Protein AF-0000000078755701 (afdb_homodimer)

Structure (mmCIF, N/CA/C/O backbone):
data_AF-0000000078755701-model_v1
#
loop_
_entity.id
_entity.type
_entity.pdbx_description
1 polymer 'PepSY domain-containing protein'
#
loop_
_atom_site.group_PDB
_atom_site.id
_atom_site.type_symbol
_atom_site.label_atom_id
_atom_site.label_alt_id
_atom_site.label_comp_id
_atom_site.label_asym_id
_atom_site.label_entity_id
_atom_site.label_seq_id
_atom_site.pdbx_PDB_ins_code
_atom_site.Cartn_x
_atom_site.Cartn_y
_atom_site.Cartn_z
_atom_site.occupancy
_atom_site.B_iso_or_equiv
_atom_site.auth_seq_id
_atom_site.auth_comp_id
_atom_site.auth_asym_id
_atom_site.auth_atom_id
_atom_site.pdbx_PDB_model_num
ATOM 1 N N . MET A 1 1 ? 18.203 82.938 26.922 1 36 1 MET A N 1
ATOM 2 C CA . MET A 1 1 ? 17.234 82.375 26.031 1 36 1 MET A CA 1
ATOM 3 C C . MET A 1 1 ? 17.578 80.875 25.766 1 36 1 MET A C 1
ATOM 5 O O . MET A 1 1 ? 18.531 80.625 25.031 1 36 1 MET A O 1
ATOM 9 N N . LEU A 1 2 ? 17.359 80.062 26.797 1 42.56 2 LEU A N 1
ATOM 10 C CA . LEU A 1 2 ? 17.609 78.625 26.828 1 42.56 2 LEU A CA 1
ATOM 11 C C . LEU A 1 2 ? 16.75 77.875 25.812 1 42.56 2 LEU A C 1
ATOM 13 O O . LEU A 1 2 ? 15.516 77.938 25.859 1 42.56 2 LEU A O 1
ATOM 17 N N . ASN A 1 3 ? 17.188 77.688 24.562 1 42.69 3 ASN A N 1
ATOM 18 C CA . ASN A 1 3 ? 16.594 76.812 23.531 1 42.69 3 ASN A CA 1
ATOM 19 C C . ASN A 1 3 ? 16.391 75.438 24.031 1 42.69 3 ASN A C 1
ATOM 21 O O . ASN A 1 3 ? 17.344 74.688 24.203 1 42.69 3 ASN A O 1
ATOM 25 N N . THR A 1 4 ? 15.398 75.188 24.875 1 48.34 4 THR A N 1
ATOM 26 C CA . THR A 1 4 ? 15.008 73.812 25.172 1 48.34 4 THR A CA 1
ATOM 27 C C . THR A 1 4 ? 14.578 73.062 23.906 1 48.34 4 THR A C 1
ATOM 29 O O . THR A 1 4 ? 13.531 73.375 23.328 1 48.34 4 THR A O 1
ATOM 32 N N . GLN A 1 5 ? 15.516 72.625 23.125 1 42.97 5 GLN A N 1
ATOM 33 C CA . GLN A 1 5 ? 15.227 71.688 22.031 1 42.97 5 GLN A CA 1
ATOM 34 C C . GLN A 1 5 ? 14.383 70.5 22.5 1 42.97 5 GLN A C 1
ATOM 36 O O . GLN A 1 5 ? 14.789 69.75 23.406 1 42.97 5 GLN A O 1
ATOM 41 N N . TYR A 1 6 ? 13.031 70.625 22.453 1 46.69 6 TYR A N 1
ATOM 42 C CA . TYR A 1 6 ? 12.133 69.438 22.609 1 46.69 6 TYR A CA 1
ATOM 43 C C . TYR A 1 6 ? 12.539 68.312 21.672 1 46.69 6 TYR A C 1
ATOM 45 O O . TYR A 1 6 ? 12.516 68.438 20.453 1 46.69 6 TYR A O 1
ATOM 53 N N . SER A 1 7 ? 13.484 67.438 22.078 1 44.69 7 SER A N 1
ATOM 54 C CA . SER A 1 7 ? 13.742 66.188 21.359 1 44.69 7 SER A CA 1
ATOM 55 C C . SER A 1 7 ? 12.438 65.438 21.031 1 44.69 7 SER A C 1
ATOM 57 O O . SER A 1 7 ? 11.602 65.25 21.906 1 44.69 7 SER A O 1
ATOM 59 N N . SER A 1 8 ? 11.938 65.625 19.859 1 46.25 8 SER A N 1
ATOM 60 C CA . SER A 1 8 ? 10.812 64.875 19.344 1 46.25 8 SER A CA 1
ATOM 61 C C . SER A 1 8 ? 10.914 63.406 19.766 1 46.25 8 SER A C 1
ATOM 63 O O . SER A 1 8 ? 12 62.844 19.781 1 46.25 8 SER A O 1
ATOM 65 N N . PRO A 1 9 ? 9.977 62.938 20.594 1 43.69 9 PRO A N 1
ATOM 66 C CA . PRO A 1 9 ? 10.062 61.531 20.938 1 43.69 9 PRO A CA 1
ATOM 67 C C . PRO A 1 9 ? 10.375 60.625 19.734 1 43.69 9 PRO A C 1
ATOM 69 O O . PRO A 1 9 ? 10.039 61 18.594 1 43.69 9 PRO A O 1
ATOM 72 N N . SER A 1 10 ? 11.469 59.938 19.719 1 44.34 10 SER A N 1
ATOM 73 C CA . SER A 1 10 ? 11.82 58.938 18.719 1 44.34 10 SER A CA 1
ATOM 74 C C . SER A 1 10 ? 10.594 58.156 18.281 1 44.34 10 SER A C 1
ATOM 76 O O . SER A 1 10 ? 9.75 57.812 19.094 1 44.34 10 SER A O 1
ATOM 78 N N . PRO A 1 11 ? 10.125 58.406 17.031 1 41.38 11 PRO A N 1
ATOM 79 C CA . PRO A 1 11 ? 8.984 57.594 16.562 1 41.38 11 PRO A CA 1
ATOM 80 C C . PRO A 1 11 ? 9.008 56.156 17.109 1 41.38 11 PRO A C 1
ATOM 82 O O . PRO A 1 11 ? 10.016 55.469 17 1 41.38 11 PRO A O 1
ATOM 85 N N . VAL A 1 12 ? 8.477 55.969 18.172 1 46.81 12 VAL A N 1
ATOM 86 C CA . VAL A 1 12 ? 8.266 54.656 18.719 1 46.81 12 VAL A CA 1
ATOM 87 C C . VAL A 1 12 ? 8.195 53.625 17.578 1 46.81 12 VAL A C 1
ATOM 89 O O . VAL A 1 12 ? 7.746 53.969 16.469 1 46.81 12 VAL A O 1
ATOM 92 N N . ARG A 1 13 ? 8.523 52.281 17.672 1 51.25 13 ARG A N 1
ATOM 93 C CA . ARG A 1 13 ? 8.828 51.031 17 1 51.25 13 ARG A CA 1
ATOM 94 C C . ARG A 1 13 ? 7.652 50.562 16.156 1 51.25 13 ARG A C 1
ATOM 96 O O . ARG A 1 13 ? 6.805 49.781 16.625 1 51.25 13 ARG A O 1
ATOM 103 N N . ARG A 1 14 ? 7.102 51.219 15.156 1 53.56 14 ARG A N 1
ATOM 104 C CA . ARG A 1 14 ? 6.098 51.031 14.117 1 53.56 14 ARG A CA 1
ATOM 105 C C . ARG A 1 14 ? 6.285 49.688 13.422 1 53.56 14 ARG A C 1
ATOM 107 O O . ARG A 1 14 ? 5.441 49.25 12.625 1 53.56 14 ARG A O 1
ATOM 114 N N . GLY A 1 15 ? 7.359 49.031 13.477 1 55.38 15 GLY A N 1
ATOM 115 C CA . GLY A 1 15 ? 7.762 47.875 12.656 1 55.38 15 GLY A CA 1
ATOM 116 C C . GLY A 1 15 ? 6.984 46.625 12.969 1 55.38 15 GLY A C 1
ATOM 117 O O . GLY A 1 15 ? 6.902 45.719 12.133 1 55.38 15 GLY A O 1
ATOM 118 N N . GLY A 1 16 ? 6.344 46.562 14.047 1 66 16 GLY A N 1
ATOM 119 C CA . GLY A 1 16 ? 5.648 45.375 14.469 1 66 16 GLY A CA 1
ATOM 120 C C . GLY A 1 16 ? 4.254 45.25 13.883 1 66 16 GLY A C 1
ATOM 121 O O . GLY A 1 16 ? 3.682 44.156 13.859 1 66 16 GLY A O 1
ATOM 122 N N . TRP A 1 17 ? 3.822 46.344 13.312 1 76.25 17 TRP A N 1
ATOM 123 C CA . TRP A 1 17 ? 2.449 46.406 12.82 1 76.25 17 TRP A CA 1
ATOM 124 C C . TRP A 1 17 ? 2.293 45.562 11.562 1 76.25 17 TRP A C 1
ATOM 126 O O . TRP A 1 17 ? 1.301 44.844 11.414 1 76.25 17 TRP A O 1
ATOM 136 N N . GLY A 1 18 ? 3.309 45.438 10.742 1 89.38 18 GLY A N 1
ATOM 137 C CA . GLY A 1 18 ? 3.24 44.656 9.516 1 89.38 18 GLY A CA 1
ATOM 138 C C . GLY A 1 18 ? 3.158 43.156 9.766 1 89.38 18 GLY A C 1
ATOM 139 O O . GLY A 1 18 ? 2.355 42.469 9.133 1 89.38 18 GLY A O 1
ATOM 140 N N . VAL A 1 19 ? 3.918 42.75 10.711 1 93.19 19 VAL A N 1
ATOM 141 C CA . VAL A 1 19 ? 3.953 41.312 10.992 1 93.19 19 VAL A CA 1
ATOM 142 C C . VAL A 1 19 ? 2.619 40.875 11.594 1 93.19 19 VAL A C 1
ATOM 144 O O . VAL A 1 19 ? 2.1 39.812 11.242 1 93.19 19 VAL A O 1
ATOM 147 N N . ARG A 1 20 ? 2.053 41.719 12.492 1 93.25 20 ARG A N 1
ATOM 148 C CA . ARG A 1 20 ? 0.769 41.375 13.109 1 93.25 20 ARG A CA 1
ATOM 149 C C . ARG A 1 20 ? -0.351 41.406 12.07 1 93.25 20 ARG A C 1
ATOM 151 O O . ARG A 1 20 ? -1.27 40.562 12.133 1 93.25 20 ARG A O 1
ATOM 158 N N . PHE A 1 21 ? -0.189 42.344 11.164 1 94.31 21 PHE A N 1
ATOM 159 C CA . PHE A 1 21 ? -1.16 42.438 10.078 1 94.31 21 PHE A CA 1
ATOM 160 C C . PHE A 1 21 ? -1.162 41.156 9.242 1 94.31 21 PHE A C 1
ATOM 162 O O . PHE A 1 21 ? -2.209 40.562 9.047 1 94.31 21 PHE A O 1
ATOM 169 N N . TRP A 1 22 ? -0.05 40.75 8.805 1 95.75 22 TRP A N 1
ATOM 170 C CA . TRP A 1 22 ? 0.062 39.562 7.953 1 95.75 22 TRP A CA 1
ATOM 171 C C . TRP A 1 22 ? -0.272 38.312 8.734 1 95.75 22 TRP A C 1
ATOM 173 O O . TRP A 1 22 ? -0.922 37.406 8.203 1 95.75 22 TRP A O 1
ATOM 183 N N . HIS A 1 23 ? 0.144 38.25 9.969 1 97.06 23 HIS A N 1
ATOM 184 C CA . HIS A 1 23 ? -0.194 37.094 10.797 1 97.06 23 HIS A CA 1
ATOM 185 C C . HIS A 1 23 ? -1.705 36.906 10.906 1 97.06 23 HIS A C 1
ATOM 187 O O . HIS A 1 23 ? -2.223 35.812 10.711 1 97.06 23 HIS A O 1
ATOM 193 N N . ARG A 1 24 ? -2.301 38 11.125 1 95.38 24 ARG A N 1
ATOM 194 C CA . ARG A 1 24 ? -3.75 37.938 11.289 1 95.38 24 ARG A CA 1
ATOM 195 C C . ARG A 1 24 ? -4.438 37.531 9.992 1 95.38 24 ARG A C 1
ATOM 197 O O . ARG A 1 24 ? -5.332 36.688 9.992 1 95.38 24 ARG A O 1
ATOM 204 N N . ARG A 1 25 ? -4.066 38.062 8.945 1 95.69 25 ARG A N 1
ATOM 205 C CA . ARG A 1 25 ? -4.711 37.781 7.66 1 95.69 25 ARG A CA 1
ATOM 206 C C . ARG A 1 25 ? -4.449 36.344 7.211 1 95.69 25 ARG A C 1
ATOM 208 O O . ARG A 1 25 ? -5.359 35.688 6.738 1 95.69 25 ARG A O 1
ATOM 215 N N . ILE A 1 26 ? -3.242 35.875 7.344 1 97.38 26 ILE A N 1
ATOM 216 C CA . ILE A 1 26 ? -2.898 34.531 6.961 1 97.38 26 ILE A CA 1
ATOM 217 C C . ILE A 1 26 ? -3.629 33.531 7.867 1 97.38 26 ILE A C 1
ATOM 219 O O . ILE A 1 26 ? -4.09 32.469 7.41 1 97.38 26 ILE A O 1
ATOM 223 N N . ALA A 1 27 ? -3.688 33.906 9.07 1 97.31 27 ALA A N 1
ATOM 224 C CA . ALA A 1 27 ? -4.367 33.031 10.031 1 97.31 27 ALA A CA 1
ATOM 225 C C . ALA A 1 27 ? -5.84 32.844 9.672 1 97.31 27 ALA A C 1
ATOM 227 O O . ALA A 1 27 ? -6.367 31.734 9.703 1 97.31 27 ALA A O 1
ATOM 228 N N . ILE A 1 28 ? -6.445 33.875 9.344 1 95.19 28 ILE A N 1
ATOM 229 C CA . ILE A 1 28 ? -7.859 33.844 8.992 1 95.19 28 ILE A CA 1
ATOM 230 C C . ILE A 1 28 ? -8.047 32.969 7.738 1 95.19 28 ILE A C 1
ATOM 232 O O . ILE A 1 28 ? -8.945 32.125 7.688 1 95.19 28 ILE A O 1
ATOM 236 N N . LEU A 1 29 ? -7.195 33.156 6.859 1 94.44 29 LEU A N 1
ATOM 237 C CA . LEU A 1 29 ? -7.293 32.438 5.594 1 94.44 29 LEU A CA 1
ATOM 238 C C . LEU A 1 29 ? -6.984 30.953 5.789 1 94.44 29 LEU A C 1
ATOM 240 O O . LEU A 1 29 ? -7.535 30.094 5.086 1 94.44 29 LEU A O 1
ATOM 244 N N . SER A 1 30 ? -6.184 30.625 6.793 1 96.62 30 SER A N 1
ATOM 245 C CA . SER A 1 30 ? -5.684 29.266 6.953 1 96.62 30 SER A CA 1
ATOM 246 C C . SER A 1 30 ? -6.477 28.516 8.016 1 96.62 30 SER A C 1
ATOM 248 O O . SER A 1 30 ? -6.293 27.297 8.188 1 96.62 30 SER A O 1
ATOM 250 N N . ALA A 1 31 ? -7.324 29.25 8.703 1 97.25 31 ALA A N 1
ATOM 251 C CA . ALA A 1 31 ? -8.008 28.656 9.859 1 97.25 31 ALA A CA 1
ATOM 252 C C . ALA A 1 31 ? -8.789 27.406 9.453 1 97.25 31 ALA A C 1
ATOM 254 O O . ALA A 1 31 ? -8.703 26.375 10.109 1 97.25 31 ALA A O 1
ATOM 255 N N . GLY A 1 32 ? -9.531 27.5 8.344 1 96.19 32 GLY A N 1
ATOM 256 C CA . GLY A 1 32 ? -10.312 26.375 7.875 1 96.19 32 GLY A CA 1
ATOM 257 C C . GLY A 1 32 ? -9.461 25.156 7.523 1 96.19 32 GLY A C 1
ATOM 258 O O . GLY A 1 32 ? -9.812 24.031 7.871 1 96.19 32 GLY A O 1
ATOM 259 N N . PHE A 1 33 ? -8.406 25.453 6.84 1 97.06 33 PHE A N 1
ATOM 260 C CA . PHE A 1 33 ? -7.539 24.344 6.449 1 97.06 33 PHE A CA 1
ATOM 261 C C . PHE A 1 33 ? -6.863 23.734 7.672 1 97.06 33 PHE A C 1
ATOM 263 O O . PHE A 1 33 ? -6.734 22.516 7.766 1 97.06 33 PHE A O 1
ATOM 270 N N . LEU A 1 34 ? -6.375 24.578 8.508 1 98 34 LEU A N 1
ATOM 271 C CA . LEU A 1 34 ? -5.699 24.062 9.688 1 98 34 LEU A CA 1
ATOM 272 C C . LEU A 1 34 ? -6.641 23.203 10.523 1 98 34 LEU A C 1
ATOM 274 O O . LEU A 1 34 ? -6.246 22.141 11.016 1 98 34 LEU A O 1
ATOM 278 N N . LEU A 1 35 ? -7.844 23.641 10.648 1 98.06 35 LEU A N 1
ATOM 279 C CA . LEU A 1 35 ? -8.828 22.859 11.375 1 98.06 35 LEU A CA 1
ATOM 280 C C . LEU A 1 35 ? -9.125 21.547 10.648 1 98.06 35 LEU A C 1
ATOM 282 O O . LEU A 1 35 ? -9.125 20.469 11.258 1 98.06 35 LEU A O 1
ATOM 286 N N . LEU A 1 36 ? -9.359 21.641 9.398 1 97.81 36 LEU A N 1
ATOM 287 C CA . LEU A 1 36 ? -9.656 20.484 8.562 1 97.81 36 LEU A CA 1
ATOM 288 C C . LEU A 1 36 ? -8.539 19.453 8.648 1 97.81 36 LEU A C 1
ATOM 290 O O . LEU A 1 36 ? -8.797 18.281 8.883 1 97.81 36 LEU A O 1
ATOM 294 N N . THR A 1 37 ? -7.332 19.906 8.484 1 97.69 37 THR A N 1
ATOM 295 C CA . THR A 1 37 ? -6.215 18.969 8.43 1 97.69 37 THR A CA 1
ATOM 296 C C . THR A 1 37 ? -5.945 18.375 9.805 1 97.69 37 THR A C 1
ATOM 298 O O . THR A 1 37 ? -5.559 17.203 9.906 1 97.69 37 THR A O 1
ATOM 301 N N . ALA A 1 38 ? -6.148 19.109 10.828 1 98.06 38 ALA A N 1
ATOM 302 C CA . ALA A 1 38 ? -5.977 18.562 12.172 1 98.06 38 ALA A CA 1
ATOM 303 C C . ALA A 1 38 ? -7.004 17.469 12.453 1 98.06 38 ALA A C 1
ATOM 305 O O . ALA A 1 38 ? -6.648 16.375 12.93 1 98.06 38 ALA A O 1
ATOM 306 N N . VAL A 1 39 ? -8.211 17.75 12.109 1 98.38 39 VAL A N 1
ATOM 307 C CA . VAL A 1 39 ? -9.289 16.812 12.391 1 98.38 39 VAL A CA 1
ATOM 308 C C . VAL A 1 39 ? -9.125 15.555 11.531 1 98.38 39 VAL A C 1
ATOM 310 O O . VAL A 1 39 ? -9.148 14.43 12.039 1 98.38 39 VAL A O 1
ATOM 313 N N . THR A 1 40 ? -8.93 15.742 10.281 1 98.06 40 THR A N 1
ATOM 314 C CA . THR A 1 40 ? -8.812 14.594 9.391 1 98.06 40 THR A CA 1
ATOM 315 C C . THR A 1 40 ? -7.516 13.836 9.664 1 98.06 40 THR A C 1
ATOM 317 O O . THR A 1 40 ? -7.465 12.609 9.508 1 98.06 40 THR A O 1
ATOM 320 N N . GLY A 1 41 ? -6.48 14.539 10.039 1 97.75 41 GLY A N 1
ATOM 321 C CA . GLY A 1 41 ? -5.25 13.867 10.422 1 97.75 41 GLY A CA 1
ATOM 322 C C . GLY A 1 41 ? -5.426 12.938 11.609 1 97.75 41 GLY A C 1
ATOM 323 O O . GLY A 1 41 ? -4.891 11.828 11.617 1 97.75 41 GLY A O 1
ATOM 324 N N . ILE A 1 42 ? -6.137 13.414 12.562 1 97.75 42 ILE A N 1
ATOM 325 C CA . ILE A 1 42 ? -6.406 12.602 13.742 1 97.75 42 ILE A CA 1
ATOM 326 C C . ILE A 1 42 ? -7.227 11.375 13.352 1 97.75 42 ILE A C 1
ATOM 328 O O . ILE A 1 42 ? -6.906 10.25 13.742 1 97.75 42 ILE A O 1
ATOM 332 N N . LEU A 1 43 ? -8.25 11.578 12.617 1 97.75 43 LEU A N 1
ATOM 333 C CA . LEU A 1 43 ? -9.086 10.477 12.164 1 97.75 43 LEU A CA 1
ATOM 334 C C . LEU A 1 43 ? -8.281 9.461 11.367 1 97.75 43 LEU A C 1
ATOM 336 O O . LEU A 1 43 ? -8.469 8.25 11.516 1 97.75 43 LEU A O 1
ATOM 340 N N . TRP A 1 44 ? -7.406 9.922 10.547 1 96.5 44 TRP A N 1
ATOM 341 C CA . TRP A 1 44 ? -6.566 9.047 9.742 1 96.5 44 TRP A CA 1
ATOM 342 C C . TRP A 1 44 ? -5.59 8.273 10.617 1 96.5 44 TRP A C 1
ATOM 344 O O . TRP A 1 44 ? -5.406 7.062 10.43 1 96.5 44 TRP A O 1
ATOM 354 N N . ALA A 1 45 ? -5.059 8.922 11.539 1 95.75 45 ALA A N 1
ATOM 355 C CA . ALA A 1 45 ? -4.117 8.266 12.445 1 95.75 45 ALA A CA 1
ATOM 356 C C . ALA A 1 45 ? -4.801 7.145 13.227 1 95.75 45 ALA A C 1
ATOM 358 O O . ALA A 1 45 ? -4.168 6.141 13.562 1 95.75 45 ALA A O 1
ATOM 359 N N . TYR A 1 46 ? -6.012 7.281 13.445 1 95.56 46 TYR A N 1
ATOM 360 C CA . TYR A 1 46 ? -6.734 6.297 14.242 1 95.56 46 TYR A CA 1
ATOM 361 C C . TYR A 1 46 ? -7.508 5.336 13.344 1 95.56 46 TYR A C 1
ATOM 363 O O . TYR A 1 46 ? -8.328 4.555 13.828 1 95.56 46 TYR A O 1
ATOM 371 N N . ALA A 1 47 ? -7.293 5.316 12.125 1 93.94 47 ALA A N 1
ATOM 372 C CA . ALA A 1 47 ? -8.008 4.508 11.148 1 93.94 47 ALA A CA 1
ATOM 373 C C . ALA A 1 47 ? -7.957 3.027 11.508 1 93.94 47 ALA A C 1
ATOM 375 O O . ALA A 1 47 ? -8.961 2.322 11.414 1 93.94 47 ALA A O 1
ATOM 376 N N . PRO A 1 48 ? -6.785 2.455 11.945 1 89.5 48 PRO A N 1
ATOM 377 C CA . PRO A 1 48 ? -6.734 1.026 12.266 1 89.5 48 PRO A CA 1
ATOM 378 C C . PRO A 1 48 ? -7.727 0.63 13.359 1 89.5 48 PRO A C 1
ATOM 380 O O . PRO A 1 48 ? -8.148 -0.527 13.422 1 89.5 48 PRO A O 1
ATOM 383 N N . HIS A 1 49 ? -8.133 1.565 14.117 1 90.75 49 HIS A N 1
ATOM 384 C CA . HIS A 1 49 ? -9.031 1.283 15.234 1 90.75 49 HIS A CA 1
ATOM 385 C C . HIS A 1 49 ? -10.477 1.604 14.875 1 90.75 49 HIS A C 1
ATOM 387 O O . HIS A 1 49 ? -11.406 1.079 15.492 1 90.75 49 HIS A O 1
ATOM 393 N N . LEU A 1 50 ? -10.586 2.432 13.906 1 91.56 50 LEU A N 1
ATOM 394 C CA . LEU A 1 50 ? -11.922 2.953 13.633 1 91.56 50 LEU A CA 1
ATOM 395 C C . LEU A 1 50 ? -12.547 2.252 12.438 1 91.56 50 LEU A C 1
ATOM 397 O O . LEU A 1 50 ? -13.75 1.977 12.43 1 91.56 50 LEU A O 1
ATOM 401 N N . TYR A 1 51 ? -11.688 1.994 11.414 1 89.31 51 TYR A N 1
ATOM 402 C CA . TYR A 1 51 ? -12.281 1.62 10.133 1 89.31 51 TYR A CA 1
ATOM 403 C C . TYR A 1 51 ? -11.805 0.237 9.703 1 89.31 51 TYR A C 1
ATOM 405 O O . TYR A 1 51 ? -12.422 -0.39 8.828 1 89.31 51 TYR A O 1
ATOM 413 N N . PHE A 1 52 ? -10.586 -0.1 10.188 1 80.94 52 PHE A N 1
ATOM 414 C CA . PHE A 1 52 ? -9.992 -1.32 9.648 1 80.94 52 PHE A CA 1
ATOM 415 C C . PHE A 1 52 ? -10.195 -2.486 10.609 1 80.94 52 PHE A C 1
ATOM 417 O O . PHE A 1 52 ? -10 -2.346 11.82 1 80.94 52 PHE A O 1
ATOM 424 N N . LYS A 1 53 ? -10.898 -3.434 10.031 1 74.56 53 LYS A N 1
ATOM 425 C CA . LYS A 1 53 ? -11.055 -4.707 10.727 1 74.56 53 LYS A CA 1
ATOM 426 C C . LYS A 1 53 ? -9.961 -5.691 10.32 1 74.56 53 LYS A C 1
ATOM 428 O O . LYS A 1 53 ? -9.32 -5.516 9.281 1 74.56 53 LYS A O 1
ATOM 433 N N . GLU A 1 54 ? -9.648 -6.582 11.125 1 76.69 54 GLU A N 1
ATOM 434 C CA . GLU A 1 54 ? -8.648 -7.598 10.812 1 76.69 54 GLU A CA 1
ATOM 435 C C . GLU A 1 54 ? -8.984 -8.312 9.5 1 76.69 54 GLU A C 1
ATOM 437 O O . GLU A 1 54 ? -10.156 -8.531 9.195 1 76.69 54 GLU A O 1
ATOM 442 N N . GLY A 1 55 ? -8.047 -8.391 8.688 1 82.69 55 GLY A N 1
ATOM 443 C CA . GLY A 1 55 ? -8.195 -9.219 7.496 1 82.69 55 GLY A CA 1
ATOM 444 C C . GLY A 1 55 ? -8.602 -8.43 6.27 1 82.69 55 GLY A C 1
ATOM 445 O O . GLY A 1 55 ? -9.406 -8.898 5.461 1 82.69 55 GLY A O 1
ATOM 446 N N . TYR A 1 56 ? -8.336 -7.176 6.16 1 87.69 56 TYR A N 1
ATOM 447 C CA . TYR A 1 56 ? -8.578 -6.383 4.957 1 87.69 56 TYR A CA 1
ATOM 448 C C . TYR A 1 56 ? -7.93 -7.035 3.74 1 87.69 56 TYR A C 1
ATOM 450 O O . TYR A 1 56 ? -6.754 -7.402 3.775 1 87.69 56 TYR A O 1
ATOM 458 N N . LEU A 1 57 ? -8.711 -7.359 2.723 1 92.19 57 LEU A N 1
ATOM 459 C CA . LEU A 1 57 ? -8.328 -7.941 1.44 1 92.19 57 LEU A CA 1
ATOM 460 C C . LEU A 1 57 ? -7.922 -9.398 1.606 1 92.19 57 LEU A C 1
ATOM 462 O O . LEU A 1 57 ? -7.242 -9.961 0.744 1 92.19 57 LEU A O 1
ATOM 466 N N . LYS A 1 58 ? -8.242 -9.93 2.758 1 91.38 58 LYS A N 1
ATOM 467 C CA . LYS A 1 58 ? -7.977 -11.352 2.994 1 91.38 58 LYS A CA 1
ATOM 468 C C . LYS A 1 58 ? -9.273 -12.156 3.016 1 91.38 58 LYS A C 1
ATOM 470 O O . LYS A 1 58 ? -10.312 -11.664 3.465 1 91.38 58 LYS A O 1
ATOM 475 N N . LYS A 1 59 ? -9.102 -13.312 2.59 1 92.31 59 LYS A N 1
ATOM 476 C CA . LYS A 1 59 ? -10.266 -14.195 2.627 1 92.31 59 LYS A CA 1
ATOM 477 C C . LYS A 1 59 ? -10.602 -14.602 4.059 1 92.31 59 LYS A C 1
ATOM 479 O O . LYS A 1 59 ? -9.703 -14.891 4.855 1 92.31 59 LYS A O 1
ATOM 484 N N . LYS A 1 60 ? -11.852 -14.586 4.344 1 90.31 60 LYS A N 1
ATOM 485 C CA . LYS A 1 60 ? -12.336 -14.922 5.68 1 90.31 60 LYS A CA 1
ATOM 486 C C . LYS A 1 60 ? -12.852 -16.359 5.73 1 90.31 60 LYS A C 1
ATOM 488 O O . LYS A 1 60 ? -12.883 -16.969 6.801 1 90.31 60 LYS A O 1
ATOM 493 N N . SER A 1 61 ? -13.219 -16.75 4.605 1 88 61 SER A N 1
ATOM 494 C CA . SER A 1 61 ? -13.672 -18.125 4.449 1 88 61 SER A CA 1
ATOM 495 C C . SER A 1 61 ? -13.312 -18.672 3.074 1 88 61 SER A C 1
ATOM 497 O O . SER A 1 61 ? -13.344 -17.953 2.078 1 88 61 SER A O 1
ATOM 499 N N . LEU A 1 62 ? -12.914 -19.938 3.131 1 86 62 LEU A N 1
ATOM 500 C CA . LEU A 1 62 ? -12.578 -20.562 1.86 1 86 62 LEU A CA 1
ATOM 501 C C . LEU A 1 62 ? -13.656 -21.547 1.437 1 86 62 LEU A C 1
ATOM 503 O O . LEU A 1 62 ? -14.125 -22.359 2.248 1 86 62 LEU A O 1
ATOM 507 N N . LYS A 1 63 ? -14.086 -21.391 0.278 1 87.94 63 LYS A N 1
ATOM 508 C CA . LYS A 1 63 ? -14.992 -22.391 -0.274 1 87.94 63 LYS A CA 1
ATOM 509 C C . LYS A 1 63 ? -14.266 -23.688 -0.572 1 87.94 63 LYS A C 1
ATOM 511 O O . LYS A 1 63 ? -13.133 -23.672 -1.064 1 87.94 63 LYS A O 1
ATOM 516 N N . ALA A 1 64 ? -14.984 -24.719 -0.315 1 90.38 64 ALA A N 1
ATOM 517 C CA . ALA A 1 64 ? -14.398 -26.031 -0.585 1 90.38 64 ALA A CA 1
ATOM 518 C C . ALA A 1 64 ? -14.102 -26.203 -2.072 1 90.38 64 ALA A C 1
ATOM 520 O O . ALA A 1 64 ? -14.953 -25.906 -2.918 1 90.38 64 ALA A O 1
ATOM 521 N N . ALA A 1 65 ? -12.906 -26.547 -2.344 1 92.5 65 ALA A N 1
ATOM 522 C CA . ALA A 1 65 ? -12.453 -26.797 -3.713 1 92.5 65 ALA A CA 1
ATOM 523 C C . ALA A 1 65 ? -11.625 -28.062 -3.801 1 92.5 65 ALA A C 1
ATOM 525 O O . ALA A 1 65 ? -11.117 -28.562 -2.787 1 92.5 65 ALA A O 1
ATOM 526 N N . PRO A 1 66 ? -11.617 -28.672 -5.008 1 93.31 66 PRO A N 1
ATOM 527 C CA . PRO A 1 66 ? -10.734 -29.828 -5.164 1 93.31 66 PRO A CA 1
ATOM 528 C C . PRO A 1 66 ? -9.281 -29.5 -4.82 1 93.31 66 PRO A C 1
ATOM 530 O O . PRO A 1 66 ? -8.844 -28.359 -4.945 1 93.31 66 PRO A O 1
ATOM 533 N N . SER A 1 67 ? -8.586 -30.469 -4.336 1 92.19 67 SER A N 1
ATOM 534 C CA . SER A 1 67 ? -7.168 -30.312 -4.035 1 92.19 67 SER A CA 1
ATOM 535 C C . SER A 1 67 ? -6.352 -30.094 -5.305 1 92.19 67 SER A C 1
ATOM 537 O O . SER A 1 67 ? -6.824 -30.375 -6.406 1 92.19 67 SER A O 1
ATOM 539 N N . LEU A 1 68 ? -5.195 -29.656 -5.16 1 94.69 68 LEU A N 1
ATOM 540 C CA . LEU A 1 68 ? -4.34 -29.375 -6.309 1 94.69 68 LEU A CA 1
ATOM 541 C C . LEU A 1 68 ? -4.062 -30.641 -7.105 1 94.69 68 LEU A C 1
ATOM 543 O O . LEU A 1 68 ? -3.893 -30.594 -8.328 1 94.69 68 LEU A O 1
ATOM 547 N N . SER A 1 69 ? -4.055 -31.75 -6.453 1 90.69 69 SER A N 1
ATOM 548 C CA . SER A 1 69 ? -3.752 -33.031 -7.09 1 90.69 69 SER A CA 1
ATOM 549 C C . SER A 1 69 ? -4.871 -33.469 -8.031 1 90.69 69 SER A C 1
ATOM 551 O O . SER A 1 69 ? -4.688 -34.344 -8.852 1 90.69 69 SER A O 1
ATOM 553 N N . ALA A 1 70 ? -6.012 -32.844 -7.891 1 94.06 70 ALA A N 1
ATOM 554 C CA . ALA A 1 70 ? -7.16 -33.188 -8.727 1 94.06 70 ALA A CA 1
ATOM 555 C C . ALA A 1 70 ? -7.035 -32.594 -10.117 1 94.06 70 ALA A C 1
ATOM 557 O O . ALA A 1 70 ? -7.812 -32.906 -11.016 1 94.06 70 ALA A O 1
ATOM 558 N N . ALA A 1 71 ? -6.039 -31.719 -10.297 1 95.62 71 ALA A N 1
ATOM 559 C CA . ALA A 1 71 ? -5.863 -31.094 -11.609 1 95.62 71 ALA A CA 1
ATOM 560 C C . ALA A 1 71 ? -5.582 -32.125 -12.68 1 95.62 71 ALA A C 1
ATOM 562 O O . ALA A 1 71 ? -4.73 -33 -12.492 1 95.62 71 ALA A O 1
ATOM 563 N N . ARG A 1 72 ? -6.25 -32 -13.805 1 94.06 72 ARG A N 1
ATOM 564 C CA . ARG A 1 72 ? -6.086 -32.969 -14.898 1 94.06 72 ARG A CA 1
ATOM 565 C C . ARG A 1 72 ? -5.277 -32.375 -16.047 1 94.06 72 ARG A C 1
ATOM 567 O O . ARG A 1 72 ? -4.668 -33.094 -16.828 1 94.06 72 ARG A O 1
ATOM 574 N N . LEU A 1 73 ? -5.273 -31.094 -16.094 1 93.94 73 LEU A N 1
ATOM 575 C CA . LEU A 1 73 ? -4.547 -30.406 -17.141 1 93.94 73 LEU A CA 1
ATOM 576 C C . LEU A 1 73 ? -3.111 -30.109 -16.719 1 93.94 73 LEU A C 1
ATOM 578 O O . LEU A 1 73 ? -2.859 -29.797 -15.555 1 93.94 73 LEU A O 1
ATOM 582 N N . ALA A 1 74 ? -2.254 -30.172 -17.719 1 93.19 74 ALA A N 1
ATOM 583 C CA . ALA A 1 74 ? -0.9 -29.656 -17.516 1 93.19 74 ALA A CA 1
ATOM 584 C C . ALA A 1 74 ? -0.843 -28.156 -17.766 1 93.19 74 ALA A C 1
ATOM 586 O O . ALA A 1 74 ? -1.693 -27.609 -18.469 1 93.19 74 ALA A O 1
ATOM 587 N N . PRO A 1 75 ? 0.193 -27.516 -17.156 1 94.75 75 PRO A N 1
ATOM 588 C CA . PRO A 1 75 ? 0.327 -26.078 -17.406 1 94.75 75 PRO A CA 1
ATOM 589 C C . PRO A 1 75 ? 0.36 -25.734 -18.891 1 94.75 75 PRO A C 1
ATOM 591 O O . PRO A 1 75 ? -0.251 -24.734 -19.312 1 94.75 75 PRO A O 1
ATOM 594 N N . GLN A 1 76 ? 1.02 -26.531 -19.656 1 91.31 76 GLN A N 1
ATOM 595 C CA . GLN A 1 76 ? 1.146 -26.25 -21.094 1 91.31 76 GLN A CA 1
ATOM 596 C C . GLN A 1 76 ? -0.215 -26.297 -21.781 1 91.31 76 GLN A C 1
ATOM 598 O O . GLN A 1 76 ? -0.483 -25.5 -22.688 1 91.31 76 GLN A O 1
ATOM 603 N N . GLU A 1 77 ? -0.986 -27.25 -21.375 1 92.81 77 GLU A N 1
ATOM 604 C CA . GLU A 1 77 ? -2.328 -27.344 -21.938 1 92.81 77 GLU A CA 1
ATOM 605 C C . GLU A 1 77 ? -3.174 -26.141 -21.562 1 92.81 77 GLU A C 1
ATOM 607 O O . GLU A 1 77 ? -3.932 -25.609 -22.375 1 92.81 77 GLU A O 1
ATOM 612 N N . ALA A 1 78 ? -3.057 -25.703 -20.312 1 94.44 78 ALA A N 1
ATOM 613 C CA . ALA A 1 78 ? -3.773 -24.516 -19.859 1 94.44 78 ALA A CA 1
ATOM 614 C C . ALA A 1 78 ? -3.387 -23.297 -20.688 1 94.44 78 ALA A C 1
ATOM 616 O O . ALA A 1 78 ? -4.242 -22.484 -21.047 1 94.44 78 ALA A O 1
ATOM 617 N N . ILE A 1 79 ? -2.121 -23.172 -20.984 1 93.25 79 ILE A N 1
ATOM 618 C CA . ILE A 1 79 ? -1.617 -22.062 -21.781 1 93.25 79 ILE A CA 1
ATOM 619 C C . ILE A 1 79 ? -2.277 -22.078 -23.172 1 93.25 79 ILE A C 1
ATOM 621 O O . ILE A 1 79 ? -2.723 -21.031 -23.656 1 93.25 79 ILE A O 1
ATOM 625 N N . ARG A 1 80 ? -2.342 -23.234 -23.766 1 91.69 80 ARG A N 1
ATOM 626 C CA . ARG A 1 80 ? -2.939 -23.375 -25.078 1 91.69 80 ARG A CA 1
ATOM 627 C C . ARG A 1 80 ? -4.418 -23 -25.062 1 91.69 80 ARG A C 1
ATOM 629 O O . ARG A 1 80 ? -4.898 -22.281 -25.938 1 91.69 80 ARG A O 1
ATOM 636 N N . LEU A 1 81 ? -5.094 -23.469 -24.078 1 92.25 81 LEU A N 1
ATOM 637 C CA . LEU A 1 81 ? -6.523 -23.219 -23.969 1 92.25 81 LEU A CA 1
ATOM 638 C C . LEU A 1 81 ? -6.793 -21.734 -23.719 1 92.25 81 LEU A C 1
ATOM 640 O O . LEU A 1 81 ? -7.781 -21.188 -24.219 1 92.25 81 LEU A O 1
ATOM 644 N N . ALA A 1 82 ? -5.926 -21.047 -23 1 91.38 82 ALA A N 1
ATOM 645 C CA . ALA A 1 82 ? -6.07 -19.625 -22.703 1 91.38 82 ALA A CA 1
ATOM 646 C C . ALA A 1 82 ? -5.785 -18.781 -23.938 1 91.38 82 ALA A C 1
ATOM 648 O O . ALA A 1 82 ? -6.32 -17.672 -24.062 1 91.38 82 ALA A O 1
ATOM 649 N N . GLU A 1 83 ? -4.773 -19.062 -24.781 1 80.19 83 GLU A N 1
ATOM 650 C CA . GLU A 1 83 ? -4.406 -18.359 -26.016 1 80.19 83 GLU A CA 1
ATOM 651 C C . GLU A 1 83 ? -5.594 -18.234 -26.953 1 80.19 83 GLU A C 1
ATOM 653 O O . GLU A 1 83 ? -5.781 -17.203 -27.609 1 80.19 83 GLU A O 1
ATOM 658 N N . ALA A 1 84 ? -6.277 -19.25 -27.062 1 66.56 84 ALA A N 1
ATOM 659 C CA . ALA A 1 84 ? -7.434 -19.234 -27.953 1 66.56 84 ALA A CA 1
ATOM 660 C C . ALA A 1 84 ? -8.383 -18.094 -27.594 1 66.56 84 ALA A C 1
ATOM 662 O O . ALA A 1 84 ? -9.281 -17.75 -28.375 1 66.56 84 ALA A O 1
ATOM 663 N N . ALA A 1 85 ? -8.062 -17.359 -26.656 1 63.25 85 ALA A N 1
ATOM 664 C CA . ALA A 1 85 ? -8.922 -16.266 -26.219 1 63.25 85 ALA A CA 1
ATOM 665 C C . ALA A 1 85 ? -8.445 -14.93 -26.781 1 63.25 85 ALA A C 1
ATOM 667 O O . ALA A 1 85 ? -8.945 -13.867 -26.391 1 63.25 85 ALA A O 1
ATOM 668 N N . GLY A 1 86 ? -7.586 -14.891 -27.891 1 60.81 86 GLY A N 1
ATOM 669 C CA . GLY A 1 86 ? -7.227 -13.688 -28.625 1 60.81 86 GLY A CA 1
ATOM 670 C C . GLY A 1 86 ? -6.023 -12.969 -28.047 1 60.81 86 GLY A C 1
ATOM 671 O O . GLY A 1 86 ? -5.617 -11.922 -28.562 1 60.81 86 GLY A O 1
ATOM 672 N N . LYS A 1 87 ? -5.512 -13.305 -26.984 1 61 87 LYS A N 1
ATOM 673 C CA . LYS A 1 87 ? -4.387 -12.492 -26.531 1 61 87 LYS A CA 1
ATOM 674 C C . LYS A 1 87 ? -3.055 -1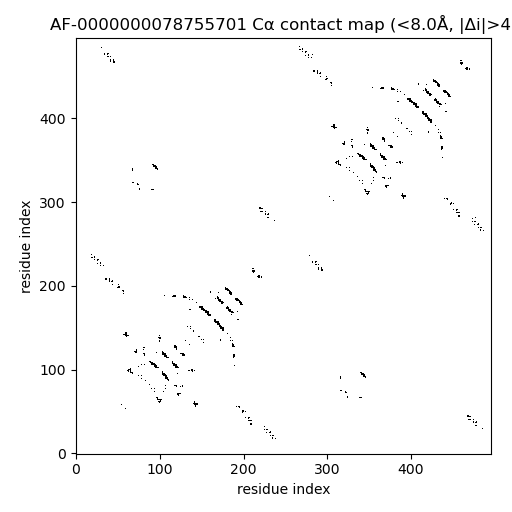3.133 -26.922 1 61 87 LYS A C 1
ATOM 676 O O . LYS A 1 87 ? -2.869 -14.344 -26.75 1 61 87 LYS A O 1
ATOM 681 N N . VAL A 1 88 ? -2.137 -12.336 -27.578 1 63.47 88 VAL A N 1
ATOM 682 C CA . VAL A 1 88 ? -1.103 -12.875 -28.453 1 63.47 88 VAL A CA 1
ATOM 683 C C . VAL A 1 88 ? 0.251 -12.828 -27.75 1 63.47 88 VAL A C 1
ATOM 685 O O . VAL A 1 88 ? 1.212 -13.461 -28.203 1 63.47 88 VAL A O 1
ATOM 688 N N . GLY A 1 89 ? 0.448 -12.617 -26.438 1 73.19 89 GLY A N 1
ATOM 689 C CA . GLY A 1 89 ? 1.827 -12.641 -25.969 1 73.19 89 GLY A CA 1
ATOM 690 C C . GLY A 1 89 ? 2.17 -13.891 -25.188 1 73.19 89 GLY A C 1
ATOM 691 O O . GLY A 1 89 ? 1.286 -14.68 -24.859 1 73.19 89 GLY A O 1
ATOM 692 N N . PRO A 1 90 ? 3.484 -14.25 -25.25 1 83.31 90 PRO A N 1
ATOM 693 C CA . PRO A 1 90 ? 3.902 -15.438 -24.5 1 83.31 90 PRO A CA 1
ATOM 694 C C . PRO A 1 90 ? 3.492 -15.375 -23.031 1 83.31 90 PRO A C 1
ATOM 696 O O . PRO A 1 90 ? 3.461 -14.297 -22.438 1 83.31 90 PRO A O 1
ATOM 699 N N . ALA A 1 91 ? 3.072 -16.531 -22.5 1 91.94 91 ALA A N 1
ATOM 700 C CA . ALA A 1 91 ? 2.725 -16.609 -21.094 1 91.94 91 ALA A CA 1
ATOM 701 C C . ALA A 1 91 ? 3.939 -16.344 -20.203 1 91.94 91 ALA A C 1
ATOM 703 O O . ALA A 1 91 ? 5.043 -16.812 -20.5 1 91.94 91 ALA A O 1
ATOM 704 N N . GLU A 1 92 ? 3.752 -15.578 -19.219 1 91.75 92 GLU A N 1
ATOM 705 C CA . GLU A 1 92 ? 4.805 -15.25 -18.266 1 91.75 92 GLU A CA 1
ATOM 706 C C . GLU A 1 92 ? 4.75 -16.156 -17.047 1 91.75 92 GLU A C 1
ATOM 708 O O . GLU A 1 92 ? 5.785 -16.469 -16.453 1 91.75 92 GLU A O 1
ATOM 713 N N . SER A 1 93 ? 3.562 -16.531 -16.703 1 95.88 93 SER A N 1
ATOM 714 C CA . SER A 1 93 ? 3.41 -17.422 -15.547 1 95.88 93 SER A CA 1
ATOM 715 C C . SER A 1 93 ? 2.096 -18.188 -15.617 1 95.88 93 SER A C 1
ATOM 717 O O . SER A 1 93 ? 1.177 -17.797 -16.344 1 95.88 93 SER A O 1
ATOM 719 N N . VAL A 1 94 ? 2.064 -19.281 -14.938 1 97.31 94 VAL A N 1
ATOM 720 C CA . VAL A 1 94 ? 0.871 -20.109 -14.773 1 97.31 94 VAL A CA 1
ATOM 721 C C . VAL A 1 94 ? 0.692 -20.453 -13.297 1 97.31 94 VAL A C 1
ATOM 723 O O . VAL A 1 94 ? 1.623 -20.953 -12.648 1 97.31 94 VAL A O 1
ATOM 726 N N . VAL A 1 95 ? -0.46 -20.188 -12.812 1 98.19 95 VAL A N 1
ATOM 727 C CA . VAL A 1 95 ? -0.737 -20.422 -11.398 1 98.19 95 VAL A CA 1
ATOM 728 C C . VAL A 1 95 ? -1.849 -21.469 -11.258 1 98.19 95 VAL A C 1
ATOM 730 O O . VAL A 1 95 ? -2.928 -21.312 -11.836 1 98.19 95 VAL A O 1
ATOM 733 N N . LEU A 1 96 ? -1.566 -22.516 -10.594 1 98.12 96 LEU A N 1
ATOM 734 C CA . LEU A 1 96 ? -2.584 -23.484 -10.203 1 98.12 96 LEU A CA 1
ATOM 735 C C . LEU A 1 96 ? -3.07 -23.219 -8.781 1 98.12 96 LEU A C 1
ATOM 737 O O . LEU A 1 96 ? -2.277 -23.25 -7.836 1 98.12 96 LEU A O 1
ATOM 741 N N . ARG A 1 97 ? -4.348 -22.969 -8.633 1 97 97 ARG A N 1
ATOM 742 C CA . ARG A 1 97 ? -4.887 -22.672 -7.305 1 97 97 ARG A CA 1
ATOM 743 C C . ARG A 1 97 ? -6.383 -22.953 -7.246 1 97 97 ARG A C 1
ATOM 745 O O . ARG A 1 97 ? -7.031 -23.109 -8.281 1 97 97 ARG A O 1
ATOM 752 N N . ALA A 1 98 ? -6.848 -23.031 -6.02 1 95.56 98 ALA A N 1
ATOM 753 C CA . ALA A 1 98 ? -8.289 -23.078 -5.797 1 95.56 98 ALA A CA 1
ATOM 754 C C . ALA A 1 98 ? -8.891 -21.672 -5.777 1 95.56 98 ALA A C 1
ATOM 756 O O . ALA A 1 98 ? -8.305 -20.75 -5.215 1 95.56 98 ALA A O 1
ATOM 757 N N . GLU A 1 99 ? -10.008 -21.484 -6.445 1 95.25 99 GLU A N 1
ATOM 758 C CA . GLU A 1 99 ? -10.695 -20.203 -6.484 1 95.25 99 GLU A CA 1
ATOM 759 C C . GLU A 1 99 ? -12.203 -20.375 -6.645 1 95.25 99 GLU A C 1
ATOM 761 O O . GLU A 1 99 ? -12.656 -20.984 -7.613 1 95.25 99 GLU A O 1
ATOM 766 N N . GLY A 1 100 ? -12.938 -19.828 -5.695 1 93.56 100 GLY A N 1
ATOM 767 C CA . GLY A 1 100 ? -14.391 -19.859 -5.793 1 93.56 100 GLY A CA 1
ATOM 768 C C . GLY A 1 100 ? -14.953 -21.266 -5.855 1 93.56 100 GLY A C 1
ATOM 769 O O . GLY A 1 100 ? -15.906 -21.531 -6.594 1 93.56 100 GLY A O 1
ATOM 770 N N . GLY A 1 101 ? -14.344 -22.156 -5.332 1 93.94 101 GLY A N 1
ATOM 771 C CA . GLY A 1 101 ? -14.82 -23.516 -5.273 1 93.94 101 GLY A CA 1
ATOM 772 C C . GLY A 1 101 ? -14.336 -24.375 -6.43 1 93.94 101 GLY A C 1
ATOM 773 O O . GLY A 1 101 ? -14.711 -25.531 -6.551 1 93.94 101 GLY A O 1
ATOM 774 N N . ARG A 1 102 ? -13.547 -23.797 -7.23 1 96 102 ARG A N 1
ATOM 775 C CA . ARG A 1 102 ? -13 -24.516 -8.375 1 96 102 ARG A CA 1
ATOM 776 C C . ARG A 1 102 ? -11.477 -24.578 -8.312 1 96 102 ARG A C 1
ATOM 778 O O . ARG A 1 102 ? -10.859 -23.859 -7.52 1 96 102 ARG A O 1
ATOM 785 N N . LEU A 1 103 ? -10.969 -25.5 -9.055 1 97.19 103 LEU A N 1
ATOM 786 C CA . LEU A 1 103 ? -9.531 -25.531 -9.305 1 97.19 103 LEU A CA 1
ATOM 787 C C . LEU A 1 103 ? -9.195 -24.906 -10.656 1 97.19 103 LEU A C 1
ATOM 789 O O . LEU A 1 103 ? -9.734 -25.312 -11.688 1 97.19 103 LEU A O 1
ATOM 793 N N . VAL A 1 104 ? -8.312 -23.906 -10.602 1 98.06 104 VAL A N 1
ATOM 794 C CA . VAL A 1 104 ? -8.148 -23.156 -11.844 1 98.06 104 VAL A CA 1
ATOM 795 C C . VAL A 1 104 ? -6.664 -23 -12.156 1 98.06 104 VAL A C 1
ATOM 797 O O . VAL A 1 104 ? -5.82 -23.047 -11.258 1 98.06 104 VAL A O 1
ATOM 800 N N . PHE A 1 105 ? -6.367 -22.875 -13.43 1 97.75 105 PHE A N 1
ATOM 801 C CA . PHE A 1 105 ? -5.113 -22.312 -13.922 1 97.75 105 PHE A CA 1
ATOM 802 C C . PHE A 1 105 ? -5.285 -20.859 -14.297 1 97.75 105 PHE A C 1
ATOM 804 O O . PHE A 1 105 ? -6.203 -20.5 -15.047 1 97.75 105 PHE A O 1
ATOM 811 N N . GLU A 1 106 ? -4.5 -20.031 -13.711 1 97.44 106 GLU A N 1
ATOM 812 C CA . GLU A 1 106 ? -4.387 -18.656 -14.195 1 97.44 106 GLU A CA 1
ATOM 813 C C . GLU A 1 106 ? -3.178 -18.484 -15.109 1 97.44 106 GLU A C 1
ATOM 815 O O . GLU A 1 106 ? -2.037 -18.688 -14.688 1 97.44 106 GLU A O 1
ATOM 820 N N . VAL A 1 107 ? -3.402 -18.156 -16.312 1 96.25 107 VAL A N 1
ATOM 821 C CA . VAL A 1 107 ? -2.338 -17.875 -17.281 1 96.25 107 VAL A CA 1
ATOM 822 C C . VAL A 1 107 ? -2.141 -16.375 -17.422 1 96.25 107 VAL A C 1
ATOM 824 O O . VAL A 1 107 ? -3.066 -15.656 -17.797 1 96.25 107 VAL A O 1
ATOM 827 N N . VAL A 1 108 ? -0.997 -15.953 -17.094 1 94.81 108 VAL A N 1
ATOM 828 C CA . VAL A 1 108 ? -0.691 -14.531 -17.156 1 94.81 108 VAL A CA 1
ATOM 829 C C . VAL A 1 108 ? 0.201 -14.242 -18.359 1 94.81 108 VAL A C 1
ATOM 831 O O . VAL A 1 108 ? 1.245 -14.875 -18.531 1 94.81 108 VAL A O 1
ATOM 834 N N . ARG A 1 109 ? -0.25 -13.258 -19.125 1 91.62 109 ARG A N 1
ATOM 835 C CA . ARG A 1 109 ? 0.499 -12.82 -20.297 1 91.62 109 ARG A CA 1
ATOM 836 C C . ARG A 1 109 ? 0.771 -11.32 -20.234 1 91.62 109 ARG A C 1
ATOM 838 O O . ARG A 1 109 ? 0.016 -10.57 -19.609 1 91.62 109 ARG A O 1
ATOM 845 N N . ARG A 1 110 ? 1.876 -10.969 -20.719 1 83.81 110 ARG A N 1
ATOM 846 C CA . ARG A 1 110 ? 2.197 -9.547 -20.75 1 83.81 110 ARG A CA 1
ATOM 847 C C . ARG A 1 110 ? 2.098 -9 -22.172 1 83.81 110 ARG A C 1
ATOM 849 O O . ARG A 1 110 ? 2.596 -9.617 -23.125 1 83.81 110 ARG A O 1
ATOM 856 N N . GLU A 1 111 ? 1.292 -7.996 -22.281 1 78.19 111 GLU A N 1
ATOM 857 C CA . GLU A 1 111 ? 1.229 -7.215 -23.516 1 78.19 111 GLU A CA 1
ATOM 858 C C . GLU A 1 111 ? 1.715 -5.785 -23.281 1 78.19 111 GLU A C 1
ATOM 860 O O . GLU A 1 111 ? 0.994 -4.965 -22.719 1 78.19 111 GLU A O 1
ATOM 865 N N . GLY A 1 112 ? 2.863 -5.496 -23.75 1 72.88 112 GLY A N 1
ATOM 866 C CA . GLY A 1 112 ? 3.439 -4.207 -23.391 1 72.88 112 GLY A CA 1
ATOM 867 C C . GLY A 1 112 ? 3.707 -4.066 -21.906 1 72.88 112 GLY A C 1
ATOM 868 O O . GLY A 1 112 ? 4.461 -4.852 -21.328 1 72.88 112 GLY A O 1
ATOM 869 N N . LYS A 1 113 ? 3.002 -3.064 -21.344 1 75.12 113 LYS A N 1
ATOM 870 C CA . LYS A 1 113 ? 3.207 -2.816 -19.922 1 75.12 113 LYS A CA 1
ATOM 871 C C . LYS A 1 113 ? 2.1 -3.453 -19.078 1 75.12 113 LYS A C 1
ATOM 873 O O . LYS A 1 113 ? 2.186 -3.494 -17.859 1 75.12 113 LYS A O 1
ATOM 878 N N . ALA A 1 114 ? 1.21 -4.02 -19.734 1 77.94 114 ALA A N 1
ATOM 879 C CA . ALA A 1 114 ? 0.041 -4.52 -19.016 1 77.94 114 ALA A CA 1
ATOM 880 C C . ALA A 1 114 ? 0.054 -6.043 -18.938 1 77.94 114 ALA A C 1
ATOM 882 O O . ALA A 1 114 ? 0.434 -6.715 -19.891 1 77.94 114 ALA A O 1
ATOM 883 N N . ALA A 1 115 ? -0.267 -6.496 -17.75 1 84.19 115 ALA A N 1
ATOM 884 C CA . ALA A 1 115 ? -0.45 -7.934 -17.562 1 84.19 115 ALA A CA 1
ATOM 885 C C . ALA A 1 115 ? -1.913 -8.328 -17.734 1 84.19 115 ALA A C 1
ATOM 887 O O . ALA A 1 115 ? -2.814 -7.609 -17.297 1 84.19 115 ALA A O 1
ATOM 888 N N . HIS A 1 116 ? -2.088 -9.422 -18.516 1 88.88 116 HIS A N 1
ATOM 889 C CA . HIS A 1 116 ? -3.424 -9.961 -18.75 1 88.88 116 HIS A CA 1
ATOM 890 C C . HIS A 1 116 ? -3.547 -11.383 -18.203 1 88.88 116 HIS A C 1
ATOM 892 O O . HIS A 1 116 ? -2.668 -12.219 -18.438 1 88.88 116 HIS A O 1
ATOM 898 N N . SER A 1 117 ? -4.629 -11.57 -17.484 1 94.12 117 SER A N 1
ATOM 899 C CA . SER A 1 117 ? -4.84 -12.875 -16.875 1 94.12 117 SER A CA 1
ATOM 900 C C . SER A 1 117 ? -6.059 -13.578 -17.469 1 94.12 117 SER A C 1
ATOM 902 O O . SER A 1 117 ? -7.066 -12.93 -17.766 1 94.12 117 SER A O 1
ATOM 904 N N . GLN A 1 118 ? -5.902 -14.883 -17.688 1 95 118 GLN A N 1
ATOM 905 C CA . GLN A 1 118 ? -7.008 -15.742 -18.094 1 95 118 GLN A CA 1
ATOM 906 C C . GLN A 1 118 ? -7.102 -16.984 -17.219 1 95 118 GLN A C 1
ATOM 908 O O . GLN A 1 118 ? -6.082 -17.578 -16.875 1 95 118 GLN A O 1
ATOM 913 N N . LEU A 1 119 ? -8.297 -17.297 -16.891 1 96.94 119 LEU A N 1
ATOM 914 C CA . LEU A 1 119 ? -8.523 -18.469 -16.062 1 96.94 119 LEU A CA 1
ATOM 915 C C . LEU A 1 119 ? -9.078 -19.625 -16.875 1 96.94 119 LEU A C 1
ATOM 917 O O . LEU A 1 119 ? -9.938 -19.422 -17.75 1 96.94 119 LEU A O 1
ATOM 921 N N . VAL A 1 120 ? -8.578 -20.766 -16.625 1 96.75 120 VAL A N 1
ATOM 922 C CA . VAL A 1 120 ? -9.047 -22.031 -17.203 1 96.75 120 VAL A CA 1
ATOM 923 C C . VAL A 1 120 ? -9.289 -23.047 -16.078 1 96.75 120 VAL A C 1
ATOM 925 O O . VAL A 1 120 ? -8.484 -23.156 -15.156 1 96.75 120 VAL A O 1
ATOM 928 N N . ASP A 1 121 ? -10.438 -23.656 -16.141 1 97.81 121 ASP A N 1
ATOM 929 C CA . ASP A 1 121 ? -10.68 -24.734 -15.188 1 97.81 121 ASP A CA 1
ATOM 930 C C . ASP A 1 121 ? -9.641 -25.844 -15.32 1 97.81 121 ASP A C 1
ATOM 932 O O . ASP A 1 121 ? -9.406 -26.359 -16.422 1 97.81 121 ASP A O 1
ATOM 936 N N . ALA A 1 122 ? -9.039 -26.234 -14.273 1 98 122 ALA A N 1
ATOM 937 C CA . ALA A 1 122 ? -7.875 -27.125 -14.305 1 98 122 ALA A CA 1
ATOM 938 C C . ALA A 1 122 ? -8.297 -28.578 -14.523 1 98 122 ALA A C 1
ATOM 940 O O . ALA A 1 122 ? -7.453 -29.438 -14.758 1 98 122 ALA A O 1
ATOM 941 N N . ILE A 1 123 ? -9.547 -28.844 -14.375 1 97 123 ILE A N 1
ATOM 942 C CA . ILE A 1 123 ? -10.062 -30.203 -14.516 1 97 123 ILE A CA 1
ATOM 943 C C . ILE A 1 123 ? -10.742 -30.359 -15.867 1 97 123 ILE A C 1
ATOM 945 O O . ILE A 1 123 ? -10.359 -31.234 -16.672 1 97 123 ILE A O 1
ATOM 949 N N . SER A 1 124 ? -11.648 -29.469 -16.266 1 96.5 124 SER A N 1
ATOM 950 C CA . SER A 1 124 ? -12.461 -29.609 -17.469 1 96.5 124 SER A CA 1
ATOM 951 C C . SER A 1 124 ? -11.828 -28.891 -18.656 1 96.5 124 SER A C 1
ATOM 953 O O . SER A 1 124 ? -12.141 -29.188 -19.812 1 96.5 124 SER A O 1
ATOM 955 N N . GLY A 1 125 ? -11.039 -27.812 -18.375 1 95.88 125 GLY A N 1
ATOM 956 C CA . GLY A 1 125 ? -10.461 -27 -19.438 1 95.88 125 GLY A CA 1
ATOM 957 C C . GLY A 1 125 ? -11.359 -25.859 -19.875 1 95.88 125 GLY A C 1
ATOM 958 O O . GLY A 1 125 ? -11.008 -25.094 -20.766 1 95.88 125 GLY A O 1
ATOM 959 N N . GLU A 1 126 ? -12.414 -25.703 -19.203 1 95.62 126 GLU A N 1
ATOM 960 C CA . GLU A 1 126 ? -13.352 -24.625 -19.531 1 95.62 126 GLU A CA 1
ATOM 961 C C . GLU A 1 126 ? -12.727 -23.25 -19.312 1 95.62 126 GLU A C 1
ATOM 963 O O . GLU A 1 126 ? -12.055 -23.031 -18.297 1 95.62 126 GLU A O 1
ATOM 968 N N . LYS A 1 127 ? -12.938 -22.391 -20.297 1 95.19 127 LYS A N 1
ATOM 969 C CA . LYS A 1 127 ? -12.5 -21 -20.125 1 95.19 127 LYS A CA 1
ATOM 970 C C . LYS A 1 127 ? -13.422 -20.266 -19.156 1 95.19 127 LYS A C 1
ATOM 972 O O . LYS A 1 127 ? -14.633 -20.172 -19.375 1 95.19 127 LYS A O 1
ATOM 977 N N . LEU A 1 128 ? -12.797 -19.688 -18.172 1 96.06 128 LEU A N 1
ATOM 978 C CA . LEU A 1 128 ? -13.617 -19.094 -17.125 1 96.06 128 LEU A CA 1
ATOM 979 C C . LEU A 1 128 ? -13.594 -17.562 -17.219 1 96.06 128 LEU A C 1
ATOM 981 O O . LEU A 1 128 ? -14.461 -16.891 -16.641 1 96.06 128 LEU A O 1
ATOM 985 N N . SER A 1 129 ? -12.633 -17 -17.891 1 94.56 129 SER A N 1
ATOM 986 C CA . SER A 1 129 ? -12.523 -15.547 -18.016 1 94.56 129 SER A CA 1
ATOM 987 C C . SER A 1 129 ? -13.297 -15.039 -19.234 1 94.56 129 SER A C 1
ATOM 989 O O . SER A 1 129 ? -13.211 -15.617 -20.312 1 94.56 129 SER A O 1
ATOM 991 N N . PRO A 1 130 ? -13.984 -14.055 -19.219 1 95.5 130 PRO A N 1
ATOM 992 C CA . PRO A 1 130 ? -14.305 -13.328 -18 1 95.5 130 PRO A CA 1
ATOM 993 C C . PRO A 1 130 ? -15.297 -14.078 -17.094 1 95.5 130 PRO A C 1
ATOM 995 O O . PRO A 1 130 ? -16.109 -14.852 -17.594 1 95.5 130 PRO A O 1
ATOM 998 N N . LEU A 1 131 ? -15.117 -13.828 -15.82 1 97.5 131 LEU A N 1
ATOM 999 C CA . LEU A 1 131 ? -15.977 -14.5 -14.844 1 97.5 131 LEU A CA 1
ATOM 1000 C C . LEU A 1 131 ? -17.438 -14.164 -15.094 1 97.5 131 LEU A C 1
ATOM 1002 O O . LEU A 1 131 ? -17.781 -13.031 -15.461 1 97.5 131 LEU A O 1
ATOM 1006 N N . ASP A 1 132 ? -18.266 -15.125 -14.836 1 96.81 132 ASP A N 1
ATOM 1007 C CA . ASP A 1 132 ? -19.703 -14.812 -14.789 1 96.81 132 ASP A CA 1
ATOM 1008 C C . ASP A 1 132 ? -20.109 -14.344 -13.398 1 96.81 132 ASP A C 1
ATOM 1010 O O . ASP A 1 132 ? -19.281 -14.32 -12.477 1 96.81 132 ASP A O 1
ATOM 1014 N N . GLU A 1 133 ? -21.297 -13.898 -13.297 1 97.25 133 GLU A N 1
ATOM 1015 C CA . GLU A 1 133 ? -21.781 -13.32 -12.055 1 97.25 133 GLU A CA 1
ATOM 1016 C C . GLU A 1 133 ? -21.734 -14.336 -10.914 1 97.25 133 GLU A C 1
ATOM 1018 O O . GLU A 1 133 ? -21.359 -13.992 -9.789 1 97.25 133 GLU A O 1
ATOM 1023 N N . LYS A 1 134 ? -22.047 -15.531 -11.195 1 95.25 134 LYS A N 1
ATOM 1024 C CA . LYS A 1 134 ? -22.094 -16.578 -10.18 1 95.25 134 LYS A CA 1
ATOM 1025 C C . LYS A 1 134 ? -20.703 -16.828 -9.586 1 95.25 134 LYS A C 1
ATOM 1027 O O . LYS A 1 134 ? -20.547 -16.844 -8.367 1 95.25 134 LYS A O 1
ATOM 1032 N N . MET A 1 135 ? -19.766 -16.984 -10.438 1 95.5 135 MET A N 1
ATOM 1033 C CA . MET A 1 135 ? -18.406 -17.234 -9.961 1 95.5 135 MET A CA 1
ATOM 1034 C C . MET A 1 135 ? -17.859 -16.016 -9.242 1 95.5 135 MET A C 1
ATOM 1036 O O . MET A 1 135 ? -17.188 -16.141 -8.211 1 95.5 135 MET A O 1
ATOM 1040 N N . ALA A 1 136 ? -18.125 -14.852 -9.781 1 97.94 136 ALA A N 1
ATOM 1041 C CA . ALA A 1 136 ? -17.688 -13.617 -9.133 1 97.94 136 ALA A CA 1
ATOM 1042 C C . ALA A 1 136 ? -18.266 -13.5 -7.727 1 97.94 136 ALA A C 1
ATOM 1044 O O . ALA A 1 136 ? -17.547 -13.133 -6.785 1 97.94 136 ALA A O 1
ATOM 1045 N N . ALA A 1 137 ? -19.5 -13.805 -7.641 1 96.75 137 ALA A N 1
ATOM 1046 C CA . ALA A 1 137 ? -20.172 -13.75 -6.34 1 96.75 137 ALA A CA 1
ATOM 1047 C C . ALA A 1 137 ? -19.562 -14.766 -5.375 1 96.75 137 ALA A C 1
ATOM 1049 O O . ALA A 1 137 ? -19.391 -14.477 -4.191 1 96.75 137 ALA A O 1
ATOM 1050 N N . ALA A 1 138 ? -19.297 -15.922 -5.871 1 95.25 138 ALA A N 1
ATOM 1051 C CA . ALA A 1 138 ? -18.703 -16.969 -5.043 1 95.25 138 ALA A CA 1
ATOM 1052 C C . ALA A 1 138 ? -17.328 -16.562 -4.52 1 95.25 138 ALA A C 1
ATOM 1054 O O . ALA A 1 138 ? -17.031 -16.734 -3.338 1 95.25 138 ALA A O 1
ATOM 1055 N N . VAL A 1 139 ? -16.531 -16.031 -5.363 1 97.38 139 VAL A N 1
ATOM 1056 C CA . VAL A 1 139 ? -15.211 -15.562 -4.973 1 97.38 139 VAL A CA 1
ATOM 1057 C C . VAL A 1 139 ? -15.344 -14.43 -3.957 1 97.38 139 VAL A C 1
ATOM 1059 O O . VAL A 1 139 ? -14.688 -14.445 -2.91 1 97.38 139 VAL A O 1
ATOM 1062 N N . ALA A 1 140 ? -16.219 -13.469 -4.242 1 97.94 140 ALA A N 1
ATOM 1063 C CA . ALA A 1 140 ? -16.406 -12.297 -3.393 1 97.94 140 ALA A CA 1
ATOM 1064 C C . ALA A 1 140 ? -16.891 -12.695 -2.002 1 97.94 140 ALA A C 1
ATOM 1066 O O . ALA A 1 140 ? -16.484 -12.102 -1 1 97.94 140 ALA A O 1
ATOM 1067 N N . ALA A 1 141 ? -17.703 -13.672 -1.946 1 95.62 141 ALA A N 1
ATOM 1068 C CA . ALA A 1 141 ? -18.281 -14.109 -0.679 1 95.62 141 ALA A CA 1
ATOM 1069 C C . ALA A 1 141 ? -17.203 -14.594 0.28 1 95.62 141 ALA A C 1
ATOM 1071 O O . ALA A 1 141 ? -17.375 -14.547 1.5 1 95.62 141 ALA A O 1
ATOM 1072 N N . GLU A 1 142 ? -16.109 -15 -0.261 1 95.31 142 GLU A N 1
ATOM 1073 C CA . GLU A 1 142 ? -15.016 -15.5 0.57 1 95.31 142 GLU A CA 1
ATOM 1074 C C . GLU A 1 142 ? -14.359 -14.375 1.368 1 95.31 142 GLU A C 1
ATOM 1076 O O . GLU A 1 142 ? -13.617 -14.633 2.316 1 95.31 142 GLU A O 1
ATOM 1081 N N . TYR A 1 143 ? -14.672 -13.148 1.036 1 95.06 143 TYR A N 1
ATOM 1082 C CA . TYR A 1 143 ? -14.055 -12 1.691 1 95.06 143 TYR A CA 1
ATOM 1083 C C . TYR A 1 143 ? -14.992 -11.391 2.725 1 95.06 143 TYR A C 1
ATOM 1085 O O . TYR A 1 143 ? -14.641 -10.414 3.395 1 95.06 143 TYR A O 1
ATOM 1093 N N . VAL A 1 144 ? -16.109 -11.875 2.826 1 93.5 144 VAL A N 1
ATOM 1094 C CA . VAL A 1 144 ? -17.094 -11.359 3.764 1 93.5 144 VAL A CA 1
ATOM 1095 C C . VAL A 1 144 ? -17.344 -12.383 4.871 1 93.5 144 VAL A C 1
ATOM 1097 O O . VAL A 1 144 ? -17.422 -13.586 4.609 1 93.5 144 VAL A O 1
ATOM 1100 N N . VAL A 1 145 ? -17.391 -11.906 6.078 1 88.81 145 VAL A N 1
ATOM 1101 C CA . VAL A 1 145 ? -17.578 -12.781 7.234 1 88.81 145 VAL A CA 1
ATOM 1102 C C . VAL A 1 145 ? -18.984 -13.375 7.199 1 88.81 145 VAL A C 1
ATOM 1104 O O . VAL A 1 145 ? -19.953 -12.68 6.883 1 88.81 145 VAL A O 1
ATOM 1107 N N . GLY A 1 146 ? -19 -14.625 7.508 1 84.31 146 GLY A N 1
ATOM 1108 C CA . GLY A 1 146 ? -20.281 -15.297 7.625 1 84.31 146 GLY A CA 1
ATOM 1109 C C . GLY A 1 146 ? -20.797 -15.82 6.297 1 84.31 146 GLY A C 1
ATOM 1110 O O . GLY A 1 146 ? -20.016 -16.266 5.453 1 84.31 146 GLY A O 1
ATOM 1111 N N . ASN A 1 147 ? -22.094 -16.109 6.156 1 81.62 147 ASN A N 1
ATOM 1112 C CA . ASN A 1 147 ? -22.781 -16.484 4.93 1 81.62 147 ASN A CA 1
ATOM 1113 C C . ASN A 1 147 ? -23.641 -15.352 4.391 1 81.62 147 ASN A C 1
ATOM 1115 O O . ASN A 1 147 ? -24.859 -15.375 4.516 1 81.62 147 ASN A O 1
ATOM 1119 N N . PRO A 1 148 ? -22.875 -14.477 3.697 1 87.5 148 PRO A N 1
ATOM 1120 C CA . PRO A 1 148 ? -23.594 -13.258 3.297 1 87.5 148 PRO A CA 1
ATOM 1121 C C . PRO A 1 148 ? -24.547 -13.492 2.133 1 87.5 148 PRO A C 1
ATOM 1123 O O . PRO A 1 148 ? -24.281 -14.312 1.259 1 87.5 148 PRO A O 1
ATOM 1126 N N . THR A 1 149 ? -25.656 -12.727 2.178 1 94.69 149 THR A N 1
ATOM 1127 C CA . THR A 1 149 ? -26.609 -12.75 1.074 1 94.69 149 THR A CA 1
ATOM 1128 C C . THR A 1 149 ? -26.219 -11.727 0.006 1 94.69 149 THR A C 1
ATOM 1130 O O . THR A 1 149 ? -25.859 -10.594 0.324 1 94.69 149 THR A O 1
ATOM 1133 N N . LEU A 1 150 ? -26.234 -12.18 -1.2 1 96.94 150 LEU A N 1
ATOM 1134 C CA . LEU A 1 150 ? -25.906 -11.305 -2.322 1 96.94 150 LEU A CA 1
ATOM 1135 C C . LEU A 1 150 ? -26.969 -10.234 -2.51 1 96.94 150 LEU A C 1
ATOM 1137 O O . LEU A 1 150 ? -28.156 -10.547 -2.564 1 96.94 150 LEU A O 1
ATOM 1141 N N . LYS A 1 151 ? -26.625 -9.031 -2.535 1 97.62 151 LYS A N 1
ATOM 1142 C CA . LYS A 1 151 ? -27.531 -7.93 -2.867 1 97.62 151 LYS A CA 1
ATOM 1143 C C . LYS A 1 151 ? -27.562 -7.688 -4.371 1 97.62 151 LYS A C 1
ATOM 1145 O O . LYS A 1 151 ? -28.625 -7.75 -4.988 1 97.62 151 LYS A O 1
ATOM 1150 N N . ASN A 1 152 ? -26.375 -7.445 -4.957 1 97.75 152 ASN A N 1
ATOM 1151 C CA . ASN A 1 152 ? -26.25 -7.305 -6.402 1 97.75 152 ASN A CA 1
ATOM 1152 C C . ASN A 1 152 ? -24.781 -7.402 -6.844 1 97.75 152 ASN A C 1
ATOM 1154 O O . ASN A 1 152 ? -23.875 -7.305 -6.016 1 97.75 152 ASN A O 1
ATOM 1158 N N . ALA A 1 153 ? -24.562 -7.715 -8.078 1 98.25 153 ALA A N 1
ATOM 1159 C CA . ALA A 1 153 ? -23.266 -7.742 -8.742 1 98.25 153 ALA A CA 1
ATOM 1160 C C . ALA A 1 153 ? -23.297 -6.965 -10.055 1 98.25 153 ALA A C 1
ATOM 1162 O O . ALA A 1 153 ? -24.125 -7.25 -10.93 1 98.25 153 ALA A O 1
ATOM 1163 N N . THR A 1 154 ? -22.453 -5.98 -10.141 1 98.31 154 THR A N 1
ATOM 1164 C CA . THR A 1 154 ? -22.453 -5.129 -11.328 1 98.31 154 THR A CA 1
ATOM 1165 C C . THR A 1 154 ? -21.047 -5.082 -11.945 1 98.31 154 THR A C 1
ATOM 1167 O O . THR A 1 154 ? -20.047 -5.062 -11.227 1 98.31 154 THR A O 1
ATOM 1170 N N . VAL A 1 155 ? -21.031 -5.082 -13.281 1 98.5 155 VAL A N 1
ATOM 1171 C CA . VAL A 1 155 ? -19.75 -4.98 -13.992 1 98.5 155 VAL A CA 1
ATOM 1172 C C . VAL A 1 155 ? -19.391 -3.512 -14.172 1 98.5 155 VAL A C 1
ATOM 1174 O O . VAL A 1 155 ? -20.219 -2.691 -14.547 1 98.5 155 VAL A O 1
ATOM 1177 N N . ILE A 1 156 ? -18.188 -3.189 -13.836 1 98.12 156 ILE A N 1
ATOM 1178 C CA . ILE A 1 156 ? -17.609 -1.869 -14.094 1 98.12 156 ILE A CA 1
ATOM 1179 C C . ILE A 1 156 ? -16.391 -2 -14.992 1 98.12 156 ILE A C 1
ATOM 1181 O O . ILE A 1 156 ? -15.398 -2.631 -14.609 1 98.12 156 ILE A O 1
ATOM 1185 N N . ASP A 1 157 ? -16.406 -1.395 -16.109 1 97.38 157 ASP A N 1
ATOM 1186 C CA . ASP A 1 157 ? -15.258 -1.395 -17 1 97.38 157 ASP A CA 1
ATOM 1187 C C . ASP A 1 157 ? -14.344 -0.198 -16.734 1 97.38 157 ASP A C 1
ATOM 1189 O O . ASP A 1 157 ? -14.82 0.873 -16.344 1 97.38 157 ASP A O 1
ATOM 1193 N N . ASN A 1 158 ? -13.125 -0.414 -16.938 1 95.88 158 ASN A N 1
ATOM 1194 C CA . ASN A 1 158 ? -12.094 0.6 -16.719 1 95.88 158 ASN A CA 1
ATOM 1195 C C . ASN A 1 158 ? -12.18 1.194 -15.32 1 95.88 158 ASN A C 1
ATOM 1197 O O . ASN A 1 158 ? -12.234 2.414 -15.164 1 95.88 158 ASN A O 1
ATOM 1201 N N . TYR A 1 159 ? -12.133 0.3 -14.367 1 96.06 159 TYR A N 1
ATOM 1202 C CA . TYR A 1 159 ? -12.203 0.685 -12.961 1 96.06 159 TYR A CA 1
ATOM 1203 C C . TYR A 1 159 ? -10.883 1.289 -12.5 1 96.06 159 TYR A C 1
ATOM 1205 O O . TYR A 1 159 ? -9.82 0.681 -12.664 1 96.06 159 TYR A O 1
ATOM 1213 N N . ARG A 1 160 ? -10.977 2.432 -11.945 1 92 160 ARG A N 1
ATOM 1214 C CA . ARG A 1 160 ? -9.797 3.076 -11.383 1 92 160 ARG A CA 1
ATOM 1215 C C . ARG A 1 160 ? -9.734 2.879 -9.875 1 92 160 ARG A C 1
ATOM 1217 O O . ARG A 1 160 ? -10.516 3.473 -9.133 1 92 160 ARG A O 1
ATOM 1224 N N . HIS A 1 161 ? -8.82 2.113 -9.469 1 92.25 161 HIS A N 1
ATOM 1225 C CA . HIS A 1 161 ? -8.578 1.883 -8.047 1 92.25 161 HIS A CA 1
ATOM 1226 C C . HIS A 1 161 ? -8.148 3.168 -7.348 1 92.25 161 HIS A C 1
ATOM 1228 O O . HIS A 1 161 ? -7.645 4.094 -7.988 1 92.25 161 HIS A O 1
ATOM 1234 N N . ARG A 1 162 ? -8.297 3.238 -6.137 1 82.62 162 ARG A N 1
ATOM 1235 C CA . ARG A 1 162 ? -7.945 4.41 -5.344 1 82.62 162 ARG A CA 1
ATOM 1236 C C . ARG A 1 162 ? -6.461 4.727 -5.465 1 82.62 162 ARG A C 1
ATOM 1238 O O . ARG A 1 162 ? -6.051 5.883 -5.336 1 82.62 162 ARG A O 1
ATOM 1245 N N . SER A 1 163 ? -5.668 3.699 -5.648 1 82.25 163 SER A N 1
ATOM 1246 C CA . SER A 1 163 ? -4.227 3.871 -5.82 1 82.25 163 SER A CA 1
ATOM 1247 C C . SER A 1 163 ? -3.906 4.504 -7.168 1 82.25 163 SER A C 1
ATOM 1249 O O . SER A 1 163 ? -2.775 4.941 -7.402 1 82.25 163 SER A O 1
ATOM 1251 N N . GLY A 1 164 ? -4.832 4.551 -8.109 1 83 164 GLY A N 1
ATOM 1252 C CA . GLY A 1 164 ? -4.609 5.066 -9.445 1 83 164 GLY A CA 1
ATOM 1253 C C . GLY A 1 164 ? -4.492 3.977 -10.492 1 83 16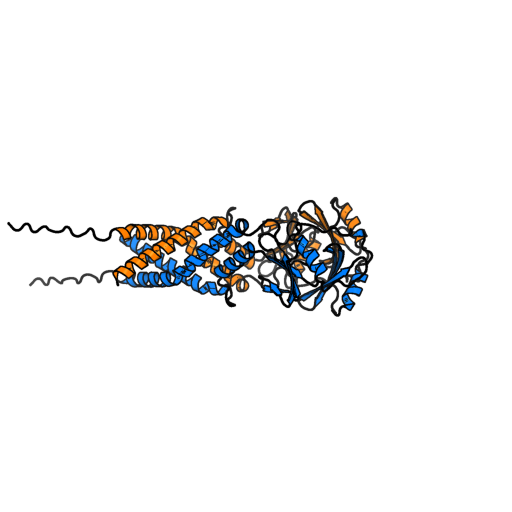4 GLY A C 1
ATOM 1254 O O . GLY A 1 164 ? -4.562 4.25 -11.695 1 83 164 GLY A O 1
ATOM 1255 N N . LYS A 1 165 ? -4.355 2.744 -10.031 1 87.31 165 LYS A N 1
ATOM 1256 C CA . LYS A 1 165 ? -4.207 1.628 -10.961 1 87.31 165 LYS A CA 1
ATOM 1257 C C . LYS A 1 165 ? -5.504 1.377 -11.727 1 87.31 165 LYS A C 1
ATOM 1259 O O . LYS A 1 165 ? -6.59 1.404 -11.141 1 87.31 165 LYS A O 1
ATOM 1264 N N . LEU A 1 166 ? -5.332 1.122 -12.961 1 91.94 166 LEU A N 1
ATOM 1265 C CA . LEU A 1 166 ? -6.484 0.838 -13.812 1 91.94 166 LEU A CA 1
ATOM 1266 C C . LEU A 1 166 ? -6.699 -0.665 -13.945 1 91.94 166 LEU A C 1
ATOM 1268 O O . LEU A 1 166 ? -5.766 -1.407 -14.25 1 91.94 166 LEU A O 1
ATOM 1272 N N . VAL A 1 167 ? -7.875 -1.097 -13.695 1 94.44 167 VAL A N 1
ATOM 1273 C CA . VAL A 1 167 ? -8.281 -2.48 -13.906 1 94.44 167 VAL A CA 1
ATOM 1274 C C . VAL A 1 167 ? -9.336 -2.541 -15.016 1 94.44 167 VAL A C 1
ATOM 1276 O O . VAL A 1 167 ? -10.406 -1.934 -14.898 1 94.44 167 VAL A O 1
ATOM 1279 N N . PRO A 1 168 ? -9.062 -3.227 -16.031 1 93.25 168 PRO A N 1
ATOM 1280 C CA . PRO A 1 168 ? -9.906 -3.176 -17.234 1 93.25 168 PRO A CA 1
ATOM 1281 C C . PRO A 1 168 ? -11.367 -3.494 -16.938 1 93.25 168 PRO A C 1
ATOM 1283 O O . PRO A 1 168 ? -12.266 -2.855 -17.5 1 93.25 168 PRO A O 1
ATOM 1286 N N . SER A 1 169 ? -11.594 -4.488 -16.141 1 96.94 169 SER A N 1
ATOM 1287 C CA . SER A 1 169 ? -12.969 -4.879 -15.844 1 96.94 169 SER A CA 1
ATOM 1288 C C . SER A 1 169 ? -13.062 -5.559 -14.484 1 96.94 169 SER A C 1
ATOM 1290 O O . SER A 1 169 ? -12.266 -6.438 -14.164 1 96.94 169 SER A O 1
ATOM 1292 N N . VAL A 1 170 ? -14.062 -5.086 -13.703 1 98.5 170 VAL A N 1
ATOM 1293 C CA . VAL A 1 170 ? -14.242 -5.668 -12.375 1 98.5 170 VAL A CA 1
ATOM 1294 C C . VAL A 1 170 ? -15.719 -5.957 -12.133 1 98.5 170 VAL A C 1
ATOM 1296 O O . VAL A 1 170 ? -16.594 -5.355 -12.766 1 98.5 170 VAL A O 1
ATOM 1299 N N . TYR A 1 171 ? -16 -6.898 -11.328 1 98.69 171 TYR A N 1
ATOM 1300 C CA . TYR A 1 171 ? -17.297 -7.035 -10.68 1 98.69 171 TYR A CA 1
ATOM 1301 C C . TYR A 1 171 ? -17.328 -6.309 -9.344 1 98.69 171 TYR A C 1
ATOM 1303 O O . TYR A 1 171 ? -16.469 -6.547 -8.484 1 98.69 171 TYR A O 1
ATOM 1311 N N . ARG A 1 172 ? -18.203 -5.449 -9.195 1 98.69 172 ARG A N 1
ATOM 1312 C CA . ARG A 1 172 ? -18.562 -4.945 -7.871 1 98.69 172 ARG A CA 1
ATOM 1313 C C . ARG A 1 172 ? -19.672 -5.785 -7.242 1 98.69 172 ARG A C 1
ATOM 1315 O O . ARG A 1 172 ? -20.812 -5.734 -7.688 1 98.69 172 ARG A O 1
ATOM 1322 N N . VAL A 1 173 ? -19.406 -6.488 -6.25 1 98.62 173 VAL A N 1
ATOM 1323 C CA . VAL A 1 173 ? -20.344 -7.398 -5.621 1 98.62 173 VAL A CA 1
ATOM 1324 C C . VAL A 1 173 ? -20.75 -6.855 -4.25 1 98.62 173 VAL A C 1
ATOM 1326 O O . VAL A 1 173 ? -19.922 -6.77 -3.34 1 98.62 173 VAL A O 1
ATOM 1329 N N . ALA A 1 174 ? -21.969 -6.555 -4.117 1 98.38 174 ALA A N 1
ATOM 1330 C CA . ALA A 1 174 ? -22.516 -6.008 -2.875 1 98.38 174 ALA A CA 1
ATOM 1331 C C . ALA A 1 174 ? -23.266 -7.074 -2.09 1 98.38 174 ALA A C 1
ATOM 1333 O O . ALA A 1 174 ? -23.969 -7.91 -2.676 1 98.38 174 ALA A O 1
ATOM 1334 N N . PHE A 1 175 ? -23.172 -7.023 -0.788 1 97.75 175 PHE A N 1
ATOM 1335 C CA . PHE A 1 175 ? -23.812 -8.008 0.074 1 97.75 175 PHE A CA 1
ATOM 1336 C C . PHE A 1 175 ? -24.719 -7.324 1.085 1 97.75 175 PHE A C 1
ATOM 1338 O O . PHE A 1 175 ? -24.516 -6.16 1.437 1 97.75 175 PHE A O 1
ATOM 1345 N N . VAL A 1 176 ? -25.781 -8.07 1.542 1 96.06 176 VAL A N 1
ATOM 1346 C CA . VAL A 1 176 ? -26.641 -7.648 2.633 1 96.06 176 VAL A CA 1
ATOM 1347 C C . VAL A 1 176 ? -26.047 -8.07 3.971 1 96.06 176 VAL A C 1
ATOM 1349 O O . VAL A 1 176 ? -26.312 -9.172 4.461 1 96.06 176 VAL A O 1
ATOM 1352 N N . ALA A 1 177 ? -25.25 -7.312 4.473 1 91.81 177 ALA A N 1
ATOM 1353 C CA . ALA A 1 177 ? -24.594 -7.562 5.754 1 91.81 177 ALA A CA 1
ATOM 1354 C C . ALA A 1 177 ? -24.266 -6.25 6.461 1 91.81 177 ALA A C 1
ATOM 1356 O O . ALA A 1 177 ? -24.422 -5.172 5.887 1 91.81 177 ALA A O 1
ATOM 1357 N N . SER A 1 178 ? -23.859 -6.316 7.684 1 89.38 178 SER A N 1
ATOM 1358 C CA . SER A 1 178 ? -23.5 -5.133 8.461 1 89.38 178 SER A CA 1
ATOM 1359 C C . SER A 1 178 ? -22.391 -4.34 7.762 1 89.38 178 SER A C 1
ATOM 1361 O O . SER A 1 178 ? -21.406 -4.91 7.305 1 89.38 178 SER A O 1
ATOM 1363 N N . GLY A 1 179 ? -22.672 -3.066 7.586 1 91.94 179 GLY A N 1
ATOM 1364 C CA . GLY A 1 179 ? -21.719 -2.16 6.98 1 91.94 179 GLY A CA 1
ATOM 1365 C C . GLY A 1 179 ? -21.828 -2.1 5.469 1 91.94 179 GLY A C 1
ATOM 1366 O O . GLY A 1 179 ? -21.094 -1.354 4.812 1 91.94 179 GLY A O 1
ATOM 1367 N N . ASN A 1 180 ? -22.656 -2.977 4.922 1 95.06 180 ASN A N 1
ATOM 1368 C CA . ASN A 1 180 ? -22.906 -2.979 3.484 1 95.06 180 ASN A CA 1
ATOM 1369 C C . ASN A 1 180 ? -21.609 -3.227 2.705 1 95.06 180 ASN A C 1
ATOM 1371 O O . ASN A 1 180 ? -21.203 -2.406 1.878 1 95.06 180 ASN A O 1
ATOM 1375 N N . PRO A 1 181 ? -21.031 -4.387 2.904 1 95.81 181 PRO A N 1
ATOM 1376 C CA . PRO A 1 181 ? -19.75 -4.66 2.254 1 95.81 181 PRO A CA 1
ATOM 1377 C C . PRO A 1 181 ? -19.875 -4.793 0.738 1 95.81 181 PRO A C 1
ATOM 1379 O O . PRO A 1 181 ? -20.859 -5.332 0.241 1 95.81 181 PRO A O 1
ATOM 1382 N N . GLU A 1 182 ? -18.891 -4.254 0.064 1 97.44 182 GLU A N 1
ATOM 1383 C CA . GLU A 1 182 ? -18.719 -4.359 -1.383 1 97.44 182 GLU A CA 1
ATOM 1384 C C . GLU A 1 182 ? -17.344 -4.879 -1.739 1 97.44 182 GLU A C 1
ATOM 1386 O O . GLU A 1 182 ? -16.328 -4.324 -1.301 1 97.44 182 GLU A O 1
ATOM 1391 N N . ILE A 1 183 ? -17.328 -5.926 -2.512 1 98.12 183 ILE A N 1
ATOM 1392 C CA . ILE A 1 183 ? -16.078 -6.562 -2.916 1 98.12 183 ILE A CA 1
ATOM 1393 C C . ILE A 1 183 ? -15.883 -6.406 -4.422 1 98.12 183 ILE A C 1
ATOM 1395 O O . ILE A 1 183 ? -16.781 -6.719 -5.207 1 98.12 183 ILE A O 1
ATOM 1399 N N . TYR A 1 184 ? -14.766 -5.922 -4.805 1 98.62 184 TYR A N 1
ATOM 1400 C CA . TYR A 1 184 ? -14.422 -5.75 -6.211 1 98.62 184 TYR A CA 1
ATOM 1401 C C . TYR A 1 184 ? -13.492 -6.859 -6.688 1 98.62 184 TYR A C 1
ATOM 1403 O O . TYR A 1 184 ? -12.391 -7.023 -6.152 1 98.62 184 TYR A O 1
ATOM 1411 N N . ILE A 1 185 ? -13.938 -7.562 -7.637 1 98.69 185 ILE A N 1
ATOM 1412 C CA . ILE A 1 185 ? -13.203 -8.719 -8.141 1 98.69 185 ILE A CA 1
ATOM 1413 C C . ILE A 1 185 ? -12.82 -8.492 -9.602 1 98.69 185 ILE A C 1
ATOM 1415 O O . ILE A 1 185 ? -13.664 -8.125 -10.422 1 98.69 185 ILE A O 1
ATOM 1419 N N . ASP A 1 186 ? -11.539 -8.695 -9.938 1 98.25 186 ASP A N 1
ATOM 1420 C CA . ASP A 1 186 ? -11.109 -8.656 -11.336 1 98.25 186 ASP A CA 1
ATOM 1421 C C . ASP A 1 186 ? -11.797 -9.75 -12.148 1 98.25 186 ASP A C 1
ATOM 1423 O O . ASP A 1 186 ? -11.758 -10.922 -11.773 1 98.25 186 ASP A O 1
ATOM 1427 N N . ARG A 1 187 ? -12.352 -9.43 -13.234 1 97.81 187 ARG A N 1
ATOM 1428 C CA . ARG A 1 187 ? -13.195 -10.359 -13.969 1 97.81 187 ARG A CA 1
ATOM 1429 C C . ARG A 1 187 ? -12.352 -11.375 -14.734 1 97.81 187 ARG A C 1
ATOM 1431 O O . ARG A 1 187 ? -12.875 -12.375 -15.234 1 97.81 187 ARG A O 1
ATOM 1438 N N . ASN A 1 188 ? -11.133 -11.133 -14.852 1 95.56 188 ASN A N 1
ATOM 1439 C CA . ASN A 1 188 ? -10.297 -12.047 -15.633 1 95.56 188 ASN A CA 1
ATOM 1440 C C . ASN A 1 188 ? -9.445 -12.93 -14.742 1 95.56 188 ASN A C 1
ATOM 1442 O O . ASN A 1 188 ? -9.242 -14.109 -15.039 1 95.56 188 ASN A O 1
ATOM 1446 N N . SER A 1 189 ? -8.984 -12.438 -13.633 1 96.94 189 SER A N 1
ATOM 1447 C CA . SER A 1 189 ? -8.07 -13.188 -12.781 1 96.94 189 SER A CA 1
ATOM 1448 C C . SER A 1 189 ? -8.773 -13.695 -11.523 1 96.94 189 SER A C 1
ATOM 1450 O O . SER A 1 189 ? -8.234 -14.539 -10.805 1 96.94 189 SER A O 1
ATOM 1452 N N . ALA A 1 190 ? -9.938 -13.109 -11.148 1 98.19 190 ALA A N 1
ATOM 1453 C CA . ALA A 1 190 ? -10.672 -13.391 -9.922 1 98.19 190 ALA A CA 1
ATOM 1454 C C . ALA A 1 190 ? -9.953 -12.812 -8.703 1 98.19 190 ALA A C 1
ATOM 1456 O O . ALA A 1 190 ? -10.336 -13.078 -7.566 1 98.19 190 ALA A O 1
ATOM 1457 N N . ALA A 1 191 ? -8.969 -12.039 -8.953 1 97.31 191 ALA A N 1
ATOM 1458 C CA . ALA A 1 191 ? -8.266 -11.406 -7.852 1 97.31 191 ALA A CA 1
ATOM 1459 C C . ALA A 1 191 ? -9.102 -10.297 -7.223 1 97.31 191 ALA A C 1
ATOM 1461 O O . ALA A 1 191 ? -9.844 -9.602 -7.918 1 97.31 191 ALA A O 1
ATOM 1462 N N . ILE A 1 192 ? -8.992 -10.086 -5.949 1 98 192 ILE A N 1
ATOM 1463 C CA . ILE A 1 192 ? -9.672 -8.977 -5.277 1 98 192 ILE A CA 1
ATOM 1464 C C . ILE A 1 192 ? -8.977 -7.664 -5.629 1 98 192 ILE A C 1
ATOM 1466 O O . ILE A 1 192 ? -7.746 -7.574 -5.598 1 98 192 ILE A O 1
ATOM 1470 N N . VAL A 1 193 ? -9.727 -6.734 -5.977 1 97.56 193 VAL A N 1
ATOM 1471 C CA . VAL A 1 193 ? -9.203 -5.426 -6.359 1 97.56 193 VAL A CA 1
ATOM 1472 C C . VAL A 1 193 ? -9.414 -4.434 -5.219 1 97.56 193 VAL A C 1
ATOM 1474 O O . VAL A 1 193 ? -8.555 -3.6 -4.945 1 97.56 193 VAL A O 1
ATOM 1477 N N . GLU A 1 194 ? -10.523 -4.555 -4.586 1 96.12 194 GLU A N 1
ATOM 1478 C CA . GLU A 1 194 ? -10.875 -3.631 -3.514 1 96.12 194 GLU A CA 1
ATOM 1479 C C . GLU A 1 194 ? -11.938 -4.23 -2.592 1 96.12 194 GLU A C 1
ATOM 1481 O O . GLU A 1 194 ? -12.742 -5.062 -3.02 1 96.12 194 GLU A O 1
ATOM 1486 N N . GLU A 1 195 ? -11.859 -3.916 -1.415 1 95.31 195 GLU A N 1
ATOM 1487 C CA . GLU A 1 195 ? -12.844 -4.227 -0.377 1 95.31 195 GLU A CA 1
ATOM 1488 C C . GLU A 1 195 ? -13.328 -2.959 0.322 1 95.31 195 GLU A C 1
ATOM 1490 O O . GLU A 1 195 ? -12.523 -2.197 0.863 1 95.31 195 GLU A O 1
ATOM 1495 N N . SER A 1 196 ? -14.57 -2.727 0.28 1 94.12 196 SER A N 1
ATOM 1496 C CA . SER A 1 196 ? -15.102 -1.506 0.876 1 94.12 196 SER A CA 1
ATOM 1497 C C . SER A 1 196 ? -16.359 -1.794 1.698 1 94.12 196 SER A C 1
ATOM 1499 O O . SER A 1 196 ? -17.031 -2.803 1.48 1 94.12 196 SER A O 1
ATOM 1501 N N . ASP A 1 197 ? -16.578 -1.06 2.668 1 94.69 197 ASP A N 1
ATOM 1502 C CA . ASP A 1 197 ? -17.812 -0.943 3.439 1 94.69 197 ASP A CA 1
ATOM 1503 C C . ASP A 1 197 ? -18.047 0.5 3.875 1 94.69 197 ASP A C 1
ATOM 1505 O O . ASP A 1 197 ? -17.312 1.406 3.473 1 94.69 197 ASP A O 1
ATOM 1509 N N . ASP A 1 198 ? -19.047 0.738 4.668 1 95.38 198 ASP A N 1
ATOM 1510 C CA . ASP A 1 198 ? -19.391 2.107 5.047 1 95.38 198 ASP A CA 1
ATOM 1511 C C . ASP A 1 198 ? -18.234 2.775 5.785 1 95.38 198 ASP A C 1
ATOM 1513 O O . ASP A 1 198 ? -17.891 3.924 5.492 1 95.38 198 ASP A O 1
ATOM 1517 N N . ALA A 1 199 ? -17.688 2.098 6.703 1 94.75 199 ALA A N 1
ATOM 1518 C CA . ALA A 1 199 ? -16.594 2.652 7.504 1 94.75 199 ALA A CA 1
ATOM 1519 C C . ALA A 1 199 ? -15.383 2.953 6.641 1 94.75 199 ALA A C 1
ATOM 1521 O O . ALA A 1 199 ? -14.773 4.023 6.762 1 94.75 199 ALA A O 1
ATOM 1522 N N . ARG A 1 200 ? -15.031 2.068 5.797 1 93.81 200 ARG A N 1
ATOM 1523 C CA . ARG A 1 200 ? -13.875 2.252 4.926 1 93.81 200 ARG A CA 1
ATOM 1524 C C . ARG A 1 200 ? -14.125 3.359 3.908 1 93.81 200 ARG A C 1
ATOM 1526 O O . ARG A 1 200 ? -13.219 4.129 3.584 1 93.81 200 ARG A O 1
ATOM 1533 N N . ALA A 1 201 ? -15.336 3.408 3.426 1 94.19 201 ALA A N 1
ATOM 1534 C CA . ALA A 1 201 ? -15.68 4.484 2.504 1 94.19 201 ALA A CA 1
ATOM 1535 C C . ALA A 1 201 ? -15.5 5.852 3.162 1 94.19 201 ALA A C 1
ATOM 1537 O O . ALA A 1 201 ? -15 6.785 2.537 1 94.19 201 ALA A O 1
ATOM 1538 N N . PHE A 1 202 ? -15.961 5.969 4.426 1 96.56 202 PHE A N 1
ATOM 1539 C CA . PHE A 1 202 ? -15.789 7.207 5.172 1 96.56 202 PHE A CA 1
ATOM 1540 C C . PHE A 1 202 ? -14.305 7.523 5.355 1 96.56 202 PHE A C 1
ATOM 1542 O O . PHE A 1 202 ? -13.883 8.672 5.184 1 96.56 202 PHE A O 1
ATOM 1549 N N . HIS A 1 203 ? -13.508 6.496 5.613 1 95.94 203 HIS A N 1
ATOM 1550 C CA . HIS A 1 203 ? -12.07 6.684 5.777 1 95.94 203 HIS A CA 1
ATOM 1551 C C . HIS A 1 203 ? -11.438 7.227 4.5 1 95.94 203 HIS A C 1
ATOM 1553 O O . HIS A 1 203 ? -10.609 8.141 4.555 1 95.94 203 HIS A O 1
ATOM 1559 N N . PHE A 1 204 ? -11.82 6.688 3.381 1 93 204 PHE A N 1
ATOM 1560 C CA . PHE A 1 204 ? -11.25 7.133 2.115 1 93 204 PHE A CA 1
ATOM 1561 C C . PHE A 1 204 ? -11.641 8.578 1.822 1 93 204 PHE A C 1
ATOM 1563 O O . PHE A 1 204 ? -10.852 9.328 1.245 1 93 204 PHE A O 1
ATOM 1570 N N . TRP A 1 205 ? -12.82 8.953 2.287 1 94.75 205 TRP A N 1
ATOM 1571 C CA . TRP A 1 205 ? -13.25 10.344 2.164 1 94.75 205 TRP A CA 1
ATOM 1572 C C . TRP A 1 205 ? -12.406 11.258 3.047 1 94.75 205 TRP A C 1
ATOM 1574 O O . TRP A 1 205 ? -11.992 12.344 2.621 1 94.75 205 TRP A O 1
ATOM 1584 N N . VAL A 1 206 ? -12.133 10.797 4.199 1 96.81 206 VAL A N 1
ATOM 1585 C CA . VAL A 1 206 ? -11.289 11.523 5.145 1 96.81 206 VAL A CA 1
ATOM 1586 C C . VAL A 1 206 ? -9.914 11.766 4.527 1 96.81 206 VAL A C 1
ATOM 1588 O O . VAL A 1 206 ? -9.398 12.891 4.562 1 96.81 206 VAL A O 1
ATOM 1591 N N . MET A 1 207 ? -9.391 10.75 3.904 1 95.44 207 MET A N 1
ATOM 1592 C CA . MET A 1 207 ? -8.07 10.852 3.287 1 95.44 207 MET A CA 1
ATOM 1593 C C . MET A 1 207 ? -8.078 11.859 2.143 1 95.44 207 MET A C 1
ATOM 1595 O O . MET A 1 207 ? -7.156 12.664 2.002 1 95.44 207 MET A O 1
ATOM 1599 N N . LYS A 1 208 ? -9.133 11.844 1.407 1 95.12 208 LYS A N 1
ATOM 1600 C CA . LYS A 1 208 ? -9.25 12.766 0.287 1 95.12 208 LYS A CA 1
ATOM 1601 C C . LYS A 1 208 ? -9.305 14.211 0.773 1 95.12 208 LYS A C 1
ATOM 1603 O O . LYS A 1 208 ? -8.68 15.102 0.18 1 95.12 208 LYS A O 1
ATOM 1608 N N . LEU A 1 209 ? -9.984 14.43 1.835 1 96.5 209 LEU A N 1
ATOM 1609 C CA . LEU A 1 209 ? -10.086 15.758 2.416 1 96.5 209 LEU A CA 1
ATOM 1610 C C . LEU A 1 209 ? -8.742 16.234 2.947 1 96.5 209 LEU A C 1
ATOM 1612 O O . LEU A 1 209 ? -8.328 17.359 2.691 1 96.5 209 LEU A O 1
ATOM 1616 N N . HIS A 1 210 ? -8.078 15.32 3.57 1 97.38 210 HIS A N 1
ATOM 1617 C CA . HIS A 1 210 ? -6.793 15.656 4.172 1 97.38 210 HIS A CA 1
ATOM 1618 C C . HIS A 1 210 ? -5.766 16.031 3.109 1 97.38 210 HIS A C 1
ATOM 1620 O O . HIS A 1 210 ? -4.938 16.922 3.32 1 97.38 210 HIS A O 1
ATOM 1626 N N . GLN A 1 211 ? -5.926 15.438 2.016 1 96.38 211 GLN A N 1
ATOM 1627 C CA . GLN A 1 211 ? -4.941 15.617 0.954 1 96.38 211 GLN A CA 1
ATOM 1628 C C . GLN A 1 211 ? -5.449 16.594 -0.109 1 96.38 211 GLN A C 1
ATOM 1630 O O . GLN A 1 211 ? -4.797 16.797 -1.134 1 96.38 211 GLN A O 1
ATOM 1635 N N . LEU A 1 212 ? -6.613 17.078 0.014 1 96.62 212 LEU A N 1
ATOM 1636 C CA . LEU A 1 212 ? -7.242 18.016 -0.919 1 96.62 212 LEU A CA 1
ATOM 1637 C C . LEU A 1 212 ? -7.367 17.391 -2.305 1 96.62 212 LEU A C 1
ATOM 1639 O O . LEU A 1 212 ? -7.074 18.031 -3.311 1 96.62 212 LEU A O 1
ATOM 1643 N N . GLN A 1 213 ? -7.637 16.125 -2.26 1 93.31 213 GLN A N 1
ATOM 1644 C CA . GLN A 1 213 ? -7.789 15.406 -3.52 1 93.31 213 GLN A CA 1
ATOM 1645 C C . GLN A 1 213 ? -9.258 15.305 -3.92 1 93.31 213 GLN A C 1
ATOM 1647 O O . GLN A 1 213 ? -9.797 14.211 -4.066 1 93.31 213 GLN A O 1
ATOM 1652 N N . PHE A 1 214 ? -9.859 16.438 -4.094 1 88.25 214 PHE A N 1
ATOM 1653 C CA . PHE A 1 214 ? -11.242 16.484 -4.562 1 88.25 214 PHE A CA 1
ATOM 1654 C C . PHE A 1 214 ? -11.328 17.219 -5.898 1 88.25 214 PHE A C 1
ATOM 1656 O O . PHE A 1 214 ? -10.43 17.969 -6.258 1 88.25 214 PHE A O 1
ATOM 1663 N N . PHE A 1 215 ? -12.273 16.828 -6.699 1 87.81 215 PHE A N 1
ATOM 1664 C CA . PHE A 1 215 ? -12.594 17.484 -7.961 1 87.81 215 PHE A CA 1
ATOM 1665 C C . PHE A 1 215 ? -11.43 17.375 -8.938 1 87.81 215 PHE A C 1
ATOM 1667 O O . PHE A 1 215 ? -11.109 18.344 -9.641 1 87.81 215 PHE A O 1
ATOM 1674 N N . GLY A 1 216 ? -10.703 16.312 -8.836 1 87.5 216 GLY A N 1
ATOM 1675 C CA . GLY A 1 216 ? -9.641 16.062 -9.805 1 87.5 216 GLY A CA 1
ATOM 1676 C C . GLY A 1 216 ? -8.297 16.625 -9.375 1 87.5 216 GLY A C 1
ATOM 1677 O O . GLY A 1 216 ? -7.305 16.484 -10.094 1 87.5 216 GLY A O 1
ATOM 1678 N N . THR A 1 217 ? -8.25 17.281 -8.211 1 91.38 217 THR A N 1
ATOM 1679 C CA . THR A 1 217 ? -6.984 17.812 -7.719 1 91.38 217 THR A CA 1
ATOM 1680 C C . THR A 1 217 ? -6.094 16.688 -7.199 1 91.38 217 THR A C 1
ATOM 1682 O O . THR A 1 217 ? -6.562 15.57 -6.973 1 91.38 217 THR A O 1
ATOM 1685 N N . LYS A 1 218 ? -4.816 17.047 -7.102 1 92.25 218 LYS A N 1
ATOM 1686 C CA . LYS A 1 218 ? -3.824 16.125 -6.562 1 92.25 218 LYS A CA 1
ATOM 1687 C C . LYS A 1 218 ? -3.268 16.609 -5.234 1 92.25 218 LYS A C 1
ATOM 1689 O O . LYS A 1 218 ? -3.473 17.781 -4.863 1 92.25 218 LYS A O 1
ATOM 1694 N N . LYS A 1 219 ? -2.66 15.75 -4.602 1 94.31 219 LYS A N 1
ATOM 1695 C CA . LYS A 1 219 ? -2.178 16.047 -3.258 1 94.31 219 LYS A CA 1
ATOM 1696 C C . LYS A 1 219 ? -1.158 17.188 -3.279 1 94.31 219 LYS A C 1
ATOM 1698 O O . LYS A 1 219 ? -0.909 17.812 -2.256 1 94.31 219 LYS A O 1
ATOM 1703 N N . GLU A 1 220 ? -0.597 17.5 -4.422 1 95.56 220 GLU A N 1
ATOM 1704 C CA . GLU A 1 220 ? 0.372 18.578 -4.555 1 95.56 220 GLU A CA 1
ATOM 1705 C C . GLU A 1 220 ? -0.267 19.938 -4.242 1 95.56 220 GLU A C 1
ATOM 1707 O O . GLU A 1 220 ? 0.431 20.891 -3.91 1 95.56 220 GLU A O 1
ATOM 1712 N N . LEU A 1 221 ? -1.572 19.984 -4.297 1 96.88 221 LEU A N 1
ATOM 1713 C CA . LEU A 1 221 ? -2.303 21.203 -3.975 1 96.88 221 LEU A CA 1
ATOM 1714 C C . LEU A 1 221 ? -2.049 21.609 -2.531 1 96.88 221 LEU A C 1
ATOM 1716 O O . LEU A 1 221 ? -2.148 22.797 -2.195 1 96.88 221 LEU A O 1
ATOM 1720 N N . THR A 1 222 ? -1.653 20.734 -1.696 1 96.94 222 THR A N 1
ATOM 1721 C CA . THR A 1 222 ? -1.432 21.031 -0.284 1 96.94 222 THR A CA 1
ATOM 1722 C C . THR A 1 222 ? -0.241 21.969 -0.105 1 96.94 222 THR A C 1
ATOM 1724 O O . THR A 1 222 ? -0.052 22.547 0.97 1 96.94 222 THR A O 1
ATOM 1727 N N . LEU A 1 223 ? 0.48 22.188 -1.189 1 97.44 223 LEU A N 1
ATOM 1728 C CA . LEU A 1 223 ? 1.597 23.125 -1.156 1 97.44 223 LEU A CA 1
ATOM 1729 C C . LEU A 1 223 ? 1.126 24.516 -0.746 1 97.44 223 LEU A C 1
ATOM 1731 O O . LEU A 1 223 ? 1.782 25.188 0.053 1 97.44 223 LEU A O 1
ATOM 1735 N N . ILE A 1 224 ? 0.047 24.938 -1.218 1 97.38 224 ILE A N 1
ATOM 1736 C CA . ILE A 1 224 ? -0.456 26.281 -1.005 1 97.38 224 ILE A CA 1
ATOM 1737 C C . ILE A 1 224 ? -0.771 26.5 0.474 1 97.38 224 ILE A C 1
ATOM 1739 O O . ILE A 1 224 ? -0.16 27.344 1.134 1 97.38 224 ILE A O 1
ATOM 1743 N N . PRO A 1 225 ? -1.64 25.688 1.024 1 97.31 225 PRO A N 1
ATOM 1744 C CA . PRO A 1 225 ? -1.858 25.891 2.457 1 97.31 225 PRO A CA 1
ATOM 1745 C C . PRO A 1 225 ? -0.638 25.547 3.301 1 97.31 225 PRO A C 1
ATOM 1747 O O . PRO A 1 225 ? -0.423 26.125 4.363 1 97.31 225 PRO A O 1
ATOM 1750 N N . GLY A 1 226 ? 0.147 24.609 2.852 1 97.69 226 GLY A N 1
ATOM 1751 C CA . GLY A 1 226 ? 1.373 24.297 3.566 1 97.69 226 GLY A CA 1
ATOM 1752 C C . GLY A 1 226 ? 2.305 25.484 3.707 1 97.69 226 GLY A C 1
ATOM 1753 O O . GLY A 1 226 ? 2.842 25.734 4.789 1 97.69 226 GLY A O 1
ATOM 1754 N N . LEU A 1 227 ? 2.443 26.219 2.662 1 98.19 227 LEU A N 1
ATOM 1755 C CA . LEU A 1 227 ? 3.289 27.406 2.693 1 98.19 227 LEU A CA 1
ATOM 1756 C C . LEU A 1 227 ? 2.68 28.484 3.586 1 98.19 227 LEU A C 1
ATOM 1758 O O . LEU A 1 227 ? 3.4 29.188 4.301 1 98.19 227 LEU A O 1
ATOM 1762 N N . ALA A 1 228 ? 1.418 28.609 3.482 1 98.25 228 ALA A N 1
ATOM 1763 C CA . ALA A 1 228 ? 0.733 29.562 4.348 1 98.25 228 ALA A CA 1
ATOM 1764 C C . ALA A 1 228 ? 0.963 29.234 5.82 1 98.25 228 ALA A C 1
ATOM 1766 O O . ALA A 1 228 ? 1.159 30.125 6.641 1 98.25 228 ALA A O 1
ATOM 1767 N N . LEU A 1 229 ? 0.962 27.969 6.137 1 98.25 229 LEU A N 1
ATOM 1768 C CA . LEU A 1 229 ? 1.171 27.547 7.52 1 98.25 229 LEU A CA 1
ATOM 1769 C C . LEU A 1 229 ? 2.605 27.812 7.957 1 98.25 229 LEU A C 1
ATOM 1771 O O . LEU A 1 229 ? 2.844 28.219 9.102 1 98.25 229 LEU A O 1
ATOM 1775 N N . ILE A 1 230 ? 3.486 27.641 7.094 1 98.38 230 ILE A N 1
ATOM 1776 C CA . ILE A 1 230 ? 4.879 27.938 7.402 1 98.38 230 ILE A CA 1
ATOM 1777 C C . ILE A 1 230 ? 5.027 29.438 7.699 1 98.38 230 ILE A C 1
ATOM 1779 O O . ILE A 1 230 ? 5.641 29.812 8.695 1 98.38 230 ILE A O 1
ATOM 1783 N N . LEU A 1 231 ? 4.43 30.281 6.906 1 98.19 231 LEU A N 1
ATOM 1784 C CA . LEU A 1 231 ? 4.469 31.719 7.113 1 98.19 231 LEU A CA 1
ATOM 1785 C C . LEU A 1 231 ? 3.787 32.094 8.43 1 98.19 231 LEU A C 1
ATOM 1787 O O . LEU A 1 231 ? 4.223 33.031 9.117 1 98.19 231 LEU A O 1
ATOM 1791 N N . LEU A 1 232 ? 2.76 31.391 8.688 1 98.06 232 LEU A N 1
ATOM 1792 C CA . LEU A 1 232 ? 2.045 31.625 9.938 1 98.06 232 LEU A CA 1
ATOM 1793 C C . LEU A 1 232 ? 2.953 31.391 11.141 1 98.06 232 LEU A C 1
ATOM 1795 O O . LEU A 1 232 ? 2.986 32.188 12.07 1 98.06 232 LEU A O 1
ATOM 1799 N N . VAL A 1 233 ? 3.652 30.328 11.117 1 97.81 233 VAL A N 1
ATOM 1800 C CA . VAL A 1 233 ? 4.551 30.016 12.219 1 97.81 233 VAL A CA 1
ATOM 1801 C C . VAL A 1 233 ? 5.656 31.047 12.312 1 97.81 233 VAL A C 1
ATOM 1803 O O . VAL A 1 233 ? 5.977 31.531 13.398 1 97.81 233 VAL A O 1
ATOM 1806 N N . ILE A 1 234 ? 6.168 31.406 11.195 1 97.25 234 ILE A N 1
ATOM 1807 C CA . ILE A 1 234 ? 7.27 32.375 11.156 1 97.25 234 ILE A CA 1
ATOM 1808 C C . ILE A 1 234 ? 6.812 33.719 11.719 1 97.25 234 ILE A C 1
ATOM 1810 O O . ILE A 1 234 ? 7.473 34.281 12.578 1 97.25 234 ILE A O 1
ATOM 1814 N N . THR A 1 235 ? 5.66 34.188 11.266 1 97.06 235 THR A N 1
ATOM 1815 C CA . THR A 1 235 ? 5.16 35.469 11.742 1 97.06 235 THR A CA 1
ATOM 1816 C C . THR A 1 235 ? 4.777 35.406 13.219 1 97.06 235 THR A C 1
ATOM 1818 O O . THR A 1 235 ? 5.031 36.344 13.977 1 97.06 235 THR A O 1
ATOM 1821 N N . GLY A 1 236 ? 4.199 34.281 13.57 1 95.88 236 GLY A N 1
ATOM 1822 C CA . GLY A 1 236 ? 3.885 34.094 14.984 1 95.88 236 GLY A CA 1
ATOM 1823 C C . GLY A 1 236 ? 5.113 34.094 15.875 1 95.88 236 GLY A C 1
ATOM 1824 O O . GLY A 1 236 ? 5.105 34.688 16.938 1 95.88 236 GLY A O 1
ATOM 1825 N N . MET A 1 237 ? 6.094 33.5 15.477 1 95.38 237 MET A N 1
ATOM 1826 C CA . MET A 1 237 ? 7.336 33.438 16.25 1 95.38 237 MET A CA 1
ATOM 1827 C C . MET A 1 237 ? 7.988 34.812 16.328 1 95.38 237 MET A C 1
ATOM 1829 O O . MET A 1 237 ? 8.555 35.188 17.359 1 95.38 237 MET A O 1
ATOM 1833 N N . LEU A 1 238 ? 7.914 35.562 15.289 1 95.31 238 LEU A N 1
ATOM 1834 C CA . LEU A 1 238 ? 8.469 36.906 15.273 1 95.31 238 LEU A CA 1
ATOM 1835 C C . LEU A 1 238 ? 7.727 37.812 16.25 1 95.31 238 LEU A C 1
ATOM 1837 O O . LEU A 1 238 ? 8.344 38.656 16.938 1 95.31 238 LEU A O 1
ATOM 1841 N N . ILE A 1 239 ? 6.434 37.656 16.234 1 94.31 239 ILE A N 1
ATOM 1842 C CA . ILE A 1 239 ? 5.629 38.469 17.156 1 94.31 239 ILE A CA 1
ATOM 1843 C C . ILE A 1 239 ? 6.008 38.094 18.594 1 94.31 239 ILE A C 1
ATOM 1845 O O . ILE A 1 239 ? 6.211 38.969 19.438 1 94.31 239 ILE A O 1
ATOM 1849 N N . TRP A 1 240 ? 6.098 36.812 18.828 1 91.25 240 TRP A N 1
ATOM 1850 C CA . TRP A 1 240 ? 6.473 36.344 20.156 1 91.25 240 TRP A CA 1
ATOM 1851 C C . TRP A 1 240 ? 7.867 36.844 20.547 1 91.25 240 TRP A C 1
ATOM 1853 O O . TRP A 1 240 ? 8.086 37.312 21.656 1 91.25 240 TRP A O 1
ATOM 1863 N N . TRP A 1 241 ? 8.805 36.688 19.641 1 91.44 241 TRP A N 1
ATOM 1864 C CA . TRP A 1 241 ? 10.188 37.094 19.875 1 91.44 241 TRP A CA 1
ATOM 1865 C C . TRP A 1 241 ? 10.281 38.562 20.219 1 91.44 241 TRP A C 1
ATOM 1867 O O . TRP A 1 241 ? 11.016 38.969 21.125 1 91.44 241 TRP A O 1
ATOM 1877 N N . ARG A 1 242 ? 9.594 39.469 19.609 1 89.88 242 ARG A N 1
ATOM 1878 C CA . ARG A 1 242 ? 9.594 40.906 19.844 1 89.88 242 ARG A CA 1
ATOM 1879 C C . ARG A 1 242 ? 8.984 41.219 21.203 1 89.88 242 ARG A C 1
ATOM 1881 O O . ARG A 1 242 ? 9.461 42.125 21.906 1 89.88 242 ARG A O 1
ATOM 1888 N N . ARG A 1 243 ? 7.988 40.469 21.469 1 86 243 ARG A N 1
ATOM 1889 C CA . ARG A 1 243 ? 7.367 40.688 22.766 1 86 243 ARG A CA 1
ATOM 1890 C C . ARG A 1 243 ? 8.305 40.25 23.891 1 86 243 ARG A C 1
ATOM 1892 O O . ARG A 1 243 ? 8.406 40.938 24.922 1 86 243 ARG A O 1
ATOM 1899 N N . TYR A 1 244 ? 8.977 39.156 23.703 1 85.81 244 TYR A N 1
ATOM 1900 C CA . TYR A 1 244 ? 9.922 38.625 24.688 1 85.81 244 TYR A CA 1
ATOM 1901 C C . TYR A 1 244 ? 11.07 39.594 24.906 1 85.81 244 TYR A C 1
ATOM 1903 O O . TYR A 1 244 ? 11.484 39.844 26.047 1 85.81 244 TYR A O 1
ATOM 1911 N N . ARG A 1 245 ? 11.531 40.25 23.922 1 87.94 245 ARG A N 1
ATOM 1912 C CA . ARG A 1 245 ? 12.641 41.188 24 1 87.94 245 ARG A CA 1
ATOM 1913 C C . ARG A 1 245 ? 12.219 42.469 24.703 1 87.94 245 ARG A C 1
ATOM 1915 O O . ARG A 1 245 ? 13.031 43.094 25.391 1 87.94 245 ARG A O 1
ATOM 1922 N N . ALA A 1 246 ? 11.023 42.75 24.516 1 81.75 246 ALA A N 1
ATOM 1923 C CA . ALA A 1 246 ? 10.523 43.969 25.141 1 81.75 246 ALA A CA 1
ATOM 1924 C C . ALA A 1 246 ? 10.344 43.781 26.656 1 81.75 246 ALA A C 1
ATOM 1926 O O . ALA A 1 246 ? 10.406 44.75 27.422 1 81.75 246 ALA A O 1
ATOM 1927 N N . LEU A 1 247 ? 10.195 42.562 27.062 1 75.88 247 LEU A N 1
ATOM 1928 C CA . LEU A 1 247 ? 10 42.25 28.469 1 75.88 247 LEU A CA 1
ATOM 1929 C C . LEU A 1 247 ? 11.336 42 29.156 1 75.88 247 LEU A C 1
ATOM 1931 O O . LEU A 1 247 ? 11.438 42.094 30.391 1 75.88 247 LEU A O 1
ATOM 1935 N N . SER A 1 248 ? 12.344 41.656 28.5 1 72.19 248 SER A N 1
ATOM 1936 C CA . SER A 1 248 ? 13.672 41.469 29.078 1 72.19 248 SER A CA 1
ATOM 1937 C C . SER A 1 248 ? 14.469 42.75 29.094 1 72.19 248 SER A C 1
ATOM 1939 O O . SER A 1 248 ? 15.25 43 30.031 1 72.19 248 SER A O 1
ATOM 1941 N N . MET B 1 1 ? -25.484 70.062 48.906 1 36.19 1 MET B N 1
ATOM 1942 C CA . MET B 1 1 ? -24.453 69.062 48.938 1 36.19 1 MET B CA 1
ATOM 1943 C C . MET B 1 1 ? -24.719 67.938 47.906 1 36.19 1 MET B C 1
ATOM 1945 O O . MET B 1 1 ? -25.625 67.125 48.094 1 36.19 1 MET B O 1
ATOM 1949 N N . LEU B 1 2 ? -24.516 68.312 46.625 1 42.31 2 LEU B N 1
ATOM 1950 C CA . LEU B 1 2 ? -24.703 67.438 45.469 1 42.31 2 LEU B CA 1
ATOM 1951 C C . LEU B 1 2 ? -23.75 66.25 45.5 1 42.31 2 LEU B C 1
ATOM 1953 O O . LEU B 1 2 ? -22.531 66.438 45.531 1 42.31 2 LEU B O 1
ATOM 1957 N N . ASN B 1 3 ? -24.125 65.125 46.062 1 43 3 ASN B N 1
ATOM 1958 C CA . ASN B 1 3 ? -23.438 63.812 46 1 43 3 ASN B CA 1
ATOM 1959 C C . ASN B 1 3 ? -23.188 63.375 44.562 1 43 3 ASN B C 1
ATOM 1961 O O . ASN B 1 3 ? -24.125 63 43.844 1 43 3 ASN B O 1
ATOM 1965 N N . THR B 1 4 ? -22.234 64 43.875 1 48.44 4 THR B N 1
ATOM 1966 C CA . THR B 1 4 ? -21.797 63.438 42.594 1 48.44 4 THR B CA 1
ATOM 1967 C C . THR B 1 4 ? -21.297 62 42.781 1 48.44 4 THR B C 1
ATOM 1969 O O . THR B 1 4 ? -20.25 61.781 43.406 1 48.44 4 THR B O 1
ATOM 1972 N N . GLN B 1 5 ? -22.172 61.031 42.812 1 42.66 5 GLN B N 1
ATOM 1973 C CA . GLN B 1 5 ? -21.797 59.625 42.719 1 42.66 5 GLN B CA 1
ATOM 1974 C C . GLN B 1 5 ? -20.906 59.344 41.531 1 42.66 5 GLN B C 1
ATOM 1976 O O . GLN B 1 5 ? -21.281 59.594 40.375 1 42.66 5 GLN B O 1
ATOM 1981 N N . TYR B 1 6 ? -19.562 59.469 41.688 1 47.19 6 TYR B N 1
ATOM 1982 C CA . TYR B 1 6 ? -18.594 58.969 40.688 1 47.19 6 TYR B CA 1
ATOM 1983 C C . TYR B 1 6 ? -18.891 57.5 40.344 1 47.19 6 TYR B C 1
ATOM 1985 O O . TYR B 1 6 ? -18.844 56.625 41.219 1 47.19 6 TYR B O 1
ATOM 1993 N N . SER B 1 7 ? -19.781 57.219 39.344 1 44.28 7 SER B N 1
ATOM 1994 C CA . SER B 1 7 ? -19.938 55.875 38.812 1 44.28 7 SER B CA 1
ATOM 1995 C C . SER B 1 7 ? -18.578 55.25 38.469 1 44.28 7 SER B C 1
ATOM 1997 O O . SER B 1 7 ? -17.75 55.906 37.844 1 44.28 7 SER B O 1
ATOM 1999 N N . SER B 1 8 ? -18.078 54.438 39.344 1 46.12 8 SER B N 1
ATOM 2000 C CA . SER B 1 8 ? -16.891 53.625 39.094 1 46.12 8 SER B CA 1
ATOM 2001 C C . SER B 1 8 ? -16.891 53.094 37.656 1 46.12 8 SER B C 1
ATOM 2003 O O . SER B 1 8 ? -17.922 52.75 37.094 1 46.12 8 SER B O 1
ATOM 2005 N N . PRO B 1 9 ? -15.938 53.562 36.812 1 43.62 9 PRO B N 1
ATOM 2006 C CA . PRO B 1 9 ? -15.922 53 35.469 1 43.62 9 PRO B CA 1
ATOM 2007 C C . PRO B 1 9 ? -16.141 51.469 35.469 1 43.62 9 PRO B C 1
ATOM 2009 O O . PRO B 1 9 ? -15.812 50.812 36.438 1 43.62 9 PRO B O 1
ATOM 2012 N N . SER B 1 10 ? -17.172 51 34.844 1 44.25 10 SER B N 1
ATOM 2013 C CA . SER B 1 10 ? -17.422 49.594 34.625 1 44.25 10 SER B CA 1
ATOM 2014 C C . SER B 1 10 ? -16.125 48.844 34.312 1 44.25 10 SER B C 1
ATOM 2016 O O . SER B 1 10 ? -15.258 49.344 33.625 1 44.25 10 SER B O 1
ATOM 2018 N N . PRO B 1 11 ? -15.68 47.969 35.25 1 41.41 11 PRO B N 1
ATOM 2019 C CA . PRO B 1 11 ? -14.477 47.188 34.969 1 41.41 11 PRO B CA 1
ATOM 2020 C C . PRO B 1 11 ? -14.375 46.812 33.5 1 41.41 11 PRO B C 1
ATOM 2022 O O . PRO B 1 11 ? -15.32 46.25 32.938 1 41.41 11 PRO B O 1
ATOM 2025 N N . VAL B 1 12 ? -13.852 47.594 32.719 1 46.81 12 VAL B N 1
ATOM 2026 C CA . VAL B 1 12 ? -13.531 47.25 31.344 1 46.81 12 VAL B CA 1
ATOM 2027 C C . VAL B 1 12 ? -13.367 45.75 31.203 1 46.81 12 VAL B C 1
ATOM 2029 O O . VAL B 1 12 ? -12.906 45.062 32.125 1 46.81 12 VAL B O 1
ATOM 2032 N N . ARG B 1 13 ? -13.641 45 30.094 1 51.75 13 ARG B N 1
ATOM 2033 C CA . ARG B 1 13 ? -13.844 43.688 29.469 1 51.75 13 ARG B CA 1
ATOM 2034 C C . ARG B 1 13 ? -12.617 42.812 29.641 1 51.75 13 ARG B C 1
ATOM 2036 O O . ARG B 1 13 ? -11.734 42.781 28.781 1 51.75 13 ARG B O 1
ATOM 2043 N N . ARG B 1 14 ? -12.094 42.438 30.797 1 53.72 14 ARG B N 1
ATOM 2044 C CA . ARG B 1 14 ? -11.055 41.562 31.328 1 53.72 14 ARG B CA 1
ATOM 2045 C C . ARG B 1 14 ? -11.102 40.188 30.656 1 53.72 14 ARG B C 1
ATOM 2047 O O . ARG B 1 14 ? -10.195 39.375 30.828 1 53.72 14 ARG B O 1
ATOM 2054 N N . GLY B 1 15 ? -12.117 39.75 30.047 1 55.53 15 GLY B N 1
ATOM 2055 C CA . GLY B 1 15 ? -12.406 38.406 29.625 1 55.53 15 GLY B CA 1
ATOM 2056 C C . GLY B 1 15 ? -11.539 37.938 28.469 1 55.53 15 GLY B C 1
ATOM 2057 O O . GLY B 1 15 ? -11.352 36.75 28.266 1 55.53 15 GLY B O 1
ATOM 2058 N N . GLY B 1 16 ? -10.938 38.812 27.812 1 66.44 16 GLY B N 1
ATOM 2059 C CA . GLY B 1 16 ? -10.164 38.469 26.625 1 66.44 16 GLY B CA 1
ATOM 2060 C C . GLY B 1 16 ? -8.742 38.062 26.938 1 66.44 16 GLY B C 1
ATOM 2061 O O . GLY B 1 16 ? -8.078 37.438 26.109 1 66.44 16 GLY B O 1
ATOM 2062 N N . TRP B 1 17 ? -8.398 38.312 28.188 1 76.44 17 TRP B N 1
ATOM 2063 C CA . TRP B 1 17 ? -7.02 38.062 28.594 1 76.44 17 TRP B CA 1
ATOM 2064 C C . TRP B 1 17 ? -6.742 36.562 28.688 1 76.44 17 TRP B C 1
ATOM 2066 O O . TRP B 1 17 ? -5.691 36.094 28.25 1 76.44 17 TRP B O 1
ATOM 2076 N N . GLY B 1 18 ? -7.703 35.75 29.062 1 89.44 18 GLY B N 1
ATOM 2077 C CA . GLY B 1 18 ? -7.523 34.312 29.188 1 89.44 18 GLY B CA 1
ATOM 2078 C C . GLY B 1 18 ? -7.32 33.625 27.859 1 89.44 18 GLY B C 1
ATOM 2079 O O . GLY B 1 18 ? -6.438 32.75 27.719 1 89.44 18 GLY B O 1
ATOM 2080 N N . VAL B 1 19 ? -8.086 34.062 26.938 1 93.19 19 VAL B N 1
ATOM 2081 C CA . VAL B 1 19 ? -8.008 33.406 25.625 1 93.19 19 VAL B CA 1
ATOM 2082 C C . VAL B 1 19 ? -6.664 33.75 24.969 1 93.19 19 VAL B C 1
ATOM 2084 O O . VAL B 1 19 ? -6.039 32.875 24.359 1 93.19 19 VAL B O 1
ATOM 2087 N N . ARG B 1 20 ? -6.215 35 25.109 1 93.19 20 ARG B N 1
ATOM 2088 C CA . ARG B 1 20 ? -4.934 35.406 24.531 1 93.19 20 ARG B CA 1
ATOM 2089 C C . ARG B 1 20 ? -3.777 34.688 25.219 1 93.19 20 ARG B C 1
ATOM 2091 O O . ARG B 1 20 ? -2.793 34.312 24.578 1 93.19 20 ARG B O 1
ATOM 2098 N N . PHE B 1 21 ? -3.982 34.531 26.5 1 94.25 21 PHE B N 1
ATOM 2099 C CA . PHE B 1 21 ? -2.979 33.812 27.281 1 94.25 21 PHE B CA 1
ATOM 2100 C C . PHE B 1 21 ? -2.828 32.375 26.781 1 94.25 21 PHE B C 1
ATOM 2102 O O . PHE B 1 21 ? -1.723 31.938 26.469 1 94.25 21 PHE B O 1
ATOM 2109 N N . TRP B 1 22 ? -3.871 31.688 26.672 1 95.81 22 TRP B N 1
ATOM 2110 C CA . TRP B 1 22 ? -3.844 30.297 26.25 1 95.81 22 TRP B CA 1
ATOM 2111 C C . TRP B 1 22 ? -3.436 30.172 24.781 1 95.81 22 TRP B C 1
ATOM 2113 O O . TRP B 1 22 ? -2.688 29.266 24.422 1 95.81 22 TRP B O 1
ATOM 2123 N N . HIS B 1 23 ? -3.902 31.078 23.969 1 97.06 23 HIS B N 1
ATOM 2124 C CA . HIS B 1 23 ? -3.502 31.078 22.562 1 97.06 23 HIS B CA 1
ATOM 2125 C C . HIS B 1 23 ? -1.987 31.188 22.422 1 97.06 23 HIS B C 1
ATOM 2127 O O . HIS B 1 23 ? -1.369 30.406 21.688 1 97.06 23 HIS B O 1
ATOM 2133 N N . ARG B 1 24 ? -1.49 32.062 23.172 1 95.31 24 ARG B N 1
ATOM 2134 C CA . ARG B 1 24 ? -0.051 32.281 23.094 1 95.31 24 ARG B CA 1
ATOM 2135 C C . ARG B 1 24 ? 0.725 31.062 23.578 1 95.31 24 ARG B C 1
ATOM 2137 O O . ARG B 1 24 ? 1.69 30.641 22.953 1 95.31 24 ARG B O 1
ATOM 2144 N N . ARG B 1 25 ? 0.36 30.516 24.641 1 95.69 25 ARG B N 1
ATOM 2145 C CA . ARG B 1 25 ? 1.078 29.391 25.219 1 95.69 25 ARG B CA 1
ATOM 2146 C C . ARG B 1 25 ? 0.963 28.156 24.344 1 95.69 25 ARG B C 1
ATOM 2148 O O . ARG B 1 25 ? 1.949 27.438 24.125 1 95.69 25 ARG B O 1
ATOM 2155 N N . ILE B 1 26 ? -0.2 27.859 23.828 1 97.31 26 ILE B N 1
ATOM 2156 C CA . ILE B 1 26 ? -0.405 26.703 22.969 1 97.31 26 ILE B CA 1
ATOM 2157 C C . ILE B 1 26 ? 0.372 26.891 21.672 1 97.31 26 ILE B C 1
ATOM 2159 O O . ILE B 1 26 ? 0.945 25.938 21.125 1 97.31 26 ILE B O 1
ATOM 2163 N N . ALA B 1 27 ? 0.342 28.062 21.219 1 97.31 27 ALA B N 1
ATOM 2164 C CA . ALA B 1 27 ? 1.051 28.375 19.984 1 97.31 27 ALA B CA 1
ATOM 2165 C C . ALA B 1 27 ? 2.549 28.109 20.125 1 97.31 27 ALA B C 1
ATOM 2167 O O . ALA B 1 27 ? 3.172 27.516 19.25 1 97.31 27 ALA B O 1
ATOM 2168 N N . ILE B 1 28 ? 3.07 28.531 21.172 1 95.06 28 ILE B N 1
ATOM 2169 C CA . ILE B 1 28 ? 4.496 28.359 21.422 1 95.06 28 ILE B CA 1
ATOM 2170 C C . ILE B 1 28 ? 4.82 26.859 21.516 1 95.06 28 ILE B C 1
ATOM 2172 O O . ILE B 1 28 ? 5.789 26.391 20.906 1 95.06 28 ILE B O 1
ATOM 2176 N N . LEU B 1 29 ? 4 26.188 22.125 1 94.25 29 LEU B N 1
ATOM 2177 C CA . LEU B 1 29 ? 4.223 24.766 22.328 1 94.25 29 LEU B CA 1
ATOM 2178 C C . LEU B 1 29 ? 4.039 24 21.016 1 94.25 29 LEU B C 1
ATOM 2180 O O . LEU B 1 29 ? 4.695 22.984 20.797 1 94.25 29 LEU B O 1
ATOM 2184 N N . SER B 1 30 ? 3.225 24.531 20.125 1 96.5 30 SER B N 1
ATOM 2185 C CA . SER B 1 30 ? 2.842 23.797 18.922 1 96.5 30 SER B CA 1
ATOM 2186 C C . SER B 1 30 ? 3.648 24.266 17.719 1 96.5 30 SER B C 1
ATOM 2188 O O . SER B 1 30 ? 3.564 23.656 16.641 1 96.5 30 SER B O 1
ATOM 2190 N N . ALA B 1 31 ? 4.387 25.312 17.922 1 97.19 31 ALA B N 1
ATOM 2191 C CA . ALA B 1 31 ? 5.066 25.938 16.781 1 97.19 31 ALA B CA 1
ATOM 2192 C C . ALA B 1 31 ? 5.977 24.938 16.078 1 97.19 31 ALA B C 1
ATOM 2194 O O . ALA B 1 31 ? 5.949 24.828 14.844 1 97.19 31 ALA B O 1
ATOM 2195 N N . GLY B 1 32 ? 6.762 24.172 16.844 1 96.19 32 GLY B N 1
ATOM 2196 C CA . GLY B 1 32 ? 7.66 23.188 16.266 1 96.19 32 GLY B CA 1
ATOM 2197 C C . GLY B 1 32 ? 6.938 22.109 15.477 1 96.19 32 GLY B C 1
ATOM 2198 O O . GLY B 1 32 ? 7.371 21.75 14.391 1 96.19 32 GLY B O 1
ATOM 2199 N N . PHE B 1 33 ? 5.883 21.656 16.062 1 97 33 PHE B N 1
ATOM 2200 C CA . PHE B 1 33 ? 5.137 20.609 15.383 1 97 33 PHE B CA 1
ATOM 2201 C C . PHE B 1 33 ? 4.465 21.156 14.133 1 97 33 PHE B C 1
ATOM 2203 O O . PHE B 1 33 ? 4.441 20.484 13.094 1 97 33 PHE B O 1
ATOM 2210 N N . LEU B 1 34 ? 3.861 22.281 14.281 1 98 34 LEU B N 1
ATOM 2211 C CA . LEU B 1 34 ? 3.18 22.859 13.125 1 98 34 LEU B CA 1
ATOM 2212 C C . LEU B 1 34 ? 4.156 23.078 11.977 1 98 34 LEU B C 1
ATOM 2214 O O . LEU B 1 34 ? 3.836 22.797 10.82 1 98 34 LEU B O 1
ATOM 2218 N N . LEU B 1 35 ? 5.312 23.547 12.305 1 98.06 35 LEU B N 1
ATOM 2219 C CA . LEU B 1 35 ? 6.332 23.734 11.281 1 98.06 35 LEU B CA 1
ATOM 2220 C C . LEU B 1 35 ? 6.77 22.406 10.695 1 98.06 35 LEU B C 1
ATOM 2222 O O . LEU B 1 35 ? 6.84 22.25 9.477 1 98.06 35 LEU B O 1
ATOM 2226 N N . LEU B 1 36 ? 7.051 21.5 11.531 1 97.88 36 LEU B N 1
ATOM 2227 C CA . LEU B 1 36 ? 7.484 20.156 11.133 1 97.88 36 LEU B CA 1
ATOM 2228 C C . LEU B 1 36 ? 6.457 19.516 10.211 1 97.88 36 LEU B C 1
ATOM 2230 O O . LEU B 1 36 ? 6.809 19.016 9.141 1 97.88 36 LEU B O 1
ATOM 2234 N N . THR B 1 37 ? 5.234 19.562 10.617 1 97.75 37 THR B N 1
ATOM 2235 C CA . THR B 1 37 ? 4.211 18.859 9.852 1 97.75 37 THR B CA 1
ATOM 2236 C C . THR B 1 37 ? 3.932 19.562 8.531 1 97.75 37 THR B C 1
ATOM 2238 O O . THR B 1 37 ? 3.654 18.906 7.52 1 97.75 37 THR B O 1
ATOM 2241 N N . ALA B 1 38 ? 4.016 20.828 8.508 1 98.06 38 ALA B N 1
ATOM 2242 C CA . ALA B 1 38 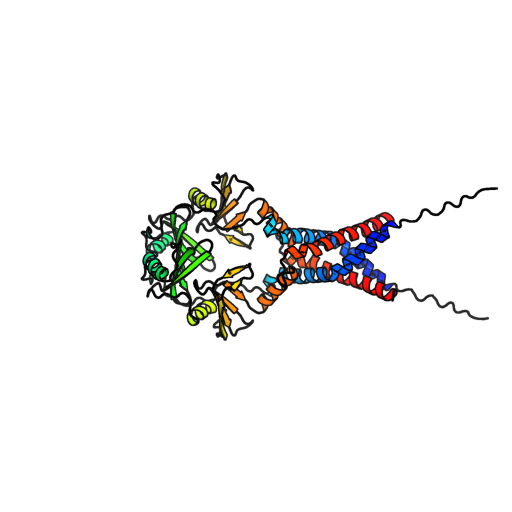? 3.832 21.547 7.258 1 98.06 38 ALA B CA 1
ATOM 2243 C C . ALA B 1 38 ? 4.938 21.219 6.262 1 98.06 38 ALA B C 1
ATOM 2245 O O . ALA B 1 38 ? 4.66 20.906 5.098 1 98.06 38 ALA B O 1
ATOM 2246 N N . VAL B 1 39 ? 6.133 21.219 6.746 1 98.38 39 VAL B N 1
ATOM 2247 C CA . VAL B 1 39 ? 7.277 20.969 5.871 1 98.38 39 VAL B CA 1
ATOM 2248 C C . VAL B 1 39 ? 7.258 19.516 5.391 1 98.38 39 VAL B C 1
ATOM 2250 O O . VAL B 1 39 ? 7.363 19.25 4.191 1 98.38 39 VAL B O 1
ATOM 2253 N N . THR B 1 40 ? 7.102 18.625 6.277 1 98.06 40 THR B N 1
ATOM 2254 C CA . THR B 1 40 ? 7.125 17.219 5.898 1 98.06 40 THR B CA 1
ATOM 2255 C C . THR B 1 40 ? 5.895 16.859 5.078 1 98.06 40 THR B C 1
ATOM 2257 O O . THR B 1 40 ? 5.957 16 4.195 1 98.06 40 THR B O 1
ATOM 2260 N N . GLY B 1 41 ? 4.781 17.484 5.363 1 97.75 41 GLY B N 1
ATOM 2261 C CA . GLY B 1 41 ? 3.602 17.281 4.539 1 97.75 41 GLY B CA 1
ATOM 2262 C C . GLY B 1 41 ? 3.805 17.688 3.092 1 97.75 41 GLY B C 1
ATOM 2263 O O . GLY B 1 41 ? 3.375 16.969 2.178 1 97.75 41 GLY B O 1
ATOM 2264 N N . ILE B 1 42 ? 4.426 18.781 2.924 1 97.75 42 ILE B N 1
ATOM 2265 C CA . ILE B 1 42 ? 4.719 19.266 1.577 1 97.75 42 ILE B CA 1
ATOM 2266 C C . ILE B 1 42 ? 5.664 18.297 0.878 1 97.75 42 ILE B C 1
ATOM 2268 O O . ILE B 1 42 ? 5.43 17.906 -0.268 1 97.75 42 ILE B O 1
ATOM 2272 N N . LEU B 1 43 ? 6.695 17.922 1.537 1 97.69 43 LEU B N 1
ATOM 2273 C CA . LEU B 1 43 ? 7.652 16.969 0.969 1 97.69 43 LEU B CA 1
ATOM 2274 C C . LEU B 1 43 ? 6.973 15.656 0.609 1 97.69 43 LEU B C 1
ATOM 2276 O O . LEU B 1 43 ? 7.266 15.062 -0.433 1 97.69 43 LEU B O 1
ATOM 2280 N N . TRP B 1 44 ? 6.102 15.211 1.425 1 96.44 44 TRP B N 1
ATOM 2281 C CA . TRP B 1 44 ? 5.379 13.969 1.179 1 96.44 44 TRP B CA 1
ATOM 2282 C C . TRP B 1 44 ? 4.441 14.109 -0.015 1 96.44 44 TRP B C 1
ATOM 2284 O O . TRP B 1 44 ? 4.375 13.219 -0.87 1 96.44 44 TRP B O 1
ATOM 2294 N N . ALA B 1 45 ? 3.814 15.188 -0.084 1 95.62 45 ALA B N 1
ATOM 2295 C CA . ALA B 1 45 ? 2.898 15.43 -1.197 1 95.62 45 ALA B CA 1
ATOM 2296 C C . ALA B 1 45 ? 3.645 15.445 -2.527 1 95.62 45 ALA B C 1
ATOM 2298 O O . ALA B 1 45 ? 3.092 15.062 -3.561 1 95.62 45 ALA B O 1
ATOM 2299 N N . TYR B 1 46 ? 4.836 15.797 -2.504 1 95.44 46 TYR B N 1
ATOM 2300 C CA . TYR B 1 46 ? 5.609 15.898 -3.736 1 95.44 46 TYR B CA 1
ATOM 2301 C C . TYR B 1 46 ? 6.508 14.68 -3.922 1 95.44 46 TYR B C 1
ATOM 2303 O O . TYR B 1 46 ? 7.375 14.672 -4.797 1 95.44 46 TYR B O 1
ATOM 2311 N N . ALA B 1 47 ? 6.34 13.68 -3.211 1 93.81 47 ALA B N 1
ATOM 2312 C CA . ALA B 1 47 ? 7.164 12.477 -3.23 1 93.81 47 ALA B CA 1
ATOM 2313 C C . ALA B 1 47 ? 7.227 11.875 -4.633 1 93.81 47 ALA B C 1
ATOM 2315 O O . ALA B 1 47 ? 8.297 11.469 -5.094 1 93.81 47 ALA B O 1
ATOM 2316 N N . PRO B 1 48 ? 6.105 11.781 -5.41 1 89.38 48 PRO B N 1
ATOM 2317 C CA . PRO B 1 48 ? 6.168 11.18 -6.742 1 89.38 48 PRO B CA 1
ATOM 2318 C C . PRO B 1 48 ? 7.141 11.898 -7.672 1 89.38 48 PRO B C 1
ATOM 2320 O O . PRO B 1 48 ? 7.66 11.297 -8.617 1 89.38 48 PRO B O 1
ATOM 2323 N N . HIS B 1 49 ? 7.438 13.094 -7.359 1 90.5 49 HIS B N 1
ATOM 2324 C CA . HIS B 1 49 ? 8.312 13.898 -8.211 1 90.5 49 HIS B CA 1
ATOM 2325 C C . HIS B 1 49 ? 9.734 13.93 -7.676 1 90.5 49 HIS B C 1
ATOM 2327 O O . HIS B 1 49 ? 10.68 14.211 -8.414 1 90.5 49 HIS B O 1
ATOM 2333 N N . LEU B 1 50 ? 9.805 13.641 -6.426 1 91.31 50 LEU B N 1
ATOM 2334 C CA . LEU B 1 50 ? 11.102 13.852 -5.785 1 91.31 50 LEU B CA 1
ATOM 2335 C C . LEU B 1 50 ? 11.836 12.523 -5.586 1 91.31 50 LEU B C 1
ATOM 2337 O O . LEU B 1 50 ? 13.055 12.453 -5.75 1 91.31 50 LEU B O 1
ATOM 2341 N N . TYR B 1 51 ? 11.023 11.492 -5.199 1 89.19 51 TYR B N 1
ATOM 2342 C CA . TYR B 1 51 ? 11.688 10.289 -4.695 1 89.19 51 TYR B CA 1
ATOM 2343 C C . TYR B 1 51 ? 11.344 9.078 -5.555 1 89.19 51 TYR B C 1
ATOM 2345 O O . TYR B 1 51 ? 12.031 8.055 -5.5 1 89.19 51 TYR B O 1
ATOM 2353 N N . PHE B 1 52 ? 10.125 9.156 -6.164 1 81.06 52 PHE B N 1
ATOM 2354 C CA . PHE B 1 52 ? 9.648 7.953 -6.828 1 81.06 52 PHE B CA 1
ATOM 2355 C C . PHE B 1 52 ? 9.93 8.016 -8.328 1 81.06 52 PHE B C 1
ATOM 2357 O O . PHE B 1 52 ? 9.703 9.039 -8.969 1 81.06 52 PHE B O 1
ATOM 2364 N N . LYS B 1 53 ? 10.734 7.043 -8.688 1 74.69 53 LYS B N 1
ATOM 2365 C CA . LYS B 1 53 ? 10.984 6.836 -10.109 1 74.69 53 LYS B CA 1
ATOM 2366 C C . LYS B 1 53 ? 10.008 5.824 -10.695 1 74.69 53 LYS B C 1
ATOM 2368 O O . LYS B 1 53 ? 9.383 5.055 -9.969 1 74.69 53 LYS B O 1
ATOM 2373 N N . GLU B 1 54 ? 9.75 5.918 -11.906 1 76.81 54 GLU B N 1
ATOM 2374 C CA . GLU B 1 54 ? 8.867 4.965 -12.578 1 76.81 54 GLU B CA 1
ATOM 2375 C C . GLU B 1 54 ? 9.32 3.529 -12.336 1 76.81 54 GLU B C 1
ATOM 2377 O O . GLU B 1 54 ? 10.523 3.256 -12.266 1 76.81 54 GLU B O 1
ATOM 2382 N N . GLY B 1 55 ? 8.445 2.76 -11.969 1 82.81 55 GLY B N 1
ATOM 2383 C CA . GLY B 1 55 ? 8.727 1.333 -11.898 1 82.81 55 GLY B CA 1
ATOM 2384 C C . GLY B 1 55 ? 9.117 0.872 -10.508 1 82.81 55 GLY B C 1
ATOM 2385 O O . GLY B 1 55 ? 9.984 0.012 -10.352 1 82.81 55 GLY B O 1
ATOM 2386 N N . TYR B 1 56 ? 8.75 1.504 -9.461 1 87.62 56 TYR B N 1
ATOM 2387 C CA . TYR B 1 56 ? 8.969 1.05 -8.094 1 87.62 56 TYR B CA 1
ATOM 2388 C C . TYR B 1 56 ? 8.438 -0.365 -7.898 1 87.62 56 TYR B C 1
ATOM 2390 O O . TYR B 1 56 ? 7.301 -0.665 -8.266 1 87.62 56 TYR B O 1
ATOM 2398 N N . LEU B 1 57 ? 9.297 -1.291 -7.508 1 92.12 57 LEU B N 1
ATOM 2399 C CA . LEU B 1 57 ? 9.023 -2.691 -7.203 1 92.12 57 LEU B CA 1
ATOM 2400 C C . LEU B 1 57 ? 8.734 -3.477 -8.477 1 92.12 57 LEU B C 1
ATOM 2402 O O . LEU B 1 57 ? 8.133 -4.555 -8.43 1 92.12 57 LEU B O 1
ATOM 2406 N N . LYS B 1 58 ? 9.055 -2.855 -9.578 1 91.25 58 LYS B N 1
ATOM 2407 C CA . LYS B 1 58 ? 8.898 -3.545 -10.859 1 91.25 58 LYS B CA 1
ATOM 2408 C C . LYS B 1 58 ? 10.258 -3.898 -11.461 1 91.25 58 LYS B C 1
ATOM 2410 O O . LYS B 1 58 ? 11.227 -3.152 -11.297 1 91.25 58 LYS B O 1
ATOM 2415 N N . LYS B 1 59 ? 10.211 -4.945 -12.117 1 92.25 59 LYS B N 1
ATOM 2416 C CA . LYS B 1 59 ? 11.445 -5.348 -12.797 1 92.25 59 LYS B CA 1
ATOM 2417 C C . LYS B 1 59 ? 11.75 -4.43 -13.977 1 92.25 59 LYS B C 1
ATOM 2419 O O . LYS B 1 59 ? 10.852 -4.062 -14.734 1 92.25 59 LYS B O 1
ATOM 2424 N N . LYS B 1 60 ? 12.977 -4.074 -14.078 1 90.25 60 LYS B N 1
ATOM 2425 C CA . LYS B 1 60 ? 13.43 -3.174 -15.133 1 90.25 60 LYS B CA 1
ATOM 2426 C C . LYS B 1 60 ? 14.07 -3.951 -16.281 1 90.25 60 LYS B C 1
ATOM 2428 O O . LYS B 1 60 ? 14.109 -3.477 -17.422 1 90.25 60 LYS B O 1
ATOM 2433 N N . SER B 1 61 ? 14.516 -5.055 -15.883 1 88.06 61 SER B N 1
ATOM 2434 C CA . SER B 1 61 ? 15.102 -5.969 -16.859 1 88.06 61 SER B CA 1
ATOM 2435 C C . SER B 1 61 ? 14.852 -7.422 -16.484 1 88.06 61 SER B C 1
ATOM 2437 O O . SER B 1 61 ? 14.883 -7.77 -15.297 1 88.06 61 SER B O 1
ATOM 2439 N N . LEU B 1 62 ? 14.57 -8.164 -17.531 1 86.06 62 LEU B N 1
ATOM 2440 C CA . LEU B 1 62 ? 14.352 -9.586 -17.266 1 86.06 62 LEU B CA 1
ATOM 2441 C C . LEU B 1 62 ? 15.539 -10.414 -17.75 1 86.06 62 LEU B C 1
ATOM 2443 O O . LEU B 1 62 ? 16.047 -10.211 -18.859 1 86.06 62 LEU B O 1
ATOM 2447 N N . LYS B 1 63 ? 16 -11.18 -16.891 1 88.12 63 LYS B N 1
ATOM 2448 C CA . LYS B 1 63 ? 17.031 -12.133 -17.312 1 88.12 63 LYS B CA 1
ATOM 2449 C C . LYS B 1 63 ? 16.438 -13.227 -18.188 1 88.12 63 LYS B C 1
ATOM 2451 O O . LYS B 1 63 ? 15.336 -13.719 -17.938 1 88.12 63 LYS B O 1
ATOM 2456 N N . ALA B 1 64 ? 17.234 -13.578 -19.141 1 90.56 64 ALA B N 1
ATOM 2457 C CA . ALA B 1 64 ? 16.781 -14.633 -20.031 1 90.56 64 ALA B CA 1
ATOM 2458 C C . ALA B 1 64 ? 16.578 -15.945 -19.281 1 90.56 64 ALA B C 1
ATOM 2460 O O . ALA B 1 64 ? 17.422 -16.359 -18.5 1 90.56 64 ALA B O 1
ATOM 2461 N N . ALA B 1 65 ? 15.422 -16.484 -19.453 1 92.56 65 ALA B N 1
ATOM 2462 C CA . ALA B 1 65 ? 15.062 -17.75 -18.828 1 92.56 65 ALA B CA 1
ATOM 2463 C C . ALA B 1 65 ? 14.344 -18.672 -19.828 1 92.56 65 ALA B C 1
ATOM 2465 O O . ALA B 1 65 ? 13.844 -18.203 -20.859 1 92.56 65 ALA B O 1
ATOM 2466 N N . PRO B 1 66 ? 14.453 -19.984 -19.562 1 93.38 66 PRO B N 1
ATOM 2467 C CA . PRO B 1 66 ? 13.688 -20.891 -20.422 1 93.38 66 PRO B CA 1
ATOM 2468 C C . PRO B 1 66 ? 12.195 -20.562 -20.453 1 93.38 66 PRO B C 1
ATOM 2470 O O . PRO B 1 66 ? 11.672 -20 -19.484 1 93.38 66 PRO B O 1
ATOM 2473 N N . SER B 1 67 ? 11.578 -20.812 -21.547 1 92.19 67 SER B N 1
ATOM 2474 C CA . SER B 1 67 ? 10.141 -20.609 -21.672 1 92.19 67 SER B CA 1
ATOM 2475 C C . SER B 1 67 ? 9.359 -21.547 -20.766 1 92.19 67 SER B C 1
ATOM 2477 O O . SER B 1 67 ? 9.906 -22.547 -20.281 1 92.19 67 SER B O 1
ATOM 2479 N N . LEU B 1 68 ? 8.164 -21.281 -20.562 1 94.69 68 LEU B N 1
ATOM 2480 C CA . LEU B 1 68 ? 7.336 -22.094 -19.688 1 94.69 68 LEU B CA 1
ATOM 2481 C C . LEU B 1 68 ? 7.211 -23.516 -20.219 1 94.69 68 LEU B C 1
ATOM 2483 O O . LEU B 1 68 ? 7.098 -24.469 -19.438 1 94.69 68 LEU B O 1
ATOM 2487 N N . SER B 1 69 ? 7.27 -23.672 -21.484 1 90.69 69 SER B N 1
ATOM 2488 C CA . SER B 1 69 ? 7.113 -24.969 -22.125 1 90.69 69 SER B CA 1
ATOM 2489 C C . SER B 1 69 ? 8.312 -25.875 -21.859 1 90.69 69 SER B C 1
ATOM 2491 O O . SER B 1 69 ? 8.25 -27.078 -22.078 1 90.69 69 SER B O 1
ATOM 2493 N N . ALA B 1 70 ? 9.383 -25.297 -21.391 1 94.12 70 ALA B N 1
ATOM 2494 C CA . ALA B 1 70 ? 10.594 -26.062 -21.125 1 94.12 70 ALA B CA 1
ATOM 2495 C C . ALA B 1 70 ? 10.477 -26.812 -19.797 1 94.12 70 ALA B C 1
ATOM 2497 O O . ALA B 1 70 ? 11.32 -27.641 -19.469 1 94.12 70 ALA B O 1
ATOM 2498 N N . ALA B 1 71 ? 9.414 -26.516 -19.031 1 95.56 71 ALA B N 1
ATOM 2499 C CA . ALA B 1 71 ? 9.242 -27.188 -17.75 1 95.56 71 ALA B CA 1
ATOM 2500 C C . ALA B 1 71 ? 9.109 -28.703 -17.953 1 95.56 71 ALA B C 1
ATOM 2502 O O . ALA B 1 71 ? 8.336 -29.156 -18.797 1 95.56 71 ALA B O 1
ATOM 2503 N N . ARG B 1 72 ? 9.812 -29.453 -17.125 1 94.06 72 ARG B N 1
ATOM 2504 C CA . ARG B 1 72 ? 9.789 -30.906 -17.234 1 94.06 72 ARG B CA 1
ATOM 2505 C C . ARG B 1 72 ? 8.984 -31.531 -16.094 1 94.06 72 ARG B C 1
ATOM 2507 O O . ARG B 1 72 ? 8.492 -32.656 -16.219 1 94.06 72 ARG B O 1
ATOM 2514 N N . LEU B 1 73 ? 8.859 -30.797 -15.062 1 93.94 73 LEU B N 1
ATOM 2515 C CA . LEU B 1 73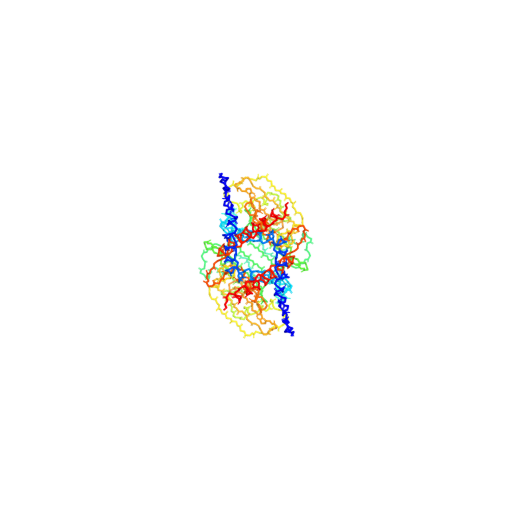 ? 8.117 -31.297 -13.906 1 93.94 73 LEU B CA 1
ATOM 2516 C C . LEU B 1 73 ? 6.645 -30.906 -13.992 1 93.94 73 LEU B C 1
ATOM 2518 O O . LEU B 1 73 ? 6.312 -29.812 -14.469 1 93.94 73 LEU B O 1
ATOM 2522 N N . ALA B 1 74 ? 5.844 -31.812 -13.492 1 93.12 74 ALA B N 1
ATOM 2523 C CA . ALA B 1 74 ? 4.441 -31.469 -13.266 1 93.12 74 ALA B CA 1
ATOM 2524 C C . ALA B 1 74 ? 4.258 -30.766 -11.922 1 93.12 74 ALA B C 1
ATOM 2526 O O . ALA B 1 74 ? 5.086 -30.906 -11.016 1 93.12 74 ALA B O 1
ATOM 2527 N N . PRO B 1 75 ? 3.148 -30 -11.82 1 94.75 75 PRO B N 1
ATOM 2528 C CA . PRO B 1 75 ? 2.895 -29.328 -10.539 1 94.75 75 PRO B CA 1
ATOM 2529 C C . PRO B 1 75 ? 2.895 -30.312 -9.359 1 94.75 75 PRO B C 1
ATOM 2531 O O . PRO B 1 75 ? 3.428 -29.984 -8.297 1 94.75 75 PRO B O 1
ATOM 2534 N N . GLN B 1 76 ? 2.344 -31.453 -9.555 1 91.31 76 GLN B N 1
ATOM 2535 C CA . GLN B 1 76 ? 2.254 -32.438 -8.477 1 91.31 76 GLN B CA 1
ATOM 2536 C C . GLN B 1 76 ? 3.641 -32.906 -8.031 1 91.31 76 GLN B C 1
ATOM 2538 O O . GLN B 1 76 ? 3.873 -33.094 -6.836 1 91.31 76 GLN B O 1
ATOM 2543 N N . GLU B 1 77 ? 4.488 -33.062 -8.984 1 92.81 77 GLU B N 1
ATOM 2544 C CA . GLU B 1 77 ? 5.855 -33.469 -8.656 1 92.81 77 GLU B CA 1
ATOM 2545 C C . GLU B 1 77 ? 6.57 -32.344 -7.891 1 92.81 77 GLU B C 1
ATOM 2547 O O . GLU B 1 77 ? 7.312 -32.625 -6.941 1 92.81 77 GLU B O 1
ATOM 2552 N N . ALA B 1 78 ? 6.355 -31.109 -8.328 1 94.5 78 ALA B N 1
ATOM 2553 C CA . ALA B 1 78 ? 6.941 -29.969 -7.621 1 94.5 78 ALA B CA 1
ATOM 2554 C C . ALA B 1 78 ? 6.48 -29.938 -6.168 1 94.5 78 ALA B C 1
ATOM 2556 O O . ALA B 1 78 ? 7.273 -29.641 -5.266 1 94.5 78 ALA B O 1
ATOM 2557 N N . ILE B 1 79 ? 5.219 -30.203 -5.938 1 93.31 79 ILE B N 1
ATOM 2558 C CA . ILE B 1 79 ? 4.652 -30.219 -4.594 1 93.31 79 ILE B CA 1
ATOM 2559 C C . ILE B 1 79 ? 5.371 -31.266 -3.742 1 93.31 79 ILE B C 1
ATOM 2561 O O . ILE B 1 79 ? 5.738 -31 -2.596 1 93.31 79 ILE B O 1
ATOM 2565 N N . ARG B 1 80 ? 5.555 -32.438 -4.289 1 91.69 80 ARG B N 1
ATOM 2566 C CA . ARG B 1 80 ? 6.223 -33.5 -3.568 1 91.69 80 ARG B CA 1
ATOM 2567 C C . ARG B 1 80 ? 7.66 -33.125 -3.223 1 91.69 80 ARG B C 1
ATOM 2569 O O . ARG B 1 80 ? 8.109 -33.344 -2.094 1 91.69 80 ARG B O 1
ATOM 2576 N N . LEU B 1 81 ? 8.336 -32.562 -4.16 1 92.31 81 LEU B N 1
ATOM 2577 C CA . LEU B 1 81 ? 9.727 -32.188 -3.953 1 92.31 81 LEU B CA 1
ATOM 2578 C C . LEU B 1 81 ? 9.844 -31.094 -2.918 1 92.31 81 LEU B C 1
ATOM 2580 O O . LEU B 1 81 ? 10.797 -31.062 -2.135 1 92.31 81 LEU B O 1
ATOM 2584 N N . ALA B 1 82 ? 8.898 -30.172 -2.881 1 91.44 82 ALA B N 1
ATOM 2585 C CA . ALA B 1 82 ? 8.891 -29.078 -1.926 1 91.44 82 ALA B CA 1
ATOM 2586 C C . ALA B 1 82 ? 8.586 -29.562 -0.514 1 91.44 82 ALA B C 1
ATOM 2588 O O . ALA B 1 82 ? 9.031 -28.969 0.469 1 91.44 82 ALA B O 1
ATOM 2589 N N . GLU B 1 83 ? 7.66 -30.516 -0.267 1 80.75 83 GLU B N 1
ATOM 2590 C CA . GLU B 1 83 ? 7.289 -31.094 1.021 1 80.75 83 GLU B CA 1
ATOM 2591 C C . GLU B 1 83 ? 8.5 -31.688 1.729 1 80.75 83 GLU B C 1
ATOM 2593 O O . GLU B 1 83 ? 8.633 -31.562 2.949 1 80.75 83 GLU B O 1
ATOM 2598 N N . ALA B 1 84 ? 9.266 -32.312 1.035 1 67.5 84 ALA B N 1
ATOM 2599 C CA . ALA B 1 84 ? 10.461 -32.906 1.625 1 67.5 84 ALA B CA 1
ATOM 2600 C C . ALA B 1 84 ? 11.297 -31.844 2.34 1 67.5 84 ALA B C 1
ATOM 2602 O O . ALA B 1 84 ? 12.188 -32.188 3.123 1 67.5 84 ALA B O 1
ATOM 2603 N N . ALA B 1 85 ? 10.867 -30.688 2.312 1 63.97 85 ALA B N 1
ATOM 2604 C CA . ALA B 1 85 ? 11.609 -29.594 2.943 1 63.97 85 ALA B CA 1
ATOM 2605 C C . ALA B 1 85 ? 11.047 -29.281 4.324 1 63.97 85 ALA B C 1
ATOM 2607 O O . ALA B 1 85 ? 11.445 -28.281 4.949 1 63.97 85 ALA B O 1
ATOM 2608 N N . GLY B 1 86 ? 10.266 -30.172 4.922 1 60.31 86 GLY B N 1
ATOM 2609 C CA . GLY B 1 86 ? 9.828 -30.078 6.305 1 60.31 86 GLY B CA 1
ATOM 2610 C C . GLY B 1 86 ? 8.539 -29.297 6.477 1 60.31 86 GLY B C 1
ATOM 2611 O O . GLY B 1 86 ? 8.086 -29.078 7.602 1 60.31 86 GLY B O 1
ATOM 2612 N N . LYS B 1 87 ? 8.016 -28.688 5.512 1 62.25 87 LYS B N 1
ATOM 2613 C CA . LYS B 1 87 ? 6.801 -27.938 5.832 1 62.25 87 LYS B CA 1
ATOM 2614 C C . LYS B 1 87 ? 5.551 -28.75 5.535 1 62.25 87 LYS B C 1
ATOM 2616 O O . LYS B 1 87 ? 5.453 -29.391 4.484 1 62.25 87 LYS B O 1
ATOM 2621 N N . VAL B 1 88 ? 4.598 -28.938 6.543 1 63.72 88 VAL B N 1
ATOM 2622 C CA . VAL B 1 88 ? 3.656 -30.047 6.617 1 63.72 88 VAL B CA 1
ATOM 2623 C C . VAL B 1 88 ? 2.268 -29.578 6.188 1 63.72 88 VAL B C 1
ATOM 2625 O O . VAL B 1 88 ? 1.378 -30.391 5.941 1 63.72 88 VAL B O 1
ATOM 2628 N N . GLY B 1 89 ? 1.996 -28.406 5.594 1 73.06 89 GLY B N 1
ATOM 2629 C CA . GLY B 1 89 ? 0.604 -28.172 5.246 1 73.06 89 GLY B CA 1
ATOM 2630 C C . GLY B 1 89 ? 0.326 -28.328 3.76 1 73.06 89 GLY B C 1
ATOM 2631 O O . GLY B 1 89 ? 1.253 -28.469 2.963 1 73.06 89 GLY B O 1
ATOM 2632 N N . PRO B 1 90 ? -0.95 -28.734 3.453 1 83.38 90 PRO B N 1
ATOM 2633 C CA . PRO B 1 90 ? -1.305 -28.875 2.039 1 83.38 90 PRO B CA 1
ATOM 2634 C C . PRO B 1 90 ? -0.969 -27.641 1.213 1 83.38 90 PRO B C 1
ATOM 2636 O O . PRO B 1 90 ? -1.059 -26.516 1.715 1 83.38 90 PRO B O 1
ATOM 2639 N N . ALA B 1 91 ? -0.47 -27.875 0.007 1 92 91 ALA B N 1
ATOM 2640 C CA . ALA B 1 91 ? -0.18 -26.766 -0.905 1 92 91 ALA B CA 1
ATOM 2641 C C . ALA B 1 91 ? -1.454 -26.016 -1.276 1 92 91 ALA B C 1
ATOM 2643 O O . ALA B 1 91 ? -2.492 -26.625 -1.533 1 92 91 ALA B O 1
ATOM 2644 N N . GLU B 1 92 ? -1.395 -24.766 -1.259 1 91.81 92 GLU B N 1
ATOM 2645 C CA . GLU B 1 92 ? -2.514 -23.906 -1.622 1 91.81 92 GLU B CA 1
ATOM 2646 C C . GLU B 1 92 ? -2.432 -23.484 -3.086 1 91.81 92 GLU B C 1
ATOM 2648 O O . GLU B 1 92 ? -3.459 -23.281 -3.734 1 91.81 92 GLU B O 1
ATOM 2653 N N . SER B 1 93 ? -1.235 -23.328 -3.545 1 95.94 93 SER B N 1
ATOM 2654 C CA . SER B 1 93 ? -1.053 -22.938 -4.938 1 95.94 93 SER B CA 1
ATOM 2655 C C . SER B 1 93 ? 0.328 -23.328 -5.449 1 95.94 93 SER B C 1
ATOM 2657 O O . SER B 1 93 ? 1.237 -23.594 -4.656 1 95.94 93 SER B O 1
ATOM 2659 N N . VAL B 1 94 ? 0.441 -23.438 -6.715 1 97.31 94 VAL B N 1
ATOM 2660 C CA . VAL B 1 94 ? 1.694 -23.688 -7.418 1 97.31 94 VAL B CA 1
ATOM 2661 C C . VAL B 1 94 ? 1.836 -22.719 -8.586 1 97.31 94 VAL B C 1
ATOM 2663 O O . VAL B 1 94 ? 0.926 -22.594 -9.406 1 97.31 94 VAL B O 1
ATOM 2666 N N . VAL B 1 95 ? 2.928 -22.062 -8.617 1 98.19 95 VAL B N 1
ATOM 2667 C CA . VAL B 1 95 ? 3.16 -21.062 -9.648 1 98.19 95 VAL B CA 1
ATOM 2668 C C . VAL B 1 95 ? 4.352 -21.469 -10.508 1 98.19 95 VAL B C 1
ATOM 2670 O O . VAL B 1 95 ? 5.438 -21.75 -9.992 1 98.19 95 VAL B O 1
ATOM 2673 N N . LEU B 1 96 ? 4.148 -21.609 -11.758 1 98.12 96 LEU B N 1
ATOM 2674 C CA . LEU B 1 96 ? 5.23 -21.797 -12.719 1 98.12 96 LEU B CA 1
ATOM 2675 C C . LEU B 1 96 ? 5.629 -20.469 -13.352 1 98.12 96 LEU B C 1
ATOM 2677 O O . LEU B 1 96 ? 4.801 -19.797 -13.977 1 98.12 96 LEU B O 1
ATOM 2681 N N . ARG B 1 97 ? 6.863 -20.078 -13.188 1 97 97 ARG B N 1
ATOM 2682 C CA . ARG B 1 97 ? 7.312 -18.797 -13.727 1 97 97 ARG B CA 1
ATOM 2683 C C . ARG B 1 97 ? 8.82 -18.781 -13.922 1 97 97 ARG B C 1
ATOM 2685 O O . ARG B 1 97 ? 9.531 -19.641 -13.391 1 97 97 ARG B O 1
ATOM 2692 N N . ALA B 1 98 ? 9.242 -17.812 -14.703 1 95.5 98 ALA B N 1
ATOM 2693 C CA . ALA B 1 98 ? 10.672 -17.531 -14.812 1 95.5 98 ALA B CA 1
ATOM 2694 C C . ALA B 1 98 ? 11.148 -16.625 -13.688 1 95.5 98 ALA B C 1
ATOM 2696 O O . ALA B 1 98 ? 10.453 -15.672 -13.32 1 95.5 98 ALA B O 1
ATOM 2697 N N . GLU B 1 99 ? 12.266 -16.938 -13.078 1 95.25 99 GLU B N 1
ATOM 2698 C CA . GLU B 1 99 ? 12.828 -16.125 -12 1 95.25 99 GLU B CA 1
ATOM 2699 C C . GLU B 1 99 ? 14.352 -16.219 -11.977 1 95.25 99 GLU B C 1
ATOM 2701 O O . GLU B 1 99 ? 14.906 -17.312 -11.852 1 95.25 99 GLU B O 1
ATOM 2706 N N . GLY B 1 100 ? 15 -15.086 -12.086 1 93.5 100 GLY B N 1
ATOM 2707 C CA . GLY B 1 100 ? 16.453 -15.047 -11.992 1 93.5 100 GLY B CA 1
ATOM 2708 C C . GLY B 1 100 ? 17.141 -15.891 -13.047 1 93.5 100 GLY B C 1
ATOM 2709 O O . GLY B 1 100 ? 18.141 -16.547 -12.766 1 93.5 100 GLY B O 1
ATOM 2710 N N . GLY B 1 101 ? 16.594 -16.078 -14.094 1 93.94 101 GLY B N 1
ATOM 2711 C CA . GLY B 1 101 ? 17.172 -16.812 -15.195 1 93.94 101 GLY B CA 1
ATOM 2712 C C . GLY B 1 101 ? 16.828 -18.281 -15.188 1 93.94 101 GLY B C 1
ATOM 2713 O O . GLY B 1 101 ? 17.312 -19.047 -16.016 1 93.94 101 GLY B O 1
ATOM 2714 N N . ARG B 1 102 ? 16.016 -18.641 -14.281 1 96 102 ARG B N 1
ATOM 2715 C CA . ARG B 1 102 ? 15.594 -20.031 -14.172 1 96 102 ARG B CA 1
ATOM 2716 C C . ARG B 1 102 ? 14.078 -20.141 -14.328 1 96 102 ARG B C 1
ATOM 2718 O O . ARG B 1 102 ? 13.367 -19.141 -14.281 1 96 102 ARG B O 1
ATOM 2725 N N . LEU B 1 103 ? 13.703 -21.344 -14.625 1 97.19 103 LEU B N 1
ATOM 2726 C CA . LEU B 1 103 ? 12.289 -21.688 -14.57 1 97.19 103 LEU B CA 1
ATOM 2727 C C . LEU B 1 103 ? 11.953 -22.422 -13.266 1 97.19 103 LEU B C 1
ATOM 2729 O O . LEU B 1 103 ? 12.57 -23.438 -12.945 1 97.19 103 LEU B O 1
ATOM 2733 N N . VAL B 1 104 ? 10.984 -21.859 -12.547 1 98.06 104 VAL B N 1
ATOM 2734 C CA . VAL B 1 104 ? 10.805 -22.391 -11.203 1 98.06 104 VAL B CA 1
ATOM 2735 C C . VAL B 1 104 ? 9.328 -22.688 -10.961 1 98.06 104 VAL B C 1
ATOM 2737 O O . VAL B 1 104 ? 8.453 -22.078 -11.578 1 98.06 104 VAL B O 1
ATOM 2740 N N . PHE B 1 105 ? 9.078 -23.641 -10.109 1 97.75 105 PHE B N 1
ATOM 2741 C CA . PHE B 1 105 ? 7.805 -23.812 -9.422 1 97.75 105 PHE B CA 1
ATOM 2742 C C . PHE B 1 105 ? 7.859 -23.203 -8.023 1 97.75 105 PHE B C 1
ATOM 2744 O O . PHE B 1 105 ? 8.773 -23.5 -7.25 1 97.75 105 PHE B O 1
ATOM 2751 N N . GLU B 1 106 ? 6.977 -22.328 -7.762 1 97.5 106 GLU B N 1
ATOM 2752 C CA . GLU B 1 106 ? 6.762 -21.891 -6.387 1 97.5 106 GLU B CA 1
ATOM 2753 C C . GLU B 1 106 ? 5.586 -22.625 -5.75 1 97.5 106 GLU B C 1
ATOM 2755 O O . GLU B 1 106 ? 4.445 -22.5 -6.207 1 97.5 106 GLU B O 1
ATOM 2760 N N . VAL B 1 107 ? 5.836 -23.359 -4.734 1 96.31 107 VAL B N 1
ATOM 2761 C CA . VAL B 1 107 ? 4.793 -24.062 -3.984 1 96.31 107 VAL B CA 1
ATOM 2762 C C . VAL B 1 107 ? 4.469 -23.281 -2.713 1 96.31 107 VAL B C 1
ATOM 2764 O O . VAL B 1 107 ? 5.34 -23.062 -1.867 1 96.31 107 VAL B O 1
ATOM 2767 N N . VAL B 1 108 ? 3.277 -22.875 -2.629 1 94.81 108 VAL B N 1
ATOM 2768 C CA . VAL B 1 108 ? 2.848 -22.094 -1.477 1 94.81 108 VAL B CA 1
ATOM 2769 C C . VAL B 1 108 ? 1.986 -22.953 -0.557 1 94.81 108 VAL B C 1
ATOM 2771 O O . VAL B 1 108 ? 1.013 -23.562 -1.002 1 94.81 108 VAL B O 1
ATOM 2774 N N . ARG B 1 109 ? 2.387 -22.906 0.704 1 91.56 109 ARG B N 1
ATOM 2775 C CA . ARG B 1 109 ? 1.653 -23.641 1.731 1 91.56 109 ARG B CA 1
ATOM 2776 C C . ARG B 1 109 ? 1.248 -22.719 2.877 1 91.56 109 ARG B C 1
ATOM 2778 O O . ARG B 1 109 ? 1.904 -21.703 3.129 1 91.56 109 ARG B O 1
ATOM 2785 N N . ARG B 1 110 ? 0.133 -23 3.395 1 83.75 110 ARG B N 1
ATOM 2786 C CA . ARG B 1 110 ? -0.312 -22.188 4.531 1 83.75 110 ARG B CA 1
ATOM 2787 C C . ARG B 1 110 ? -0.206 -22.984 5.832 1 83.75 110 ARG B C 1
ATOM 2789 O O . ARG B 1 110 ? -0.616 -24.141 5.895 1 83.75 110 ARG B O 1
ATOM 2796 N N . GLU B 1 111 ? 0.521 -22.406 6.727 1 78 111 GLU B N 1
ATOM 2797 C CA . GLU B 1 111 ? 0.562 -22.906 8.102 1 78 111 GLU B CA 1
ATOM 2798 C C . GLU B 1 111 ? -0.067 -21.906 9.07 1 78 111 GLU B C 1
ATOM 2800 O O . GLU B 1 111 ? 0.549 -20.906 9.414 1 78 111 GLU B O 1
ATOM 2805 N N . GLY B 1 112 ? -1.219 -22.188 9.531 1 72.75 112 GLY B N 1
ATOM 2806 C CA . GLY B 1 112 ? -1.929 -21.188 10.305 1 72.75 112 GLY B CA 1
ATOM 2807 C C . GLY B 1 112 ? -2.268 -19.953 9.492 1 72.75 112 GLY B C 1
ATOM 2808 O O . GLY B 1 112 ? -2.959 -20.031 8.477 1 72.75 112 GLY B O 1
ATOM 2809 N N . LYS B 1 113 ? -1.691 -18.828 9.969 1 75.19 113 LYS B N 1
ATOM 2810 C CA . LYS B 1 113 ? -1.976 -17.562 9.289 1 75.19 113 LYS B CA 1
ATOM 2811 C C . LYS B 1 113 ? -0.848 -17.188 8.328 1 75.19 113 LYS B C 1
ATOM 2813 O O . LYS B 1 113 ? -0.982 -16.266 7.539 1 75.19 113 LYS B O 1
ATOM 2818 N N . ALA B 1 114 ? 0.133 -17.969 8.328 1 77.81 114 ALA B N 1
ATOM 2819 C CA . ALA B 1 114 ? 1.313 -17.594 7.551 1 77.81 114 ALA B CA 1
ATOM 2820 C C . ALA B 1 114 ? 1.432 -18.453 6.293 1 77.81 114 ALA B C 1
ATOM 2822 O O . ALA B 1 114 ? 1.15 -19.641 6.32 1 77.81 114 ALA B O 1
ATOM 2823 N N . ALA B 1 115 ? 1.742 -17.75 5.23 1 84.25 115 ALA B N 1
ATOM 2824 C CA . ALA B 1 115 ? 2.045 -18.453 3.982 1 84.25 115 ALA B CA 1
ATOM 2825 C C . ALA B 1 115 ? 3.543 -18.703 3.848 1 84.25 115 ALA B C 1
ATOM 2827 O O . ALA B 1 115 ? 4.359 -17.844 4.195 1 84.25 115 ALA B O 1
ATOM 2828 N N . HIS B 1 116 ? 3.846 -19.969 3.471 1 88.94 116 HIS B N 1
ATOM 2829 C CA . HIS B 1 116 ? 5.23 -20.359 3.244 1 88.94 116 HIS B CA 1
ATOM 2830 C C . HIS B 1 116 ? 5.457 -20.766 1.792 1 88.94 116 HIS B C 1
ATOM 2832 O O . HIS B 1 116 ? 4.676 -21.531 1.229 1 88.94 116 HIS B O 1
ATOM 2838 N N . SER B 1 117 ? 6.512 -20.219 1.255 1 94.19 117 SER B N 1
ATOM 2839 C CA . SER B 1 117 ? 6.816 -20.5 -0.144 1 94.19 117 SER B CA 1
ATOM 2840 C C . SER B 1 117 ? 8.117 -21.281 -0.281 1 94.19 117 SER B C 1
ATOM 2842 O O . SER B 1 117 ? 9.07 -21.047 0.455 1 94.19 117 SER B O 1
ATOM 2844 N N . GLN B 1 118 ? 8.094 -22.25 -1.202 1 95.06 118 GLN B N 1
ATOM 2845 C CA . GLN B 1 118 ? 9.281 -23 -1.58 1 95.06 118 GLN B CA 1
ATOM 2846 C C . GLN B 1 118 ? 9.453 -23.047 -3.096 1 95.06 118 GLN B C 1
ATOM 2848 O O . GLN B 1 118 ? 8.477 -23.234 -3.828 1 95.06 118 GLN B O 1
ATOM 2853 N N . LEU B 1 119 ? 10.648 -22.859 -3.486 1 96.94 119 LEU B N 1
ATOM 2854 C CA . LEU B 1 119 ? 10.945 -22.875 -4.914 1 96.94 119 LEU B CA 1
ATOM 2855 C C . LEU B 1 119 ? 11.641 -24.188 -5.305 1 96.94 119 LEU B C 1
ATOM 2857 O O . LEU B 1 119 ? 12.516 -24.656 -4.586 1 96.94 119 LEU B O 1
ATOM 2861 N N . VAL B 1 120 ? 11.227 -24.703 -6.402 1 96.75 120 VAL B N 1
ATOM 2862 C CA . VAL B 1 120 ? 11.836 -25.875 -7.027 1 96.75 120 VAL B CA 1
ATOM 2863 C C . VAL B 1 120 ? 12.117 -25.594 -8.5 1 96.75 120 VAL B C 1
ATOM 2865 O O . VAL B 1 120 ? 11.281 -25 -9.195 1 96.75 120 VAL B O 1
ATOM 2868 N N . ASP B 1 121 ? 13.32 -25.906 -8.906 1 97.75 121 ASP B N 1
ATOM 2869 C CA . ASP B 1 121 ? 13.617 -25.766 -10.328 1 97.75 121 ASP B CA 1
ATOM 2870 C C . ASP B 1 121 ? 12.688 -26.641 -11.172 1 97.75 121 ASP B C 1
ATOM 2872 O O . ASP B 1 121 ? 12.547 -27.828 -10.922 1 97.75 121 ASP B O 1
ATOM 2876 N N . ALA B 1 122 ? 12.078 -26.094 -12.141 1 97.94 122 ALA B N 1
ATOM 2877 C CA . ALA B 1 122 ? 11.008 -26.766 -12.875 1 97.94 122 ALA B CA 1
ATOM 2878 C C . ALA B 1 122 ? 11.57 -27.766 -13.875 1 97.94 122 ALA B C 1
ATOM 2880 O O . ALA B 1 122 ? 10.82 -28.547 -14.469 1 97.94 122 ALA B O 1
ATOM 2881 N N . ILE B 1 123 ? 12.836 -27.703 -14.125 1 97 123 ILE B N 1
ATOM 2882 C CA . ILE B 1 123 ? 13.477 -28.578 -15.102 1 97 123 ILE B CA 1
ATOM 2883 C C . ILE B 1 123 ? 14.227 -29.688 -14.375 1 97 123 ILE B C 1
ATOM 2885 O O . ILE B 1 123 ? 13.969 -30.875 -14.594 1 97 123 ILE B O 1
ATOM 2889 N N . SER B 1 124 ? 15.062 -29.375 -13.383 1 96.5 124 SER B N 1
ATOM 2890 C CA . SER B 1 124 ? 15.945 -30.344 -12.727 1 96.5 124 SER B CA 1
ATOM 2891 C C . SER B 1 124 ? 15.297 -30.906 -11.469 1 96.5 124 SER B C 1
ATOM 2893 O O . SER B 1 124 ? 15.695 -31.969 -10.984 1 96.5 124 SER B O 1
ATOM 2895 N N . GLY B 1 125 ? 14.406 -30.125 -10.812 1 95.88 125 GLY B N 1
ATOM 2896 C CA . GLY B 1 125 ? 13.805 -30.531 -9.547 1 95.88 125 GLY B CA 1
ATOM 2897 C C . GLY B 1 125 ? 14.617 -30.109 -8.336 1 95.88 125 GLY B C 1
ATOM 2898 O O . GLY B 1 125 ? 14.234 -30.406 -7.199 1 95.88 125 GLY B O 1
ATOM 2899 N N . GLU B 1 126 ? 15.609 -29.375 -8.57 1 95.62 126 GLU B N 1
ATOM 2900 C CA . GLU B 1 126 ? 16.469 -28.906 -7.477 1 95.62 126 GLU B CA 1
ATOM 2901 C C . GLU B 1 126 ? 15.703 -27.969 -6.551 1 95.62 126 GLU B C 1
ATOM 2903 O O . GLU B 1 126 ? 14.961 -27.094 -7.016 1 95.62 126 GLU B O 1
ATOM 2908 N N . LYS B 1 127 ? 15.875 -28.203 -5.246 1 95.19 127 LYS B N 1
ATOM 2909 C CA . LYS B 1 127 ? 15.312 -27.266 -4.281 1 95.19 127 LYS B CA 1
ATOM 2910 C C . LYS B 1 127 ? 16.125 -25.969 -4.242 1 95.19 127 LYS B C 1
ATOM 2912 O O . LYS B 1 127 ? 17.328 -25.984 -3.973 1 95.19 127 LYS B O 1
ATOM 2917 N N . LEU B 1 128 ? 15.414 -24.906 -4.414 1 96.06 128 LEU B N 1
ATOM 2918 C CA . LEU B 1 128 ? 16.125 -23.625 -4.543 1 96.06 128 LEU B CA 1
ATOM 2919 C C . LEU B 1 128 ? 15.977 -22.797 -3.275 1 96.06 128 LEU B C 1
ATOM 2921 O O . LEU B 1 128 ? 16.75 -21.859 -3.049 1 96.06 128 LEU B O 1
ATOM 2925 N N . SER B 1 129 ? 14.977 -23.094 -2.447 1 94.56 129 SER B N 1
ATOM 2926 C CA . SER B 1 129 ? 14.742 -22.328 -1.225 1 94.56 129 SER B CA 1
ATOM 2927 C C . SER B 1 129 ? 15.523 -22.922 -0.051 1 94.56 129 SER B C 1
ATOM 2929 O O . SER B 1 129 ? 15.539 -24.141 0.138 1 94.56 129 SER B O 1
ATOM 2931 N N . PRO B 1 130 ? 16.141 -22.234 0.755 1 95.5 130 PRO B N 1
ATOM 2932 C CA . PRO B 1 130 ? 16.328 -20.797 0.603 1 95.5 130 PRO B CA 1
ATOM 2933 C C . PRO B 1 130 ? 17.328 -20.453 -0.492 1 95.5 130 PRO B C 1
ATOM 2935 O O . PRO B 1 130 ? 18.25 -21.234 -0.769 1 95.5 130 PRO B O 1
ATOM 2938 N N . LEU B 1 131 ? 17.094 -19.297 -1.086 1 97.5 131 LEU B N 1
ATOM 2939 C CA . LEU B 1 131 ? 17.953 -18.859 -2.172 1 97.5 131 LEU B CA 1
ATOM 2940 C C . LEU B 1 131 ? 19.391 -18.719 -1.693 1 97.5 131 LEU B C 1
ATOM 2942 O O . LEU B 1 131 ? 19.641 -18.297 -0.562 1 97.5 131 LEU B O 1
ATOM 2946 N N . ASP B 1 132 ? 20.297 -19.016 -2.574 1 96.75 132 ASP B N 1
ATOM 2947 C CA . ASP B 1 132 ? 21.672 -18.672 -2.297 1 96.75 132 ASP B CA 1
ATOM 2948 C C . ASP B 1 132 ? 21.984 -17.234 -2.758 1 96.75 132 ASP B C 1
ATOM 2950 O O . ASP B 1 132 ? 21.125 -16.578 -3.33 1 96.75 132 ASP B O 1
ATOM 2954 N N . GLU B 1 133 ? 23.109 -16.781 -2.408 1 97.25 133 GLU B N 1
ATOM 2955 C CA . GLU B 1 133 ? 23.484 -15.398 -2.688 1 97.25 133 GLU B CA 1
ATOM 2956 C C . GLU B 1 133 ? 23.469 -15.109 -4.184 1 97.25 133 GLU B C 1
ATOM 2958 O O . GLU B 1 133 ? 23.016 -14.047 -4.613 1 97.25 133 GLU B O 1
ATOM 2963 N N . LYS B 1 134 ? 23.922 -16.031 -4.945 1 95.25 134 LYS B N 1
ATOM 2964 C CA . LYS B 1 134 ? 24 -15.852 -6.391 1 95.25 134 LYS B CA 1
ATOM 2965 C C . LYS B 1 134 ? 22.625 -15.648 -7.008 1 95.25 134 LYS B C 1
ATOM 2967 O O . LYS B 1 134 ? 22.406 -14.711 -7.777 1 95.25 134 LYS B O 1
ATOM 2972 N N . MET B 1 135 ? 21.734 -16.5 -6.66 1 95.5 135 MET B N 1
ATOM 2973 C CA . MET B 1 135 ? 20.375 -16.406 -7.199 1 95.5 135 MET B CA 1
ATOM 2974 C C . MET B 1 135 ? 19.688 -15.141 -6.691 1 95.5 135 MET B C 1
ATOM 2976 O O . MET B 1 135 ? 18.984 -14.461 -7.449 1 95.5 135 MET B O 1
ATOM 2980 N N . ALA B 1 136 ? 19.891 -14.844 -5.441 1 97.94 136 ALA B N 1
ATOM 2981 C CA . ALA B 1 136 ? 19.312 -13.633 -4.879 1 97.94 136 ALA B CA 1
ATOM 2982 C C . ALA B 1 136 ? 19.812 -12.391 -5.609 1 97.94 136 ALA B C 1
ATOM 2984 O O . ALA B 1 136 ? 19.031 -11.492 -5.922 1 97.94 136 ALA B O 1
ATOM 2985 N N . ALA B 1 137 ? 21.062 -12.398 -5.852 1 96.75 137 ALA B N 1
ATOM 2986 C CA . ALA B 1 137 ? 21.656 -11.273 -6.57 1 96.75 137 ALA B CA 1
ATOM 2987 C C . ALA B 1 137 ? 21.109 -11.18 -7.988 1 96.75 137 ALA B C 1
ATOM 2989 O O . ALA B 1 137 ? 20.859 -10.078 -8.484 1 96.75 137 ALA B O 1
ATOM 2990 N N . ALA B 1 138 ? 20.953 -12.297 -8.617 1 95.31 138 ALA B N 1
ATOM 2991 C CA . ALA B 1 138 ? 20.438 -12.32 -9.977 1 95.31 138 ALA B CA 1
ATOM 2992 C C . ALA B 1 138 ? 19 -11.781 -10.023 1 95.31 138 ALA B C 1
ATOM 2994 O O . ALA B 1 138 ? 18.672 -10.977 -10.898 1 95.31 138 ALA B O 1
ATOM 2995 N N . VAL B 1 139 ? 18.203 -12.203 -9.117 1 97.38 139 VAL B N 1
ATOM 2996 C CA . VAL B 1 139 ? 16.828 -11.727 -9.039 1 97.38 139 VAL B CA 1
ATOM 2997 C C . VAL B 1 139 ? 16.812 -10.227 -8.75 1 97.38 139 VAL B C 1
ATOM 2999 O O . VAL B 1 139 ? 16.109 -9.461 -9.43 1 97.38 139 VAL B O 1
ATOM 3002 N N . ALA B 1 140 ? 17.609 -9.797 -7.777 1 97.94 140 ALA B N 1
ATOM 3003 C CA . ALA B 1 140 ? 17.656 -8.398 -7.355 1 97.94 140 ALA B CA 1
ATOM 3004 C C . ALA B 1 140 ? 18.109 -7.496 -8.5 1 97.94 140 ALA B C 1
ATOM 3006 O O . ALA B 1 140 ? 17.609 -6.379 -8.648 1 97.94 140 ALA B O 1
ATOM 3007 N N . ALA B 1 141 ? 19.016 -7.957 -9.281 1 95.62 141 ALA B N 1
ATOM 3008 C CA . ALA B 1 141 ? 19.578 -7.164 -10.367 1 95.62 141 ALA B CA 1
ATOM 3009 C C . ALA B 1 141 ? 18.5 -6.793 -11.383 1 95.62 141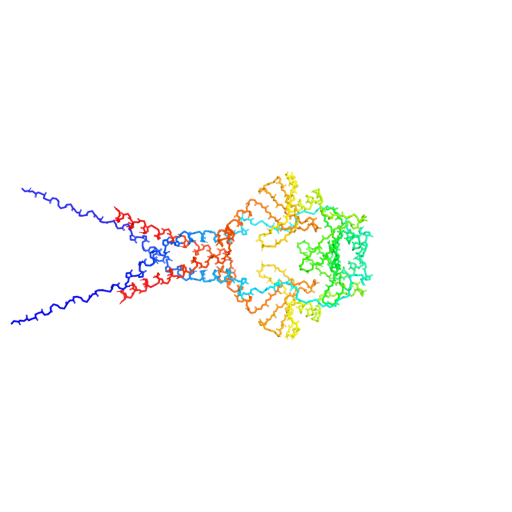 ALA B C 1
ATOM 3011 O O . ALA B 1 141 ? 18.609 -5.781 -12.078 1 95.62 141 ALA B O 1
ATOM 3012 N N . GLU B 1 142 ? 17.453 -7.566 -11.406 1 95.31 142 GLU B N 1
ATOM 3013 C CA . GLU B 1 142 ? 16.375 -7.312 -12.359 1 95.31 142 GLU B CA 1
ATOM 3014 C C . GLU B 1 142 ? 15.586 -6.062 -11.984 1 95.31 142 GLU B C 1
ATOM 3016 O O . GLU B 1 142 ? 14.82 -5.535 -12.797 1 95.31 142 GLU B O 1
ATOM 3021 N N . TYR B 1 143 ? 15.805 -5.559 -10.789 1 95.06 143 TYR B N 1
ATOM 3022 C CA . TYR B 1 143 ? 15.055 -4.406 -10.305 1 95.06 143 TYR B CA 1
ATOM 3023 C C . TYR B 1 143 ? 15.883 -3.133 -10.414 1 95.06 143 TYR B C 1
ATOM 3025 O O . TYR B 1 143 ? 15.414 -2.047 -10.07 1 95.06 143 TYR B O 1
ATOM 3033 N N . VAL B 1 144 ? 17.031 -3.252 -10.812 1 93.5 144 VAL B N 1
ATOM 3034 C CA . VAL B 1 144 ? 17.922 -2.104 -10.93 1 93.5 144 VAL B CA 1
ATOM 3035 C C . VAL B 1 144 ? 18.203 -1.818 -12.398 1 93.5 144 VAL B C 1
ATOM 3037 O O . VAL B 1 144 ? 18.406 -2.742 -13.195 1 93.5 144 VAL B O 1
ATOM 3040 N N . VAL B 1 145 ? 18.172 -0.566 -12.75 1 88.81 145 VAL B N 1
ATOM 3041 C CA . VAL B 1 145 ? 18.391 -0.155 -14.133 1 88.81 145 VAL B CA 1
ATOM 3042 C C . VAL B 1 145 ? 19.828 -0.423 -14.531 1 88.81 145 VAL B C 1
ATOM 3044 O O . VAL B 1 145 ? 20.75 -0.168 -13.75 1 88.81 145 VAL B O 1
ATOM 3047 N N . GLY B 1 146 ? 19.922 -0.932 -15.703 1 84.44 146 GLY B N 1
ATOM 3048 C CA . GLY B 1 146 ? 21.25 -1.138 -16.266 1 84.44 146 GLY B CA 1
ATOM 3049 C C . GLY B 1 146 ? 21.875 -2.455 -15.844 1 84.44 146 GLY B C 1
ATOM 3050 O O . GLY B 1 146 ? 21.188 -3.465 -15.719 1 84.44 146 GLY B O 1
ATOM 3051 N N . ASN B 1 147 ? 23.203 -2.621 -15.922 1 82.06 147 ASN B N 1
ATOM 3052 C CA . ASN B 1 147 ? 23.969 -3.762 -15.445 1 82.06 147 ASN B CA 1
ATOM 3053 C C . ASN B 1 147 ? 24.75 -3.42 -14.18 1 82.06 147 ASN B C 1
ATOM 3055 O O . ASN B 1 147 ? 25.969 -3.227 -14.227 1 82.06 147 ASN B O 1
ATOM 3059 N N . PRO B 1 148 ? 23.953 -3.516 -13.102 1 87.62 148 PRO B N 1
ATOM 3060 C CA . PRO B 1 148 ? 24.578 -3.031 -11.867 1 87.62 148 PRO B CA 1
ATOM 3061 C C . PRO B 1 148 ? 25.609 -4.008 -11.305 1 87.62 148 PRO B C 1
ATOM 3063 O O . PRO B 1 148 ? 25.438 -5.223 -11.438 1 87.62 148 PRO B O 1
ATOM 3066 N N . THR B 1 149 ? 26.625 -3.406 -10.68 1 94.75 149 THR B N 1
ATOM 3067 C CA . THR B 1 149 ? 27.625 -4.203 -9.984 1 94.75 149 THR B CA 1
ATOM 3068 C C . THR B 1 149 ? 27.188 -4.477 -8.539 1 94.75 149 THR B C 1
ATOM 3070 O O . THR B 1 149 ? 26.719 -3.576 -7.848 1 94.75 149 THR B O 1
ATOM 3073 N N . LEU B 1 150 ? 27.312 -5.703 -8.164 1 96.88 150 LEU B N 1
ATOM 3074 C CA . LEU B 1 150 ? 26.953 -6.102 -6.805 1 96.88 150 LEU B CA 1
ATOM 3075 C C . LEU B 1 150 ? 27.938 -5.508 -5.793 1 96.88 150 LEU B C 1
ATOM 3077 O O . LEU B 1 150 ? 29.156 -5.629 -5.953 1 96.88 150 LEU B O 1
ATOM 3081 N N . LYS B 1 151 ? 27.484 -4.844 -4.84 1 97.62 151 LYS B N 1
ATOM 3082 C CA . LYS B 1 151 ? 28.297 -4.359 -3.729 1 97.62 151 LYS B CA 1
ATOM 3083 C C . LYS B 1 151 ? 28.391 -5.406 -2.621 1 97.62 151 LYS B C 1
ATOM 3085 O O . LYS B 1 151 ? 29.484 -5.832 -2.25 1 97.62 151 LYS B O 1
ATOM 3090 N N . ASN B 1 152 ? 27.219 -5.832 -2.129 1 97.69 152 ASN B N 1
ATOM 3091 C CA . ASN B 1 152 ? 27.125 -6.906 -1.144 1 97.69 152 ASN B CA 1
ATOM 3092 C C . ASN B 1 152 ? 25.703 -7.445 -1.017 1 97.69 152 ASN B C 1
ATOM 3094 O O . ASN B 1 152 ? 24.75 -6.812 -1.48 1 97.69 152 ASN B O 1
ATOM 3098 N N . ALA B 1 153 ? 25.578 -8.641 -0.524 1 98.25 153 ALA B N 1
ATOM 3099 C CA . ALA B 1 153 ? 24.312 -9.297 -0.197 1 98.25 153 ALA B CA 1
ATOM 3100 C C . ALA B 1 153 ? 24.344 -9.875 1.217 1 98.25 153 ALA B C 1
ATOM 3102 O O . ALA B 1 153 ? 25.234 -10.664 1.554 1 98.25 153 ALA B O 1
ATOM 3103 N N . THR B 1 154 ? 23.422 -9.422 2.002 1 98.31 154 THR B N 1
ATOM 3104 C CA . THR B 1 154 ? 23.391 -9.852 3.396 1 98.31 154 THR B CA 1
ATOM 3105 C C . THR B 1 154 ? 22.031 -10.445 3.748 1 98.31 154 THR B C 1
ATOM 3107 O O . THR B 1 154 ? 21 -9.961 3.281 1 98.31 154 THR B O 1
ATOM 3110 N N . VAL B 1 155 ? 22.062 -11.5 4.574 1 98.44 155 VAL B N 1
ATOM 3111 C CA . VAL B 1 155 ? 20.828 -12.117 5.031 1 98.44 155 VAL B CA 1
ATOM 3112 C C . VAL B 1 155 ? 20.344 -11.414 6.293 1 98.44 155 VAL B C 1
ATOM 3114 O O . VAL B 1 155 ? 21.125 -11.133 7.203 1 98.44 155 VAL B O 1
ATOM 3117 N N . ILE B 1 156 ? 19.094 -11.062 6.281 1 98.06 156 ILE B N 1
ATOM 3118 C CA . ILE B 1 156 ? 18.422 -10.523 7.461 1 98.06 156 ILE B CA 1
ATOM 3119 C C . ILE B 1 156 ? 17.25 -11.422 7.852 1 98.06 156 ILE B C 1
ATOM 3121 O O . ILE B 1 156 ? 16.312 -11.594 7.078 1 98.06 156 ILE B O 1
ATOM 3125 N N . ASP B 1 157 ? 17.281 -11.938 9.023 1 97.31 157 ASP B N 1
ATOM 3126 C CA . ASP B 1 157 ? 16.172 -12.75 9.516 1 97.31 157 ASP B CA 1
ATOM 3127 C C . ASP B 1 157 ? 15.141 -11.898 10.258 1 97.31 157 ASP B C 1
ATOM 3129 O O . ASP B 1 157 ? 15.5 -10.898 10.883 1 97.31 157 ASP B O 1
ATOM 3133 N N . ASN B 1 158 ? 13.961 -12.305 10.156 1 95.81 158 ASN B N 1
ATOM 3134 C CA . ASN B 1 158 ? 12.836 -11.617 10.789 1 95.81 158 ASN B CA 1
ATOM 3135 C C . ASN B 1 158 ? 12.797 -10.141 10.414 1 95.81 158 ASN B C 1
ATOM 3137 O O . ASN B 1 158 ? 12.742 -9.273 11.289 1 95.81 158 ASN B O 1
ATOM 3141 N N . TYR B 1 159 ? 12.797 -9.93 9.109 1 96 159 TYR B N 1
ATOM 3142 C CA . TYR B 1 159 ? 12.766 -8.578 8.57 1 96 159 TYR B CA 1
ATOM 3143 C C . TYR B 1 159 ? 11.375 -7.965 8.711 1 96 159 TYR B C 1
ATOM 3145 O O . TYR B 1 159 ? 10.383 -8.562 8.289 1 96 159 TYR B O 1
ATOM 3153 N N . ARG B 1 160 ? 11.344 -6.836 9.297 1 91.88 160 ARG B N 1
ATOM 3154 C CA . ARG B 1 160 ? 10.086 -6.109 9.414 1 91.88 160 ARG B CA 1
ATOM 3155 C C . ARG B 1 160 ? 9.969 -5.035 8.336 1 91.88 160 ARG B C 1
ATOM 3157 O O . ARG B 1 160 ? 10.664 -4.016 8.391 1 91.88 160 ARG B O 1
ATOM 3164 N N . HIS B 1 161 ? 9.125 -5.277 7.441 1 92.19 161 HIS B N 1
ATOM 3165 C CA . HIS B 1 161 ? 8.828 -4.316 6.387 1 92.19 161 HIS B CA 1
ATOM 3166 C C . HIS B 1 161 ? 8.258 -3.023 6.965 1 92.19 161 HIS B C 1
ATOM 3168 O O . HIS B 1 161 ? 7.699 -3.023 8.062 1 92.19 161 HIS B O 1
ATOM 3174 N N . ARG B 1 162 ? 8.336 -1.996 6.289 1 82.31 162 ARG B N 1
ATOM 3175 C CA . ARG B 1 162 ? 7.848 -0.692 6.723 1 82.31 162 ARG B CA 1
ATOM 3176 C C . ARG B 1 162 ? 6.348 -0.733 6.984 1 82.31 162 ARG B C 1
ATOM 3178 O O . ARG B 1 162 ? 5.832 0.034 7.801 1 82.31 162 ARG B O 1
ATOM 3185 N N . SER B 1 163 ? 5.652 -1.568 6.246 1 82 163 SER B N 1
ATOM 3186 C CA . SER B 1 163 ? 4.215 -1.729 6.422 1 82 163 SER B CA 1
ATOM 3187 C C . SER B 1 163 ? 3.895 -2.447 7.73 1 82 163 SER B C 1
ATOM 3189 O O . SER B 1 163 ? 2.74 -2.469 8.164 1 82 163 SER B O 1
ATOM 3191 N N . GLY B 1 164 ? 4.852 -3.076 8.375 1 82.75 164 GLY B N 1
ATOM 3192 C CA . GLY B 1 164 ? 4.645 -3.85 9.594 1 82.75 164 GLY B CA 1
ATOM 3193 C C . GLY B 1 164 ? 4.676 -5.348 9.359 1 82.75 164 GLY B C 1
ATOM 3194 O O . GLY B 1 164 ? 4.773 -6.129 10.305 1 82.75 164 GLY B O 1
ATOM 3195 N N . LYS B 1 165 ? 4.633 -5.73 8.102 1 87.19 165 LYS B N 1
ATOM 3196 C CA . LYS B 1 165 ? 4.633 -7.152 7.77 1 87.19 165 LYS B CA 1
ATOM 3197 C C . LYS B 1 165 ? 5.977 -7.793 8.094 1 87.19 165 LYS B C 1
ATOM 3199 O O . LYS B 1 165 ? 7.031 -7.215 7.816 1 87.19 165 LYS B O 1
ATOM 3204 N N . LEU B 1 166 ? 5.883 -8.93 8.617 1 91.94 166 LEU B N 1
ATOM 3205 C CA . LEU B 1 166 ? 7.09 -9.672 8.961 1 91.94 166 LEU B CA 1
ATOM 3206 C C . LEU B 1 166 ? 7.453 -10.664 7.863 1 91.94 166 LEU B C 1
ATOM 3208 O O . LEU B 1 166 ? 6.602 -11.438 7.418 1 91.94 166 LEU B O 1
ATOM 3212 N N . VAL B 1 167 ? 8.641 -10.641 7.414 1 94.38 167 VAL B N 1
ATOM 3213 C CA . VAL B 1 167 ? 9.18 -11.609 6.465 1 94.38 167 VAL B CA 1
ATOM 3214 C C . VAL B 1 167 ? 10.281 -12.43 7.133 1 94.38 167 VAL B C 1
ATOM 3216 O O . VAL B 1 167 ? 11.289 -11.875 7.59 1 94.38 167 VAL B O 1
ATOM 3219 N N . PRO B 1 168 ? 10.141 -13.656 7.191 1 93.19 168 PRO B N 1
ATOM 3220 C CA . PRO B 1 168 ? 11.023 -14.5 7.992 1 93.19 168 PRO B CA 1
ATOM 3221 C C . PRO B 1 168 ? 12.5 -14.32 7.625 1 93.19 168 PRO B C 1
ATOM 3223 O O . PRO B 1 168 ? 13.359 -14.297 8.508 1 93.19 168 PRO B O 1
ATOM 3226 N N . SER B 1 169 ? 12.773 -14.273 6.367 1 96.94 169 SER B N 1
ATOM 3227 C CA . SER B 1 169 ? 14.164 -14.141 5.934 1 96.94 169 SER B CA 1
ATOM 3228 C C . SER B 1 169 ? 14.258 -13.461 4.574 1 96.94 169 SER B C 1
ATOM 3230 O O . SER B 1 169 ? 13.523 -13.812 3.646 1 96.94 169 SER B O 1
ATOM 3232 N N . VAL B 1 170 ? 15.172 -12.469 4.516 1 98.44 170 VAL B N 1
ATOM 3233 C CA . VAL B 1 170 ? 15.336 -11.75 3.258 1 98.44 170 VAL B CA 1
ATOM 3234 C C . VAL B 1 170 ? 16.812 -11.586 2.941 1 98.44 170 VAL B C 1
ATOM 3236 O O . VAL B 1 170 ? 17.656 -11.648 3.842 1 98.44 170 VAL B O 1
ATOM 3239 N N . TYR B 1 171 ? 17.141 -11.484 1.716 1 98.69 171 TYR B N 1
ATOM 3240 C CA . TYR B 1 171 ? 18.422 -10.938 1.275 1 98.69 171 TYR B CA 1
ATOM 3241 C C . TYR B 1 171 ? 18.312 -9.438 1.039 1 98.69 171 TYR B C 1
ATOM 3243 O O . TYR B 1 171 ? 17.453 -8.977 0.296 1 98.69 171 TYR B O 1
ATOM 3251 N N . ARG B 1 172 ? 19.109 -8.727 1.67 1 98.69 172 ARG B N 1
ATOM 3252 C CA . ARG B 1 172 ? 19.359 -7.34 1.284 1 98.69 172 ARG B CA 1
ATOM 3253 C C . ARG B 1 172 ? 20.5 -7.246 0.284 1 98.69 172 ARG B C 1
ATOM 3255 O O . ARG B 1 172 ? 21.672 -7.457 0.641 1 98.69 172 ARG B O 1
ATOM 3262 N N . VAL B 1 173 ? 20.266 -6.914 -0.899 1 98.62 173 VAL B N 1
ATOM 3263 C CA . VAL B 1 173 ? 21.25 -6.871 -1.966 1 98.62 173 VAL B CA 1
ATOM 3264 C C . VAL B 1 173 ? 21.547 -5.422 -2.348 1 98.62 173 VAL B C 1
ATOM 3266 O O . VAL B 1 173 ? 20.672 -4.723 -2.865 1 98.62 173 VAL B O 1
ATOM 3269 N N . ALA B 1 174 ? 22.734 -5.02 -2.135 1 98.38 174 ALA B N 1
ATOM 3270 C CA . ALA B 1 174 ? 23.156 -3.656 -2.432 1 98.38 174 ALA B CA 1
ATOM 3271 C C . ALA B 1 174 ? 23.969 -3.605 -3.721 1 98.38 174 ALA B C 1
ATOM 3273 O O . ALA B 1 174 ? 24.766 -4.508 -3.998 1 98.38 174 ALA B O 1
ATOM 3274 N N . PHE B 1 175 ? 23.797 -2.557 -4.469 1 97.81 175 PHE B N 1
ATOM 3275 C CA . PHE B 1 175 ? 24.484 -2.404 -5.742 1 97.81 175 PHE B CA 1
ATOM 3276 C C . PHE B 1 175 ? 25.281 -1.108 -5.773 1 97.81 175 PHE B C 1
ATOM 3278 O O . PHE B 1 175 ? 24.953 -0.152 -5.07 1 97.81 175 PHE B O 1
ATOM 3285 N N . VAL B 1 176 ? 26.375 -1.094 -6.602 1 96.12 176 VAL B N 1
ATOM 3286 C CA . VAL B 1 176 ? 27.156 0.105 -6.887 1 96.12 176 VAL B CA 1
ATOM 3287 C C . VAL B 1 176 ? 26.531 0.859 -8.062 1 96.12 176 VAL B C 1
ATOM 3289 O O . VAL B 1 176 ? 26.875 0.609 -9.219 1 96.12 176 VAL B O 1
ATOM 3292 N N . ALA B 1 177 ? 25.656 1.635 -7.789 1 91.81 177 ALA B N 1
ATOM 3293 C CA . ALA B 1 177 ? 24.969 2.445 -8.789 1 91.81 177 ALA B CA 1
ATOM 3294 C C . ALA B 1 177 ? 24.484 3.764 -8.195 1 91.81 177 ALA B C 1
ATOM 3296 O O . ALA B 1 177 ? 24.578 3.973 -6.98 1 91.81 177 ALA B O 1
ATOM 3297 N N . SER B 1 178 ? 24.047 4.668 -9.008 1 89.31 178 SER B N 1
ATOM 3298 C CA . SER B 1 178 ? 23.531 5.953 -8.547 1 89.31 178 SER B CA 1
ATOM 3299 C C . SER B 1 178 ? 22.391 5.777 -7.547 1 89.31 178 SER B C 1
ATOM 3301 O O . SER B 1 178 ? 21.484 4.977 -7.77 1 89.31 178 SER B O 1
ATOM 3303 N N . GLY B 1 179 ? 22.562 6.414 -6.422 1 91.94 179 GLY B N 1
ATOM 3304 C CA . GLY B 1 179 ? 21.547 6.387 -5.375 1 91.94 179 GLY B CA 1
ATOM 3305 C C . GLY B 1 179 ? 21.734 5.23 -4.41 1 91.94 179 GLY B C 1
ATOM 3306 O O . GLY B 1 179 ? 20.953 5.086 -3.459 1 91.94 179 GLY B O 1
ATOM 3307 N N . ASN B 1 180 ? 22.672 4.359 -4.746 1 95.06 180 ASN B N 1
ATOM 3308 C CA . ASN B 1 180 ? 22.969 3.236 -3.865 1 95.06 180 ASN B CA 1
ATOM 3309 C C . ASN B 1 180 ? 21.75 2.352 -3.645 1 95.06 180 ASN B C 1
ATOM 3311 O O . ASN B 1 180 ? 21.312 2.152 -2.508 1 95.06 180 ASN B O 1
ATOM 3315 N N . PRO B 1 181 ? 21.266 1.749 -4.703 1 95.75 181 PRO B N 1
ATOM 3316 C CA . PRO B 1 181 ? 20.031 0.954 -4.578 1 95.75 181 PRO B CA 1
ATOM 3317 C C . PRO B 1 181 ? 20.234 -0.318 -3.758 1 95.75 181 PRO B C 1
ATOM 3319 O O . PRO B 1 181 ? 21.297 -0.948 -3.84 1 95.75 181 PRO B O 1
ATOM 3322 N N . GLU B 1 182 ? 19.25 -0.612 -2.975 1 97.5 182 GLU B N 1
ATOM 3323 C CA . GLU B 1 182 ? 19.156 -1.837 -2.186 1 97.5 182 GLU B CA 1
ATOM 3324 C C . GLU B 1 182 ? 17.828 -2.559 -2.443 1 97.5 182 GLU B C 1
ATOM 3326 O O . GLU B 1 182 ? 16.766 -1.969 -2.312 1 97.5 182 GLU B O 1
ATOM 3331 N N . ILE B 1 183 ? 17.953 -3.807 -2.797 1 98.12 183 ILE B N 1
ATOM 3332 C CA . ILE B 1 183 ? 16.781 -4.625 -3.113 1 98.12 183 ILE B CA 1
ATOM 3333 C C . ILE B 1 183 ? 16.656 -5.742 -2.082 1 98.12 183 ILE B C 1
ATOM 3335 O O . ILE B 1 183 ? 17.609 -6.473 -1.813 1 98.12 183 ILE B O 1
ATOM 3339 N N . TYR B 1 184 ? 15.516 -5.855 -1.523 1 98.56 184 TYR B N 1
ATOM 3340 C CA . TYR B 1 184 ? 15.227 -6.902 -0.548 1 98.56 184 TYR B CA 1
ATOM 3341 C C . TYR B 1 184 ? 14.422 -8.031 -1.18 1 98.56 184 TYR B C 1
ATOM 3343 O O . TYR B 1 184 ? 13.32 -7.805 -1.683 1 98.56 184 TYR B O 1
ATOM 3351 N N . ILE B 1 185 ? 14.961 -9.156 -1.132 1 98.69 185 ILE B N 1
ATOM 3352 C CA . ILE B 1 185 ? 14.367 -10.32 -1.775 1 98.69 185 ILE B CA 1
ATOM 3353 C C . ILE B 1 185 ? 14.031 -11.383 -0.724 1 98.69 185 ILE B C 1
ATOM 3355 O O . ILE B 1 185 ? 14.875 -11.734 0.101 1 98.69 185 ILE B O 1
ATOM 3359 N N . ASP B 1 186 ? 12.789 -11.883 -0.74 1 98.25 186 ASP B N 1
ATOM 3360 C CA . ASP B 1 186 ? 12.422 -13.008 0.117 1 98.25 186 ASP B CA 1
ATOM 3361 C C . ASP B 1 186 ? 13.25 -14.25 -0.223 1 98.25 186 ASP B C 1
ATOM 3363 O O . ASP B 1 186 ? 13.305 -14.664 -1.383 1 98.25 186 ASP B O 1
ATOM 3367 N N . ARG B 1 187 ? 13.812 -14.867 0.716 1 97.75 187 ARG B N 1
ATOM 3368 C CA . ARG B 1 187 ? 14.773 -15.938 0.458 1 97.75 187 ARG B CA 1
ATOM 3369 C C . ARG B 1 187 ? 14.062 -17.234 0.081 1 97.75 187 ARG B C 1
ATOM 3371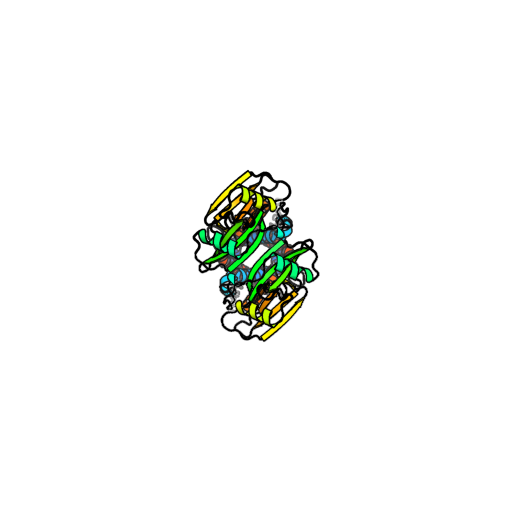 O O . ARG B 1 187 ? 14.695 -18.188 -0.382 1 97.75 187 ARG B O 1
ATOM 3378 N N . ASN B 1 188 ? 12.836 -17.281 0.286 1 95.5 188 ASN B N 1
ATOM 3379 C CA . ASN B 1 188 ? 12.125 -18.531 0.003 1 95.5 188 ASN B CA 1
ATOM 3380 C C . ASN B 1 188 ? 11.312 -18.422 -1.285 1 95.5 188 ASN B C 1
ATOM 3382 O O . ASN B 1 188 ? 11.242 -19.391 -2.053 1 95.5 188 ASN B O 1
ATOM 3386 N N . SER B 1 189 ? 10.758 -17.297 -1.578 1 96.88 189 SER B N 1
ATOM 3387 C CA . SER B 1 189 ? 9.875 -17.156 -2.73 1 96.88 189 SER B CA 1
ATOM 3388 C C . SER B 1 189 ? 10.562 -16.391 -3.863 1 96.88 189 SER B C 1
ATOM 3390 O O . SER B 1 189 ? 10.078 -16.391 -4.992 1 96.88 189 SER B O 1
ATOM 3392 N N . ALA B 1 190 ? 11.648 -15.633 -3.582 1 98.19 190 ALA B N 1
ATOM 3393 C CA . ALA B 1 190 ? 12.359 -14.766 -4.516 1 98.19 190 ALA B CA 1
ATOM 3394 C C . ALA B 1 190 ? 11.539 -13.516 -4.828 1 98.19 190 ALA B C 1
ATOM 3396 O O . ALA B 1 190 ? 11.891 -12.734 -5.715 1 98.19 190 ALA B O 1
ATOM 3397 N N . ALA B 1 191 ? 10.484 -13.344 -4.105 1 97.31 191 ALA B N 1
ATOM 3398 C CA . ALA B 1 191 ? 9.672 -12.141 -4.305 1 97.31 191 ALA B CA 1
ATOM 3399 C C . ALA B 1 191 ? 10.383 -10.906 -3.771 1 97.31 191 ALA B C 1
ATOM 3401 O O . ALA B 1 191 ? 11.094 -10.969 -2.762 1 97.31 191 ALA B O 1
ATOM 3402 N N . ILE B 1 192 ? 10.195 -9.773 -4.379 1 98 192 ILE B N 1
ATOM 3403 C CA . ILE B 1 192 ? 10.742 -8.516 -3.879 1 98 192 ILE B CA 1
ATOM 3404 C C . ILE B 1 192 ? 9.953 -8.062 -2.652 1 98 192 ILE B C 1
ATOM 3406 O O . ILE B 1 192 ? 8.719 -8.094 -2.656 1 98 192 ILE B O 1
ATOM 3410 N N . VAL B 1 193 ? 10.633 -7.719 -1.664 1 97.5 193 VAL B N 1
ATOM 3411 C CA . VAL B 1 193 ? 10.023 -7.281 -0.414 1 97.5 193 VAL B CA 1
ATOM 3412 C C . VAL B 1 193 ? 10.094 -5.758 -0.309 1 97.5 193 VAL B C 1
ATOM 3414 O O . VAL B 1 193 ? 9.148 -5.117 0.152 1 97.5 193 VAL B O 1
ATOM 3417 N N . GLU B 1 194 ? 11.18 -5.234 -0.737 1 96.06 194 GLU B N 1
ATOM 3418 C CA . GLU B 1 194 ? 11.398 -3.793 -0.64 1 96.06 194 GLU B CA 1
ATOM 3419 C C . GLU B 1 194 ? 12.461 -3.326 -1.63 1 96.06 194 GLU B C 1
ATOM 3421 O O . GLU B 1 194 ? 13.359 -4.094 -1.995 1 96.06 194 GLU B O 1
ATOM 3426 N N . GLU B 1 195 ? 12.305 -2.219 -2.107 1 95.31 195 GLU B N 1
ATOM 3427 C CA . GLU B 1 195 ? 13.258 -1.493 -2.941 1 95.31 195 GLU B CA 1
ATOM 3428 C C . GLU B 1 195 ? 13.594 -0.13 -2.342 1 95.31 195 GLU B C 1
ATOM 3430 O O . GLU B 1 195 ? 12.695 0.683 -2.098 1 95.31 195 GLU B O 1
ATOM 3435 N N . SER B 1 196 ? 14.812 0.095 -2.07 1 94.12 196 SER B N 1
ATOM 3436 C CA . SER B 1 196 ? 15.203 1.354 -1.444 1 94.12 196 SER B CA 1
ATOM 3437 C C . SER B 1 196 ? 16.438 1.942 -2.117 1 94.12 196 SER B C 1
ATOM 3439 O O . SER B 1 196 ? 17.203 1.222 -2.758 1 94.12 196 SER B O 1
ATOM 3441 N N . ASP B 1 197 ? 16.547 3.17 -2.123 1 94.69 197 ASP B N 1
ATOM 3442 C CA . ASP B 1 197 ? 17.734 3.963 -2.445 1 94.69 197 ASP B CA 1
ATOM 3443 C C . ASP B 1 197 ? 17.828 5.199 -1.553 1 94.69 197 ASP B C 1
ATOM 3445 O O . ASP B 1 197 ? 17.031 5.359 -0.622 1 94.69 197 ASP B O 1
ATOM 3449 N N . ASP B 1 198 ? 18.766 6.051 -1.802 1 95.31 198 ASP B N 1
ATOM 3450 C CA . ASP B 1 198 ? 18.969 7.203 -0.93 1 95.31 198 ASP B CA 1
ATOM 3451 C C . ASP B 1 198 ? 17.719 8.086 -0.892 1 95.31 198 ASP B C 1
ATOM 3453 O O . ASP B 1 198 ? 17.297 8.516 0.18 1 95.31 198 ASP B O 1
ATOM 3457 N N . ALA B 1 199 ? 17.203 8.367 -2.01 1 94.62 199 ALA B N 1
ATOM 3458 C CA . ALA B 1 199 ? 16.031 9.242 -2.102 1 94.62 199 ALA B CA 1
ATOM 3459 C C . ALA B 1 199 ? 14.828 8.625 -1.389 1 94.62 199 ALA B C 1
ATOM 3461 O O . ALA B 1 199 ? 14.133 9.312 -0.639 1 94.62 199 ALA B O 1
ATOM 3462 N N . ARG B 1 200 ? 14.602 7.391 -1.586 1 93.75 200 ARG B N 1
ATOM 3463 C CA . ARG B 1 200 ? 13.469 6.707 -0.962 1 93.75 200 ARG B CA 1
ATOM 3464 C C . ARG B 1 200 ? 13.664 6.59 0.546 1 93.75 200 ARG B C 1
ATOM 3466 O O . ARG B 1 200 ? 12.711 6.715 1.313 1 93.75 200 ARG B O 1
ATOM 3473 N N . ALA B 1 201 ? 14.891 6.344 0.92 1 94.12 201 ALA B N 1
ATOM 3474 C CA . ALA B 1 201 ? 15.18 6.293 2.35 1 94.12 201 ALA B CA 1
ATOM 3475 C C . ALA B 1 201 ? 14.852 7.621 3.025 1 94.12 201 ALA B C 1
ATOM 3477 O O . ALA B 1 201 ? 14.297 7.645 4.125 1 94.12 201 ALA B O 1
ATOM 3478 N N . PHE B 1 202 ? 15.25 8.742 2.375 1 96.44 202 PHE B N 1
ATOM 3479 C CA . PHE B 1 202 ? 14.93 10.062 2.895 1 96.44 202 PHE B CA 1
ATOM 3480 C C . PHE B 1 202 ? 13.422 10.266 2.975 1 96.44 202 PHE B C 1
ATOM 3482 O O . PHE B 1 202 ? 12.906 10.781 3.973 1 96.44 202 PHE B O 1
ATOM 3489 N N . HIS B 1 203 ? 12.703 9.773 1.974 1 95.88 203 HIS B N 1
ATOM 3490 C CA . HIS B 1 203 ? 11.25 9.883 1.961 1 95.88 203 HIS B CA 1
ATOM 3491 C C . HIS B 1 203 ? 10.625 9.141 3.141 1 95.88 203 HIS B C 1
ATOM 3493 O O . HIS B 1 203 ? 9.719 9.656 3.799 1 95.88 203 HIS B O 1
ATOM 3499 N N . PHE B 1 204 ? 11.117 7.969 3.406 1 92.88 204 PHE B N 1
ATOM 3500 C CA . PHE B 1 204 ? 10.57 7.18 4.508 1 92.88 204 PHE B CA 1
ATOM 3501 C C . PHE B 1 204 ? 10.836 7.855 5.844 1 92.88 204 PHE B C 1
ATOM 3503 O O . PHE B 1 204 ? 10.016 7.785 6.758 1 92.88 204 PHE B O 1
ATOM 3510 N N . TRP B 1 205 ? 11.961 8.555 5.898 1 94.62 205 TRP B N 1
ATOM 3511 C CA . TRP B 1 205 ? 12.266 9.336 7.094 1 94.62 205 TRP B CA 1
ATOM 3512 C C . TRP B 1 205 ? 11.305 10.5 7.242 1 94.62 205 TRP B C 1
ATOM 3514 O O . TRP B 1 205 ? 10.812 10.781 8.344 1 94.62 205 TRP B O 1
ATOM 3524 N N . VAL B 1 206 ? 11.016 11.125 6.168 1 96.75 206 VAL B N 1
ATOM 3525 C CA . VAL B 1 206 ? 10.07 12.234 6.133 1 96.75 206 VAL B CA 1
ATOM 3526 C C . VAL B 1 206 ? 8.711 11.758 6.645 1 96.75 206 VAL B C 1
ATOM 3528 O O . VAL B 1 206 ? 8.094 12.414 7.488 1 96.75 206 VAL B O 1
ATOM 3531 N N . MET B 1 207 ? 8.312 10.602 6.199 1 95.31 207 MET B N 1
ATOM 3532 C CA . MET B 1 207 ? 7.016 10.055 6.598 1 95.31 207 MET B CA 1
ATOM 3533 C C . MET B 1 207 ? 6.992 9.75 8.094 1 95.31 207 MET B C 1
ATOM 3535 O O . MET B 1 207 ? 6.004 10.039 8.773 1 95.31 207 MET B O 1
ATOM 3539 N N . LYS B 1 208 ? 8.07 9.25 8.57 1 95.06 208 LYS B N 1
ATOM 3540 C CA . LYS B 1 208 ? 8.156 8.938 9.992 1 95.06 208 LYS B CA 1
ATOM 3541 C C . LYS B 1 208 ? 8.055 10.195 10.844 1 95.06 208 LYS B C 1
ATOM 3543 O O . LYS B 1 208 ? 7.379 10.203 11.875 1 95.06 208 LYS B O 1
ATOM 3548 N N . LEU B 1 209 ? 8.672 11.227 10.398 1 96.44 209 LEU B N 1
ATOM 3549 C CA . LEU B 1 209 ? 8.633 12.5 11.109 1 96.44 209 LEU B CA 1
ATOM 3550 C C . LEU B 1 209 ? 7.227 13.086 11.102 1 96.44 209 LEU B C 1
ATOM 3552 O O . LEU B 1 209 ? 6.727 13.523 12.141 1 96.44 209 LEU B O 1
ATOM 3556 N N . HIS B 1 210 ? 6.613 12.969 9.977 1 97.38 210 HIS B N 1
ATOM 3557 C CA . HIS B 1 210 ? 5.277 13.531 9.828 1 97.38 210 HIS B CA 1
ATOM 3558 C C . HIS B 1 210 ? 4.27 12.82 10.719 1 97.38 210 HIS B C 1
ATOM 3560 O O . HIS B 1 210 ? 3.359 13.453 11.266 1 97.38 210 HIS B O 1
ATOM 3566 N N . GLN B 1 211 ? 4.539 11.609 10.922 1 96.38 211 GLN B N 1
ATOM 3567 C CA . GLN B 1 211 ? 3.588 10.789 11.664 1 96.38 211 GLN B CA 1
ATOM 3568 C C . GLN B 1 211 ? 4.059 10.57 13.102 1 96.38 211 GLN B C 1
ATOM 3570 O O . GLN B 1 211 ? 3.438 9.812 13.852 1 96.38 211 GLN B O 1
ATOM 3575 N N . LEU B 1 212 ? 5.152 11.062 13.469 1 96.62 212 LEU B N 1
ATOM 3576 C CA . LEU B 1 212 ? 5.742 10.938 14.797 1 96.62 212 LEU B CA 1
ATOM 3577 C C . LEU B 1 212 ? 5.984 9.469 15.141 1 96.62 212 LEU B C 1
ATOM 3579 O O . LEU B 1 212 ? 5.688 9.031 16.266 1 96.62 212 LEU B O 1
ATOM 3583 N N . GLN B 1 213 ? 6.355 8.781 14.125 1 93.12 213 GLN B N 1
ATOM 3584 C CA . GLN B 1 213 ? 6.637 7.359 14.32 1 93.12 213 GLN B CA 1
ATOM 3585 C C . GLN B 1 213 ? 8.125 7.121 14.547 1 93.12 213 GLN B C 1
ATOM 3587 O O . GLN B 1 213 ? 8.773 6.422 13.773 1 93.12 213 GLN B O 1
ATOM 3592 N N . PHE B 1 214 ? 8.625 7.695 15.594 1 87.75 214 PHE B N 1
ATOM 3593 C CA . PHE B 1 214 ? 10.016 7.484 15.977 1 87.75 214 PHE B CA 1
ATOM 3594 C C . PHE B 1 214 ? 10.102 6.867 17.359 1 87.75 214 PHE B C 1
ATOM 3596 O O . PHE B 1 214 ? 9.156 6.941 18.141 1 87.75 214 PHE B O 1
ATOM 3603 N N . PHE B 1 215 ? 11.117 6.094 17.578 1 87.38 215 PHE B N 1
ATOM 3604 C CA . PHE B 1 215 ? 11.438 5.512 18.875 1 87.38 215 PHE B CA 1
ATOM 3605 C C . PHE B 1 215 ? 10.32 4.57 19.344 1 87.38 215 PHE B C 1
ATOM 3607 O O . PHE B 1 215 ? 9.953 4.562 20.516 1 87.38 215 PHE B O 1
ATOM 3614 N N . GLY B 1 216 ? 9.688 3.947 18.406 1 87.44 216 GLY B N 1
ATOM 3615 C CA . GLY B 1 216 ? 8.695 2.934 18.75 1 87.44 216 GLY B CA 1
ATOM 3616 C C . GLY B 1 216 ? 7.293 3.488 18.859 1 87.44 216 GLY B C 1
ATOM 3617 O O . GLY B 1 216 ? 6.348 2.744 19.141 1 87.44 216 GLY B O 1
ATOM 3618 N N . THR B 1 217 ? 7.137 4.801 18.672 1 91.25 217 THR B N 1
ATOM 3619 C CA . THR B 1 217 ? 5.809 5.398 18.75 1 91.25 217 THR B CA 1
ATOM 3620 C C . THR B 1 217 ? 5 5.062 17.5 1 91.25 217 THR B C 1
ATOM 3622 O O . THR B 1 217 ? 5.559 4.625 16.484 1 91.25 217 THR B O 1
ATOM 3625 N N . LYS B 1 218 ? 3.699 5.227 17.672 1 92.5 218 LYS B N 1
ATOM 3626 C CA . LYS B 1 218 ? 2.775 5.008 16.562 1 92.5 218 LYS B CA 1
ATOM 3627 C C . LYS B 1 218 ? 2.121 6.316 16.125 1 92.5 218 LYS B C 1
ATOM 3629 O O . LYS B 1 218 ? 2.199 7.32 16.828 1 92.5 218 LYS B O 1
ATOM 3634 N N . LYS B 1 219 ? 1.567 6.234 15.016 1 94.25 219 LYS B N 1
ATOM 3635 C CA . LYS B 1 219 ? 0.997 7.441 14.422 1 94.25 219 LYS B CA 1
ATOM 3636 C C . LYS B 1 219 ? -0.121 8.008 15.289 1 94.25 219 LYS B C 1
ATOM 3638 O O . LYS B 1 219 ? -0.479 9.18 15.164 1 94.25 219 LYS B O 1
ATOM 3643 N N . GLU B 1 220 ? -0.654 7.242 16.203 1 95.56 220 GLU B N 1
ATOM 3644 C CA . GLU B 1 220 ? -1.711 7.699 17.109 1 95.56 220 GLU B CA 1
ATOM 3645 C C . GLU B 1 220 ? -1.215 8.812 18.016 1 95.56 220 GLU B C 1
ATOM 3647 O O . GLU B 1 220 ? -2.014 9.594 18.547 1 95.56 220 GLU B O 1
ATOM 3652 N N . LEU B 1 221 ? 0.077 8.922 18.141 1 96.81 221 LEU B N 1
ATOM 3653 C CA . LEU B 1 221 ? 0.678 9.977 18.953 1 96.81 221 LEU B CA 1
ATOM 3654 C C . LEU B 1 221 ? 0.323 11.352 18.406 1 96.81 221 LEU B C 1
ATOM 3656 O O . LEU B 1 221 ? 0.302 12.336 19.141 1 96.81 221 LEU B O 1
ATOM 3660 N N . THR B 1 222 ? -0.016 11.453 17.188 1 96.94 222 THR B N 1
ATOM 3661 C CA . THR B 1 222 ? -0.326 12.734 16.547 1 96.94 222 THR B CA 1
ATOM 3662 C C . THR B 1 222 ? -1.604 13.328 17.125 1 96.94 222 THR B C 1
ATOM 3664 O O . THR B 1 222 ? -1.893 14.508 16.922 1 96.94 222 THR B O 1
ATOM 3667 N N . LEU B 1 223 ? -2.299 12.539 17.938 1 97.5 223 LEU B N 1
ATOM 3668 C CA . LEU B 1 223 ? -3.496 13.031 18.609 1 97.5 223 LEU B CA 1
ATOM 3669 C C . LEU B 1 223 ? -3.174 14.227 19.484 1 97.5 223 LEU B C 1
ATOM 3671 O O . LEU B 1 223 ? -3.922 15.211 19.516 1 97.5 223 LEU B O 1
ATOM 3675 N N . ILE B 1 224 ? -2.127 14.195 20.156 1 97.31 224 ILE B N 1
ATOM 3676 C CA . ILE B 1 224 ? -1.761 15.227 21.125 1 97.31 224 ILE B CA 1
ATOM 3677 C C . ILE B 1 224 ? -1.531 16.547 20.406 1 97.31 224 ILE B C 1
ATOM 3679 O O . ILE B 1 224 ? -2.246 17.531 20.656 1 97.31 224 ILE B O 1
ATOM 3683 N N . PRO B 1 225 ? -0.614 16.594 19.469 1 97.25 225 PRO B N 1
ATOM 3684 C CA . PRO B 1 225 ? -0.48 17.875 18.781 1 97.25 225 PRO B CA 1
ATOM 3685 C C . PRO B 1 225 ? -1.7 18.219 17.938 1 97.25 225 PRO B C 1
ATOM 3687 O O . PRO B 1 225 ? -2.014 19.406 17.75 1 97.25 225 PRO B O 1
ATOM 3690 N N . GLY B 1 226 ? -2.369 17.234 17.422 1 97.69 226 GLY B N 1
ATOM 3691 C CA . GLY B 1 226 ? -3.594 17.5 16.688 1 97.69 226 GLY B CA 1
ATOM 3692 C C . GLY B 1 226 ? -4.633 18.234 17.516 1 97.69 226 GLY B C 1
ATOM 3693 O O . GLY B 1 226 ? -5.238 19.203 17.031 1 97.69 226 GLY B O 1
ATOM 3694 N N . LEU B 1 227 ? -4.797 17.844 18.734 1 98.19 227 LEU B N 1
ATOM 3695 C CA . LEU B 1 227 ? -5.746 18.516 19.625 1 98.19 227 LEU B CA 1
ATOM 3696 C C . LEU B 1 227 ? -5.277 19.922 19.953 1 98.19 227 LEU B C 1
ATOM 3698 O O . LEU B 1 227 ? -6.09 20.844 20.047 1 98.19 227 LEU B O 1
ATOM 3702 N N . ALA B 1 228 ? -4.031 20.016 20.156 1 98.25 228 ALA B N 1
ATOM 3703 C CA . ALA B 1 228 ? -3.477 21.344 20.422 1 98.25 228 ALA B CA 1
ATOM 3704 C C . ALA B 1 228 ? -3.744 22.297 19.266 1 98.25 228 ALA B C 1
ATOM 3706 O O . ALA B 1 228 ? -4.051 23.469 19.469 1 98.25 228 ALA B O 1
ATOM 3707 N N . LEU B 1 229 ? -3.637 21.781 18.062 1 98.25 229 LEU B N 1
ATOM 3708 C CA . LEU B 1 229 ? -3.871 22.609 16.875 1 98.25 229 LEU B CA 1
ATOM 3709 C C . LEU B 1 229 ? -5.344 23 16.766 1 98.25 229 LEU B C 1
ATOM 3711 O O . LEU B 1 229 ? -5.664 24.125 16.391 1 98.25 229 LEU B O 1
ATOM 3715 N N . ILE B 1 230 ? -6.164 22.125 17.125 1 98.38 230 ILE B N 1
ATOM 3716 C CA . ILE B 1 230 ? -7.594 22.422 17.125 1 98.38 230 ILE B CA 1
ATOM 3717 C C . ILE B 1 230 ? -7.883 23.547 18.125 1 98.38 230 ILE B C 1
ATOM 3719 O O . ILE B 1 230 ? -8.578 24.516 17.797 1 98.38 230 ILE B O 1
ATOM 3723 N N . LEU B 1 231 ? -7.328 23.469 19.297 1 98.25 231 LEU B N 1
ATOM 3724 C CA . LEU B 1 231 ? -7.5 24.5 20.312 1 98.25 231 LEU B CA 1
ATOM 3725 C C . LEU B 1 231 ? -6.918 25.828 19.844 1 98.25 231 LEU B C 1
ATOM 3727 O O . LEU B 1 231 ? -7.465 26.891 20.141 1 98.25 231 LEU B O 1
ATOM 3731 N N . LEU B 1 232 ? -5.844 25.703 19.172 1 98.06 232 LEU B N 1
ATOM 3732 C CA . LEU B 1 232 ? -5.211 26.906 18.641 1 98.06 232 LEU B CA 1
ATOM 3733 C C . LEU B 1 232 ? -6.148 27.625 17.672 1 98.06 232 LEU B C 1
ATOM 3735 O O . LEU B 1 232 ? -6.293 28.844 17.75 1 98.06 232 LEU B O 1
ATOM 3739 N N . VAL B 1 233 ? -6.754 26.906 16.812 1 97.81 233 VAL B N 1
ATOM 3740 C CA . VAL B 1 233 ? -7.672 27.516 15.852 1 97.81 233 VAL B CA 1
ATOM 3741 C C . VAL B 1 233 ? -8.867 28.109 16.578 1 97.81 233 VAL B C 1
ATOM 3743 O O . VAL B 1 233 ? -9.281 29.234 16.297 1 97.81 233 VAL B O 1
ATOM 3746 N N . ILE B 1 234 ? -9.352 27.406 17.547 1 97.25 234 ILE B N 1
ATOM 3747 C CA . ILE B 1 234 ? -10.531 27.859 18.266 1 97.25 234 ILE B CA 1
ATOM 3748 C C . ILE B 1 234 ? -10.219 29.156 19.016 1 97.25 234 ILE B C 1
ATOM 3750 O O . ILE B 1 234 ? -10.969 30.125 18.922 1 97.25 234 ILE B O 1
ATOM 3754 N N . THR B 1 235 ? -9.102 29.172 19.719 1 97 235 THR B N 1
ATOM 3755 C CA . THR B 1 235 ? -8.734 30.375 20.469 1 97 235 THR B CA 1
ATOM 3756 C C . THR B 1 235 ? -8.414 31.531 19.531 1 97 235 THR B C 1
ATOM 3758 O O . THR B 1 235 ? -8.781 32.688 19.812 1 97 235 THR B O 1
ATOM 3761 N N . GLY B 1 236 ? -7.754 31.188 18.438 1 95.88 236 GLY B N 1
ATOM 3762 C CA . GLY B 1 236 ? -7.488 32.219 17.453 1 95.88 236 GLY B CA 1
ATOM 3763 C C . GLY B 1 236 ? -8.75 32.812 16.875 1 95.88 236 GLY B C 1
ATOM 3764 O O . GLY B 1 236 ? -8.852 34.031 16.703 1 95.88 236 GLY B O 1
ATOM 3765 N N . MET B 1 237 ? -9.664 32.062 16.609 1 95.38 237 MET B N 1
ATOM 3766 C CA . MET B 1 237 ? -10.93 32.531 16.047 1 95.38 237 MET B CA 1
ATOM 3767 C C . MET B 1 237 ? -11.703 33.375 17.062 1 95.38 237 MET B C 1
ATOM 3769 O O . MET B 1 237 ? -12.344 34.344 16.703 1 95.38 237 MET B O 1
ATOM 3773 N N . LEU B 1 238 ? -11.648 33 18.281 1 95.31 238 LEU B N 1
ATOM 3774 C CA . LEU B 1 238 ? -12.312 33.75 19.344 1 95.31 238 LEU B CA 1
ATOM 3775 C C . LEU B 1 238 ? -11.695 35.125 19.5 1 95.31 238 LEU B C 1
ATOM 3777 O O . LEU B 1 238 ? -12.414 36.125 19.703 1 95.31 238 LEU B O 1
ATOM 3781 N N . ILE B 1 239 ? -10.398 35.125 19.438 1 94.38 239 ILE B N 1
ATOM 3782 C CA . ILE B 1 239 ? -9.711 36.438 19.531 1 94.38 239 ILE B CA 1
ATOM 3783 C C . ILE B 1 239 ? -10.125 37.312 18.359 1 94.38 239 ILE B C 1
ATOM 3785 O O . ILE B 1 239 ? -10.445 38.5 18.547 1 94.38 239 ILE B O 1
ATOM 3789 N N . TRP B 1 240 ? -10.109 36.719 17.203 1 91.44 240 TRP B N 1
ATOM 3790 C CA . TRP B 1 240 ? -10.5 37.469 16.016 1 91.44 240 TRP B CA 1
ATOM 3791 C C . TRP B 1 240 ? -11.945 37.938 16.109 1 91.44 240 TRP B C 1
ATOM 3793 O O . TRP B 1 240 ? -12.258 39.062 15.789 1 91.44 240 TRP B O 1
ATOM 3803 N N . TRP B 1 241 ? -12.828 37.031 16.5 1 91.5 241 TRP B N 1
ATOM 3804 C CA . TRP B 1 241 ? -14.25 37.344 16.625 1 91.5 241 TRP B CA 1
ATOM 3805 C C . TRP B 1 241 ? -14.484 38.5 17.578 1 91.5 241 TRP B C 1
ATOM 3807 O O . TRP B 1 241 ? -15.297 39.375 17.312 1 91.5 241 TRP B O 1
ATOM 3817 N N . ARG B 1 242 ? -13.852 38.594 18.688 1 90 242 ARG B N 1
ATOM 3818 C CA . ARG B 1 242 ? -13.992 39.656 19.688 1 90 242 ARG B CA 1
ATOM 3819 C C . ARG B 1 242 ? -13.477 41 19.141 1 90 242 ARG B C 1
ATOM 3821 O O . ARG B 1 242 ? -14.062 42.031 19.406 1 90 242 ARG B O 1
ATOM 3828 N N . ARG B 1 243 ? -12.422 40.844 18.438 1 86.19 243 ARG B N 1
ATOM 3829 C CA . ARG B 1 243 ? -11.875 42.062 17.828 1 86.19 243 ARG B CA 1
ATOM 3830 C C . ARG B 1 243 ? -12.828 42.594 16.766 1 86.19 243 ARG B C 1
ATOM 3832 O O . ARG B 1 243 ? -13.039 43.812 16.688 1 86.19 243 ARG B O 1
ATOM 3839 N N . TYR B 1 244 ? -13.391 41.719 15.984 1 85.94 244 TYR B N 1
ATOM 3840 C CA . TYR B 1 244 ? -14.328 42.094 14.93 1 85.94 244 TYR B CA 1
ATOM 3841 C C . TYR B 1 244 ? -15.57 42.75 15.531 1 85.94 244 TYR B C 1
ATOM 3843 O O . TYR B 1 244 ? -16.047 43.781 15.016 1 85.94 244 TYR B O 1
ATOM 3851 N N . ARG B 1 245 ? -16.047 42.344 16.609 1 87.94 245 ARG B N 1
ATOM 3852 C CA . ARG B 1 245 ? -17.234 42.875 17.266 1 87.94 245 ARG B CA 1
ATOM 3853 C C . ARG B 1 245 ? -16.969 44.219 17.875 1 87.94 245 ARG B C 1
ATOM 3855 O O . ARG B 1 245 ? -17.859 45.062 17.938 1 87.94 245 ARG B O 1
ATOM 3862 N N . ALA B 1 246 ? -15.789 44.375 18.281 1 82.25 246 ALA B N 1
ATOM 3863 C CA . ALA B 1 246 ? -15.43 45.625 18.891 1 82.25 246 ALA B CA 1
ATOM 3864 C C . ALA B 1 246 ? -15.305 46.75 17.844 1 82.25 246 ALA B C 1
ATOM 3866 O O . ALA B 1 246 ? -15.492 47.906 18.141 1 82.25 246 ALA B O 1
ATOM 3867 N N . LEU B 1 247 ? -15.055 46.344 16.609 1 76.25 247 LEU B N 1
ATOM 3868 C CA . LEU B 1 247 ? -14.906 47.312 15.523 1 76.25 247 LEU B CA 1
ATOM 3869 C C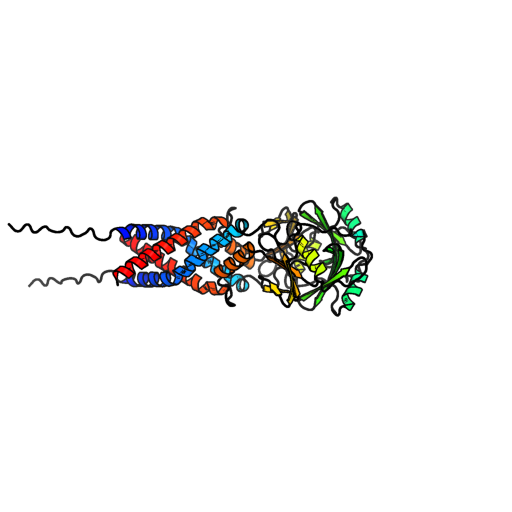 . LEU B 1 247 ? -16.234 47.562 14.844 1 76.25 247 LEU B C 1
ATOM 3871 O O . LEU B 1 247 ? -16.406 48.594 14.18 1 76.25 247 LEU B O 1
ATOM 3875 N N . SER B 1 248 ? -17.172 46.75 14.938 1 72.38 248 SER B N 1
ATOM 3876 C CA . SER B 1 248 ? -18.5 46.969 14.367 1 72.38 248 SER B CA 1
ATOM 3877 C C . SER B 1 248 ? -19.422 47.688 15.359 1 72.38 248 SER B C 1
ATOM 3879 O O . SER B 1 248 ? -20.25 48.469 14.953 1 72.38 248 SER B O 1
#

Nearest PDB structures (foldseek):
  4exr-assembly1_A-2  TM=4.205E-01  e=1.013E-02  Clostridioides difficile 630
  7wb4-assembly1_n  TM=3.392E-01  e=5.649E-01  Xenopus laevis
  7wb4-assembly1_N  TM=3.393E-01  e=5.649E-01  Xenopus laevis
  2l3c-assembly1_A  TM=4.741E-01  e=2.606E+00  Rattus norvegicus
  2l3j-assembly1_A  TM=1.736E-01  e=3.269E+00  Rattus norvegicus

Organism: Turneriella parva (strain ATCC BAA-1111 / DSM 21527 / NCTC 11395 / H) (NCBI:txid869212)

pLDDT: mean 89.84, std 13.26, range [36.0, 98.69]

Secondary structure (DSSP, 8-state):
-------------TTHHHHHHHHHHHHHHHHHHHHHHHHHHHHHHTHHHHTPPTTTTS-S-------GGG--S-HHHHHHHHHTTS--S-EEEEEEEEETTEEEEEEEEEETTEEEEEEEETTT--B-PSPPHHHHHHHHHTTSSSSPEEEEEEEEEEEE-TTS-EEEEEEEEEEESTT--EEEEETTT--EEEEE-HHHHHHHHHHHHHTT--TT--GGGGHHHHHHHHHHHHHHHHHHHHHHHHH-/-------------TTHHHHHHHHHHHHHHHHHHHHHHHHHHHHHHTHHHHTPPTTTTS-S-------GGG--S-HHHHHHHHHTTS--S-EEEEEEEEETTEEEEEEEEEETTEEEEEEEETTT--B-PSPPHHHHHHHHHTTSSSSPEEEEEEEEEEEE-TTS-EEEEEEEEEEESTT--EEEEETTT--EEEEE-HHHHHHHHHHHHHTT--TT--GGGGHHHHHHHHHHHHHHHHHHHHHHHHH-

Foldseek 3Di:
DPPPPPPDPDPPPCPLVVLVVLLVVLCVVLVVVVVLLVVLVVCLVCCCPQQDDPAFQHFPADAAADDLVLFDDDQVLLQVLQVVVPDDFDWPDWDWDDALRFTWIWTWGDDPPDIFIWIAGRNPRDTQPQPDPNRLQSRQCRRDPDRWAWPDKDKDAQDQAPVRDTQGIWIWTWTPDPQTKTWIARRGRRRTRGIDGNSRVVSSVSVCSNQVVPPNDGSCVVVVSVVSVVSSVVSVVVSVVVVVVVVD/DPPPPPPDPDPPPCPLVVLVVLLVVLCVVLVVVVVLLVVLVVCLVCCCPQQDDPAFQHFPADAAADDLVLFDDDQVLLQVLQVVVPDPADWPDWDWDDALRFTWIWTWGDDPPDIFIWIAGRNPRDTQPQPDPNRLQSRQCRRDPDRWAWPDKDKDAQDQAPVRDTQGIWIWTWTPDPQTKTWIARRGRRRTRGIDGNSRVVSSVSVCSNQVVPPNDGSCVVVVSVVSVVSSVVSVVVSVVVVVVVVD

InterPro domains:
  IPR005625 PepSY-associated TM protein [PF03929] (14-243)
  IPR005625 PepSY-associated TM protein [PTHR34219] (174-245)

Sequence (496 aa):
MLN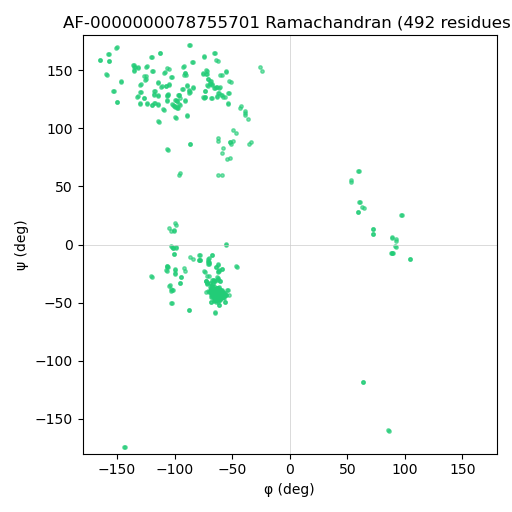TQYSSPSPVRRGGWGVRFWHRRIAILSAGFLLLTAVTGILWAYAPHLYFKEGYLKKKSLKAAPSLSAARLAPQEAIRLAEAAGKVGPAESVVLRAEGGRLVFEVVRREGKAAHSQLVDAISGEKLSPLDEKMAAAVAAEYVVGNPTLKNATVIDNYRHRSGKLVPSVYRVAFVASGNPEIYIDRNSAAIVEESDDARAFHFWVMKLHQLQFFGTKKELTLIPGLALILLVITGMLIWWRRYRALSMLNTQYSSPSPVRRGGWGVRFWHRRIAILSAGFLLLTAVTGILWAYAPHLYFKEGYLKKKSLKAAPSLSAARLAPQEAIRLAEAAGKVGPAESVVLRAEGGRLVFEVVRREGKAAHSQLVDAISGEKLSPLDEKMAAAVAAEYVVGNPTLKNATVIDNYRHRSGKLVPSVYRVAFVASGNPEIYIDRNSAAIVEESDDARAFHFWVMKLHQLQFFGTKKELTLIPGLALILLVITGMLIWWRRYRALS

Radius of gyration: 31.36 Å; Cα contacts (8 Å, |Δi|>4): 840; chains: 2; bounding box: 56×116×78 Å

Solvent-accessible surface area (backbone atoms only — not comparable to full-atom values): 27030 Å² total; per-residue (Å²): 136,83,79,75,76,77,73,69,74,69,82,70,87,68,73,59,54,59,46,53,51,50,33,51,54,49,44,63,71,40,40,64,56,53,43,47,38,30,52,31,46,40,54,56,42,40,30,69,80,72,44,50,60,91,59,77,91,33,71,68,43,80,61,75,42,61,58,74,78,63,47,67,56,50,72,64,55,50,49,54,63,50,39,76,68,75,56,87,47,69,68,55,33,37,33,40,33,61,54,59,39,32,39,31,31,38,37,28,22,49,57,88,90,42,79,44,50,33,28,26,33,22,62,83,56,47,74,43,47,64,48,50,72,66,53,49,49,46,41,45,48,19,54,38,78,77,86,68,44,79,66,49,75,44,80,39,69,64,36,66,44,94,88,65,52,75,38,69,42,28,34,43,34,32,33,63,48,89,55,48,38,34,32,25,28,30,28,32,69,65,43,77,74,45,72,42,28,54,53,42,51,52,50,55,50,38,51,29,60,54,34,50,42,56,95,84,43,47,43,56,60,44,43,59,62,26,51,51,51,44,50,38,46,53,33,49,47,50,54,50,51,54,52,52,60,72,72,105,134,84,79,76,75,76,74,70,75,72,82,70,87,67,74,59,55,58,48,54,50,51,33,50,54,49,44,64,71,38,40,64,55,54,44,48,38,30,53,31,46,38,53,58,43,42,28,69,79,72,44,50,59,92,59,78,92,35,73,67,44,81,61,75,42,60,58,74,79,65,47,67,56,50,72,63,56,49,48,56,60,49,40,77,69,73,55,86,47,70,66,56,34,38,33,40,33,61,53,58,40,31,40,30,31,37,37,29,21,48,59,88,91,43,78,44,48,34,28,26,33,23,62,84,58,48,75,44,47,64,50,50,70,68,54,48,48,47,42,44,48,20,55,39,77,77,87,69,44,78,67,50,74,43,80,40,68,63,37,67,44,92,89,64,51,74,39,68,40,29,34,43,35,31,34,64,49,89,55,49,37,33,30,27,29,31,29,32,68,65,43,77,72,46,72,40,30,52,53,41,51,52,49,54,49,38,53,29,60,53,32,49,42,54,95,83,43,47,42,56,59,44,43,59,61,27,52,50,50,43,50,40,47,51,35,49,48,50,54,50,51,54,52,51,58,72,72,104